Protein AF-A0A7C6VYU9-F1 (afdb_monomer)

pLDDT: mean 84.85, std 17.23, range [32.16, 98.56]

Secondary structure (DSSP, 8-state):
-----------------------------------TT--EEEEEEEEES-EEEEETTEEEE--TT-EEETT-EEEE-TT-EEEEEETTS-EEEE-TT-EEEEEE-PPP--S----SS---EEEEEEEEEEEEE--SS-EEEE-SS-EEEESS-EEEEEEETTTEEEEEEEESEEEEEETTEEEEEETT-EEEEETTS--EEE--S-TTGGGGGGS-------GGGS--S-SS------S-HHHHHHHHHHHHHHHHHHTT-HHHHHHHHHHHHHH-TT-HHHHHHHHHHHHHTT-HHHHHHHHHH-SSPPHHHHHHHHHHHHHTT-HHHHHHHHHHHHHHSTT-SHHHHHHHHHHHHTT-HHHHHHHHHHHHHH-TT-HHHHHHHHHHHHHTT-HHHHHHHHHHHHHH-TT-HHHHHHHHHHHHHTT-HHHHHHHHHHHHHH-TT-HHHHHHHHHHHHHTT-HHHHHHH-

Nearest PDB structures (foldseek):
  6eou-assembly1_A  TM=5.965E-01  e=8.419E-10  Homo sapiens
  6tlj-assembly1_P  TM=8.591E-01  e=5.993E-07  Homo sapiens
  5g04-assembly1_F  TM=7.715E-01  e=4.513E-07  Homo sapiens
  5g05-assembly1_C  TM=7.981E-01  e=1.542E-06  Homo sapiens
  5l9u-assembly1_P  TM=8.435E-01  e=3.609E-06  Homo sapiens

Mean predicted aligned error: 10.93 Å

Foldseek 3Di:
DDDDDDDDDDDDDDDDDDDPDDDPPDPPPPPPDDDPPFDWFWFWQDKFFWKWKQDPNDTDTDGGGDIDTAFMKMFAAALMKIWIQTQCRKIKIFAHGWIKHFNAHDHHDDPDDDDPDQREGEMETAFGKMWIAAPQGWYWYDYQAWIKIDGRWTWMWGQHPQRKIKIQTQAAWIWIFDPQGIDIAHHQWMWMTGHPGTIDTDHRPASCVRCLLVFDQPLDADCLLVQLADPDDDDPDPDDPLVVQLVVLLNQLSVCVNVVVLVSNLVSLVVSCVSPVQALSSLLSVLSSCVVVVNLVVSCVSLVSNVVHDLSSLLSNLSSCSSVSVNVVSVVSLVVSCVVPVLALSSLLSQLSSCVNSSVNVSSVVSLVSSCVSPVQSLSSLLSQLSSCVSSLVLVSSLVSLVSSCVSPVLGLSSLQSNLSSCVSVVVLVSSLVSLVSSCVSPVPRPSSLVSNLVSCVVVVVNVVSVVSD

Radius of gyration: 30.2 Å; Cα contacts (8 Å, |Δi|>4): 947; chains: 1; bounding box: 63×109×87 Å

Structure (mmCIF, N/CA/C/O backbone):
data_AF-A0A7C6VYU9-F1
#
_entry.id   AF-A0A7C6VYU9-F1
#
loop_
_atom_site.group_PDB
_atom_site.id
_atom_site.type_symbol
_atom_site.label_atom_id
_atom_site.label_alt_id
_atom_site.label_comp_id
_atom_site.label_asym_id
_atom_site.label_entity_id
_atom_site.label_seq_id
_atom_site.pdbx_PDB_ins_code
_atom_site.Cartn_x
_atom_site.Cartn_y
_atom_site.Cartn_z
_atom_site.occupancy
_atom_site.B_iso_or_equiv
_atom_site.auth_seq_id
_atom_site.auth_comp_id
_atom_site.auth_asym_id
_atom_site.auth_atom_id
_atom_site.pdbx_PDB_model_num
ATOM 1 N N . MET A 1 1 ? 19.609 90.123 -44.953 1.00 42.84 1 MET A N 1
ATOM 2 C CA . MET A 1 1 ? 18.521 90.276 -45.948 1.00 42.84 1 MET A CA 1
ATOM 3 C C . MET A 1 1 ? 18.122 88.889 -46.437 1.00 42.84 1 MET A C 1
ATOM 5 O O . MET A 1 1 ? 19.023 88.096 -46.651 1.00 42.84 1 MET A O 1
ATOM 9 N N . ALA A 1 2 ? 16.812 88.660 -46.611 1.00 39.88 2 ALA A N 1
ATOM 10 C CA . ALA A 1 2 ? 16.113 87.475 -47.152 1.00 39.88 2 ALA A CA 1
ATOM 11 C C . ALA A 1 2 ? 15.396 86.560 -46.125 1.00 39.88 2 ALA A C 1
ATOM 13 O O . ALA A 1 2 ? 16.005 85.946 -45.257 1.00 39.88 2 ALA A O 1
ATOM 14 N N . LYS A 1 3 ? 14.060 86.545 -46.271 1.00 40.03 3 LYS A N 1
ATOM 15 C CA . LYS A 1 3 ? 12.997 85.761 -45.602 1.00 40.03 3 LYS A CA 1
ATOM 16 C C . LYS A 1 3 ? 12.933 84.310 -46.120 1.00 40.03 3 LYS A C 1
ATOM 18 O O . LYS A 1 3 ? 13.401 84.056 -47.226 1.00 40.03 3 LYS A O 1
ATOM 23 N N . PRO A 1 4 ? 12.236 83.414 -45.391 1.00 51.41 4 PRO A N 1
ATOM 24 C CA . PRO A 1 4 ? 10.893 82.950 -45.824 1.00 51.41 4 PRO A CA 1
ATOM 25 C C . PRO A 1 4 ? 9.857 82.954 -44.660 1.00 51.41 4 PRO A C 1
ATOM 27 O O . PRO A 1 4 ? 10.209 82.676 -43.522 1.00 51.41 4 PRO A O 1
ATOM 30 N N . MET A 1 5 ? 8.656 83.556 -44.794 1.00 38.47 5 MET A N 1
ATOM 31 C CA . MET A 1 5 ? 7.317 82.938 -45.058 1.00 38.47 5 MET A CA 1
ATOM 32 C C . MET A 1 5 ? 7.054 81.642 -44.247 1.00 38.47 5 MET A C 1
ATOM 34 O O . MET A 1 5 ? 7.695 80.644 -44.531 1.00 38.47 5 MET A O 1
ATOM 38 N N . ALA A 1 6 ? 6.286 81.593 -43.137 1.00 40.19 6 ALA A N 1
ATOM 39 C CA . ALA A 1 6 ? 4.835 81.817 -42.882 1.00 40.19 6 ALA A CA 1
ATOM 40 C C . ALA A 1 6 ? 3.933 80.788 -43.624 1.00 40.19 6 ALA A C 1
ATOM 42 O O . ALA A 1 6 ? 4.054 80.694 -44.836 1.00 40.19 6 ALA A O 1
ATOM 43 N N . ARG A 1 7 ? 3.015 79.996 -43.023 1.00 38.44 7 ARG A N 1
ATOM 44 C CA . ARG A 1 7 ? 1.938 80.310 -42.050 1.00 38.44 7 ARG A CA 1
ATOM 45 C C . ARG A 1 7 ? 1.244 79.040 -41.486 1.00 38.44 7 ARG A C 1
ATOM 47 O O . ARG A 1 7 ? 1.125 78.056 -42.203 1.00 38.44 7 ARG A O 1
ATOM 54 N N . GLY A 1 8 ? 0.607 79.201 -40.314 1.00 32.16 8 GLY A N 1
ATOM 55 C CA . GLY A 1 8 ? -0.598 78.475 -39.846 1.00 32.16 8 GLY A CA 1
ATOM 56 C C . GLY A 1 8 ? -0.327 77.483 -38.707 1.00 32.16 8 GLY A C 1
ATOM 57 O O . GLY A 1 8 ? 0.566 76.667 -38.835 1.00 32.16 8 GLY A O 1
ATOM 58 N N . GLY A 1 9 ? -1.004 77.456 -37.559 1.00 32.19 9 GLY A N 1
ATOM 59 C CA . GLY A 1 9 ? -2.166 78.166 -37.027 1.00 32.19 9 GLY A CA 1
ATOM 60 C C . GLY A 1 9 ? -2.763 77.327 -35.875 1.00 32.19 9 GLY A C 1
ATOM 61 O O . GLY A 1 9 ? -2.651 76.107 -35.899 1.00 32.19 9 GLY A O 1
ATOM 62 N N . SER A 1 10 ? -3.440 77.988 -34.925 1.00 35.78 10 SER A N 1
ATOM 63 C CA . SER A 1 10 ? -4.335 77.419 -33.886 1.00 35.78 10 SER A CA 1
ATOM 64 C C . SER A 1 10 ? -3.641 76.733 -32.683 1.00 35.78 10 SER A C 1
ATOM 66 O O . SER A 1 10 ? -2.833 75.833 -32.846 1.00 35.78 10 SER A O 1
ATOM 68 N N . THR A 1 11 ? -3.673 77.290 -31.464 1.00 36.88 11 THR A N 1
ATOM 69 C CA . THR A 1 11 ? -4.748 77.444 -30.449 1.00 36.88 11 THR A CA 1
ATOM 70 C C . THR A 1 11 ? -4.628 76.406 -29.328 1.00 36.88 11 THR A C 1
ATOM 72 O O . THR A 1 11 ? -4.894 75.236 -29.546 1.00 36.88 11 THR A O 1
ATOM 75 N N . GLY A 1 12 ? -4.304 76.902 -28.127 1.00 33.84 12 GLY A N 1
ATOM 76 C CA . GLY A 1 12 ? -4.858 76.513 -26.823 1.00 33.84 12 GLY A CA 1
ATOM 77 C C . GLY A 1 12 ? -4.836 75.044 -26.384 1.00 33.84 12 GLY A C 1
ATOM 78 O O . GLY A 1 12 ? -5.562 74.223 -26.922 1.00 33.84 12 GLY A O 1
ATOM 79 N N . ARG A 1 13 ? -4.226 74.775 -25.226 1.00 38.62 13 ARG A N 1
ATOM 80 C CA . ARG A 1 13 ? -4.927 74.641 -23.927 1.00 38.62 13 ARG A CA 1
ATOM 81 C C . ARG A 1 13 ? -3.956 74.159 -22.844 1.00 38.62 13 ARG A C 1
ATOM 83 O O . ARG A 1 13 ? -3.057 73.368 -23.101 1.00 38.62 13 ARG A O 1
ATOM 90 N N . LEU A 1 14 ? -4.168 74.686 -21.637 1.00 39.69 14 LEU A N 1
ATOM 91 C CA . LEU A 1 14 ? -3.570 74.255 -20.376 1.00 39.69 14 LEU A CA 1
ATOM 92 C C . LEU A 1 14 ? -3.753 72.749 -20.163 1.00 39.69 14 LEU A C 1
ATOM 94 O O . LEU A 1 14 ? -4.863 72.282 -20.378 1.00 39.69 14 LEU A O 1
ATOM 98 N N . HIS A 1 15 ? -2.765 72.069 -19.574 1.00 37.75 15 HIS A N 1
ATOM 99 C CA . HIS A 1 15 ? -3.019 71.042 -18.557 1.00 37.75 15 HIS A CA 1
ATOM 100 C C . HIS A 1 15 ? -1.849 70.955 -17.558 1.00 37.75 15 HIS A C 1
ATOM 102 O O . HIS A 1 15 ? -0.732 70.574 -17.896 1.00 37.75 15 HIS A O 1
ATOM 108 N N . PHE A 1 16 ? -2.147 71.345 -16.316 1.00 37.22 16 PHE A N 1
ATOM 109 C CA . PHE A 1 16 ? -1.409 71.040 -15.086 1.00 37.22 16 PHE A CA 1
ATOM 110 C C . PHE A 1 16 ? -1.468 69.521 -14.822 1.00 37.22 16 PHE A C 1
ATOM 112 O O . PHE A 1 16 ? -2.577 68.983 -14.842 1.00 37.22 16 PHE A O 1
ATOM 119 N N . PRO A 1 17 ? -0.362 68.821 -14.508 1.00 43.59 17 PRO A N 1
ATOM 120 C CA . PRO A 1 17 ? -0.434 67.452 -14.023 1.00 43.59 17 PRO A CA 1
ATOM 121 C C . PRO A 1 17 ? -0.302 67.426 -12.494 1.00 43.59 17 PRO A C 1
ATOM 123 O O . PRO A 1 17 ? 0.786 67.564 -11.947 1.00 43.59 17 PRO A O 1
ATOM 126 N N . TRP A 1 18 ? -1.423 67.216 -11.808 1.00 36.81 18 TRP A N 1
ATOM 127 C CA . TRP A 1 18 ? -1.470 66.574 -10.493 1.00 36.81 18 TRP A CA 1
ATOM 128 C C . TRP A 1 18 ? -2.637 65.596 -10.524 1.00 36.81 18 TRP A C 1
ATOM 130 O O . TRP A 1 18 ? -3.780 66.030 -10.570 1.00 36.81 18 TRP A O 1
ATOM 140 N N . LEU A 1 19 ? -2.338 64.297 -10.540 1.00 34.38 19 LEU A N 1
ATOM 141 C CA . LEU A 1 19 ? -3.219 63.215 -10.088 1.00 34.38 19 LEU A CA 1
ATOM 142 C C . LEU A 1 19 ? -2.376 61.936 -10.001 1.00 34.38 19 LEU A C 1
ATOM 144 O O . LEU A 1 19 ? -2.342 61.096 -10.895 1.00 34.38 19 LEU A O 1
ATOM 148 N N . VAL A 1 20 ? -1.652 61.826 -8.887 1.00 42.66 20 VAL A N 1
ATOM 149 C CA . VAL A 1 20 ? -1.221 60.543 -8.333 1.00 42.66 20 VAL A CA 1
ATOM 150 C C . VAL A 1 20 ? -2.497 59.861 -7.840 1.00 42.66 20 VAL A C 1
ATOM 152 O O . VAL A 1 20 ? -3.019 60.216 -6.788 1.00 42.66 20 VAL A O 1
ATOM 155 N N . CYS A 1 21 ? -3.040 58.932 -8.627 1.00 34.88 21 CYS A N 1
ATOM 156 C CA . CYS A 1 21 ? -4.191 58.121 -8.239 1.00 34.88 21 CYS A CA 1
ATOM 157 C C . CYS A 1 21 ? -3.854 56.634 -8.380 1.00 34.88 21 CYS A C 1
ATOM 159 O O . CYS A 1 21 ? -3.723 56.110 -9.481 1.00 34.88 21 CYS A O 1
ATOM 161 N N . LEU A 1 22 ? -3.696 56.014 -7.208 1.00 41.03 22 LEU A N 1
ATOM 162 C CA . LEU A 1 22 ? -4.013 54.635 -6.839 1.00 41.03 22 LEU A CA 1
ATOM 163 C C . LEU A 1 22 ? -4.188 53.614 -7.978 1.00 41.03 22 LEU A C 1
ATOM 165 O O . LEU A 1 22 ? -5.256 53.517 -8.571 1.00 41.03 22 LEU A O 1
ATOM 169 N N . TYR A 1 23 ? -3.201 52.729 -8.118 1.00 35.03 23 TYR A N 1
ATOM 170 C CA . TYR A 1 23 ? -3.409 51.338 -8.535 1.00 35.03 23 TYR A CA 1
ATOM 171 C C . TYR A 1 23 ? -2.480 50.431 -7.710 1.00 35.03 23 TYR A C 1
ATOM 173 O O . TYR A 1 23 ? -1.522 49.850 -8.209 1.00 35.03 23 TYR A O 1
ATOM 181 N N . LEU A 1 24 ? -2.742 50.335 -6.402 1.00 36.34 24 LEU A N 1
ATOM 182 C CA . LEU A 1 24 ? -2.296 49.186 -5.611 1.00 36.34 24 LEU A CA 1
ATOM 183 C C . LEU A 1 24 ? -3.378 48.120 -5.756 1.00 36.34 24 LEU A C 1
ATOM 185 O O . LEU A 1 24 ? -4.409 48.157 -5.087 1.00 36.34 24 LEU A O 1
ATOM 189 N N . LEU A 1 25 ? -3.154 47.231 -6.721 1.00 37.78 25 LEU A N 1
ATOM 190 C CA . LEU A 1 25 ? -3.989 46.072 -6.977 1.00 37.78 25 LEU A CA 1
ATOM 191 C C . LEU A 1 25 ? -3.994 45.189 -5.722 1.00 37.78 25 LEU A C 1
ATOM 193 O O . LEU A 1 25 ? -2.951 44.754 -5.234 1.00 37.78 25 LEU A O 1
ATOM 197 N N . SER A 1 26 ? -5.191 44.959 -5.205 1.00 37.06 26 SER A N 1
ATOM 198 C CA . SER A 1 26 ? -5.510 44.105 -4.073 1.00 37.06 26 SER A CA 1
ATOM 199 C C . SER A 1 26 ? -5.052 42.662 -4.306 1.00 37.06 26 SER A C 1
ATOM 201 O O . SER A 1 26 ? -5.776 41.863 -4.898 1.00 37.06 26 SER A O 1
ATOM 203 N N . LEU A 1 27 ? -3.880 42.299 -3.787 1.00 38.72 27 LEU A N 1
ATOM 204 C CA . LEU A 1 27 ? -3.589 40.918 -3.412 1.00 38.72 27 LEU A CA 1
ATOM 205 C C . LEU A 1 27 ? -4.180 40.704 -2.014 1.00 38.72 27 LEU A C 1
ATOM 207 O O . LEU A 1 27 ? -3.491 40.777 -1.000 1.00 38.72 27 LEU A O 1
ATOM 211 N N . THR A 1 28 ? -5.494 40.492 -1.942 1.00 40.88 28 THR A N 1
ATOM 212 C CA . THR A 1 28 ? -6.092 39.898 -0.745 1.00 40.88 28 THR A CA 1
ATOM 213 C C . THR A 1 28 ? -5.637 38.449 -0.703 1.00 40.88 28 THR A C 1
ATOM 215 O O . THR A 1 28 ? -6.273 37.565 -1.276 1.00 40.88 28 THR A O 1
ATOM 218 N N . VAL A 1 29 ? -4.500 38.213 -0.052 1.00 38.59 29 VAL A N 1
ATOM 219 C CA . VAL A 1 29 ? -4.191 36.901 0.504 1.00 38.59 29 VAL A CA 1
ATOM 220 C C . VAL A 1 29 ? -5.358 36.592 1.438 1.00 38.59 29 VAL A C 1
ATOM 222 O O . VAL A 1 29 ? -5.522 37.249 2.466 1.00 38.59 29 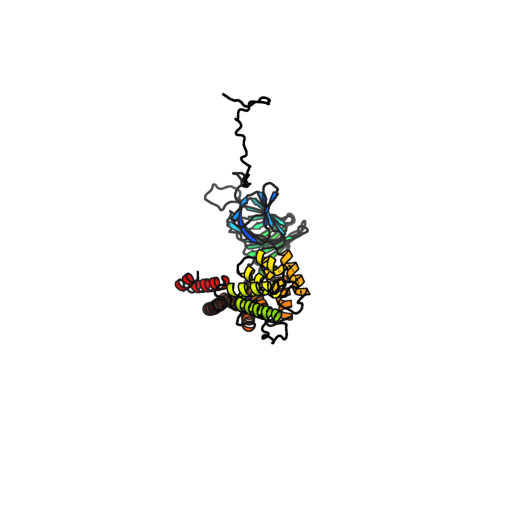VAL A O 1
ATOM 225 N N . PHE A 1 30 ? -6.224 35.661 1.038 1.00 39.25 30 PHE A N 1
ATOM 226 C CA . PHE A 1 30 ? -7.222 35.076 1.925 1.00 39.25 30 PHE A CA 1
ATOM 227 C C . PHE A 1 30 ? -6.455 34.266 2.970 1.00 39.25 30 PHE A C 1
ATOM 229 O O . PHE A 1 30 ? -6.286 33.058 2.847 1.00 39.25 30 PHE A O 1
ATOM 236 N N . ILE A 1 31 ? -5.924 34.952 3.978 1.00 45.56 31 ILE A N 1
ATOM 237 C CA . ILE A 1 31 ? -5.581 34.315 5.238 1.00 45.56 31 ILE A CA 1
ATOM 238 C C . ILE A 1 31 ? -6.942 34.022 5.868 1.00 45.56 31 ILE A C 1
ATOM 240 O O . ILE A 1 31 ? -7.672 34.979 6.139 1.00 45.56 31 ILE A O 1
ATOM 244 N N . PRO A 1 32 ? -7.356 32.755 6.037 1.00 46.78 32 PRO A N 1
ATOM 245 C CA . PRO A 1 32 ? -8.569 32.463 6.781 1.00 46.78 32 PRO A CA 1
ATOM 246 C C . PRO A 1 32 ? -8.392 33.038 8.190 1.00 46.78 32 PRO A C 1
ATOM 248 O O . PRO A 1 32 ? -7.583 32.550 8.980 1.00 46.78 32 PRO A O 1
ATOM 251 N N . ILE A 1 33 ? -9.094 34.135 8.478 1.00 49.66 33 ILE A N 1
ATOM 252 C CA . ILE A 1 33 ? -9.061 34.783 9.785 1.00 49.66 33 ILE A CA 1
ATOM 253 C C . ILE A 1 33 ? -9.825 33.860 10.721 1.00 49.66 33 ILE A C 1
ATOM 255 O O . ILE A 1 33 ? -11.052 33.837 10.718 1.00 49.66 33 ILE A O 1
ATOM 259 N N . ARG A 1 34 ? -9.106 33.073 11.519 1.00 54.09 34 ARG A N 1
ATOM 260 C CA . ARG A 1 34 ? -9.744 32.361 12.620 1.00 54.09 34 ARG A CA 1
ATOM 261 C C . ARG A 1 34 ? -10.242 33.376 13.642 1.00 54.09 34 ARG A C 1
ATOM 263 O O . ARG A 1 34 ? -9.479 34.276 14.006 1.00 54.09 34 ARG A O 1
ATOM 270 N N . PRO A 1 35 ? -11.476 33.246 14.153 1.00 56.31 35 PRO A N 1
ATOM 271 C CA . PRO A 1 35 ? -11.878 34.039 15.298 1.00 56.31 35 PRO A CA 1
ATOM 272 C C . PRO A 1 35 ? -10.929 33.711 16.456 1.00 56.31 35 PRO A C 1
ATOM 274 O O . PRO A 1 35 ? -10.766 32.548 16.816 1.00 56.31 35 PRO A O 1
ATOM 277 N N . ALA A 1 36 ? -10.318 34.735 17.054 1.00 48.66 36 ALA A N 1
ATOM 278 C CA . ALA A 1 36 ? -9.314 34.621 18.122 1.00 48.66 36 ALA A CA 1
ATOM 279 C C . ALA A 1 36 ? -9.811 33.928 19.417 1.00 48.66 36 ALA A C 1
ATOM 281 O O . ALA A 1 36 ? -9.065 33.815 20.384 1.00 48.66 36 ALA A O 1
ATOM 282 N N . LEU A 1 37 ? -11.072 33.482 19.441 1.00 52.75 37 LEU A N 1
ATOM 283 C CA . LEU A 1 37 ? -11.738 32.783 20.542 1.00 52.75 37 LEU A CA 1
ATOM 284 C C . LEU A 1 37 ? -12.009 31.296 20.247 1.00 52.75 37 LEU A C 1
ATOM 286 O O . LEU A 1 37 ? -12.531 30.596 21.112 1.00 52.75 37 LEU A O 1
ATOM 290 N N . ALA A 1 38 ? -11.712 30.807 19.039 1.00 61.91 38 ALA A N 1
ATOM 291 C CA . ALA A 1 38 ? -11.908 29.402 18.701 1.00 61.91 38 ALA A CA 1
ATOM 292 C C . ALA A 1 38 ? -10.874 28.536 19.432 1.00 61.91 38 ALA A C 1
ATOM 294 O O . ALA A 1 38 ? -9.679 28.633 19.175 1.00 61.91 38 ALA A O 1
ATOM 295 N N . GLN A 1 39 ? -11.346 27.696 20.354 1.00 78.50 39 GLN A N 1
ATOM 296 C CA . GLN A 1 39 ? -10.495 26.741 21.054 1.00 78.50 39 GLN A CA 1
ATOM 297 C C . GLN A 1 39 ? -10.010 25.662 20.078 1.00 78.50 39 GLN A C 1
ATOM 299 O O . GLN A 1 39 ? -10.826 25.030 19.395 1.00 78.50 39 GLN A O 1
ATOM 304 N N . ASP A 1 40 ? -8.698 25.430 20.049 1.00 84.69 40 ASP A N 1
ATOM 305 C CA . ASP A 1 40 ? -8.097 24.363 19.253 1.00 84.69 40 ASP A CA 1
ATOM 306 C C . ASP A 1 40 ? -8.597 22.993 19.732 1.00 84.69 40 ASP A C 1
ATOM 308 O O . ASP A 1 40 ? -8.524 22.638 20.911 1.00 84.69 40 ASP A O 1
ATOM 312 N N . ALA A 1 41 ? -9.131 22.220 18.793 1.00 88.62 41 ALA A N 1
ATOM 313 C CA . ALA A 1 41 ? -9.675 20.889 19.011 1.00 88.62 41 ALA A CA 1
ATOM 314 C C . ALA A 1 41 ? -8.682 19.785 18.620 1.00 88.62 41 ALA A C 1
ATOM 316 O O . ALA A 1 41 ? -8.717 18.697 19.199 1.00 88.62 41 ALA A O 1
ATOM 317 N N . GLY A 1 42 ? -7.787 20.046 17.667 1.00 92.31 42 GLY A N 1
ATOM 318 C CA . GLY A 1 42 ? -6.775 19.090 17.223 1.00 92.31 42 GLY A CA 1
ATOM 319 C C . GLY A 1 42 ? -6.040 19.527 15.962 1.00 92.31 42 GLY A C 1
ATOM 320 O O . GLY A 1 42 ? -6.181 20.660 15.515 1.00 92.31 42 GLY A O 1
ATOM 321 N N . GLU A 1 43 ? -5.280 18.609 15.378 1.00 95.06 43 GLU A N 1
ATOM 322 C CA . GLU A 1 43 ? -4.469 18.821 14.177 1.00 95.06 43 GLU A CA 1
ATOM 323 C C . GLU A 1 43 ? -4.568 17.621 13.231 1.00 95.06 43 GLU A C 1
ATOM 325 O O . GLU A 1 43 ? -4.625 16.470 13.672 1.00 95.06 43 GLU A O 1
ATOM 330 N N . ILE A 1 44 ? -4.584 17.882 11.924 1.00 95.06 44 ILE A N 1
ATOM 331 C CA . ILE A 1 44 ? -4.508 16.853 10.887 1.00 95.06 44 ILE A CA 1
ATOM 332 C C . ILE A 1 44 ? -3.057 16.399 10.741 1.00 95.06 44 ILE A C 1
ATOM 334 O O . ILE A 1 44 ? -2.209 17.132 10.245 1.00 95.06 44 ILE A O 1
ATOM 338 N N . VAL A 1 45 ? -2.781 15.152 11.110 1.00 93.75 45 VAL A N 1
ATOM 339 C CA . VAL A 1 45 ? -1.424 14.578 11.095 1.00 93.75 45 VAL A CA 1
ATOM 340 C C . VAL A 1 45 ? -1.172 13.656 9.901 1.00 93.75 45 VAL A C 1
ATOM 342 O O . VAL A 1 45 ? -0.037 13.269 9.640 1.00 93.75 45 VAL A O 1
ATOM 345 N N . SER A 1 46 ? -2.217 13.289 9.155 1.00 90.50 46 SER A N 1
ATOM 346 C CA . SER A 1 46 ? -2.092 12.506 7.922 1.00 90.50 46 SER A CA 1
ATOM 347 C C . SER A 1 46 ? -3.267 12.766 6.988 1.00 90.50 46 SER A C 1
ATOM 349 O O . SER A 1 46 ? -4.402 12.897 7.452 1.00 90.50 46 SER A O 1
ATOM 351 N N . VAL A 1 47 ? -2.994 12.803 5.682 1.00 88.31 47 VAL A N 1
ATOM 352 C CA . VAL A 1 47 ? -3.984 12.936 4.609 1.00 88.31 47 VAL A CA 1
ATOM 353 C C . VAL A 1 47 ? -3.638 11.969 3.480 1.00 88.31 47 VAL A C 1
ATOM 355 O O . VAL A 1 47 ? -2.509 11.942 2.997 1.00 88.31 47 VAL A O 1
ATOM 358 N N . LEU A 1 48 ? -4.638 11.210 3.043 1.00 83.06 48 LEU A N 1
ATOM 359 C CA . LEU A 1 48 ? -4.670 10.467 1.787 1.00 83.06 48 LEU A CA 1
ATOM 360 C C . LEU A 1 48 ? -5.974 10.849 1.080 1.00 83.06 48 LEU A C 1
ATOM 362 O O . LEU A 1 48 ? -7.015 10.920 1.728 1.00 83.06 48 LEU A O 1
ATOM 366 N N . GLY A 1 49 ? -5.985 11.077 -0.229 1.00 84.56 49 GLY A N 1
ATOM 367 C CA . GLY A 1 49 ? -7.218 11.512 -0.892 1.00 84.56 49 GLY A CA 1
ATOM 368 C C . GLY A 1 49 ? -7.554 12.984 -0.638 1.00 84.56 49 GLY A C 1
ATOM 369 O O . GLY A 1 49 ? -6.672 13.813 -0.413 1.00 84.56 49 GLY A O 1
ATOM 370 N N . THR A 1 50 ? -8.836 13.309 -0.728 1.00 90.00 50 THR A N 1
ATOM 371 C CA . THR A 1 50 ? -9.382 14.640 -0.474 1.00 90.00 50 THR A CA 1
ATOM 372 C C . THR A 1 50 ? -9.959 14.688 0.934 1.00 90.00 50 THR A C 1
ATOM 374 O O . THR A 1 50 ? -10.850 13.909 1.289 1.00 90.00 50 THR A O 1
ATOM 377 N N . VAL A 1 51 ? -9.460 15.633 1.727 1.00 94.62 51 VAL A N 1
ATOM 378 C CA . VAL A 1 51 ? -9.939 15.924 3.079 1.00 94.62 51 VAL A CA 1
ATOM 379 C C . VAL A 1 51 ? -10.359 17.382 3.110 1.00 94.62 51 VAL A C 1
ATOM 381 O O . VAL A 1 51 ? -9.623 18.256 2.655 1.00 94.62 51 VAL A O 1
ATOM 384 N N . GLU A 1 52 ? -11.555 17.641 3.623 1.00 96.75 52 GLU A N 1
ATOM 385 C CA . GLU A 1 52 ? -12.106 18.987 3.713 1.00 96.75 52 GLU A CA 1
ATOM 386 C C . GLU A 1 52 ? -12.599 19.274 5.123 1.00 96.75 52 GLU A C 1
ATOM 388 O O . GLU A 1 52 ? -13.103 18.392 5.820 1.00 96.75 52 GLU A O 1
ATOM 393 N N . VAL A 1 53 ? -12.510 20.537 5.523 1.00 96.62 53 VAL A N 1
ATOM 394 C CA . VAL A 1 53 ? -13.030 21.026 6.797 1.00 96.62 53 VAL A CA 1
ATOM 395 C C . VAL A 1 53 ? -14.075 22.095 6.528 1.00 96.62 53 VAL A C 1
ATOM 397 O O . VAL A 1 53 ? -13.884 22.988 5.703 1.00 96.62 53 VAL A O 1
ATOM 400 N N . ARG A 1 54 ? -15.212 21.997 7.215 1.00 95.75 54 ARG A N 1
ATOM 401 C CA . ARG A 1 54 ? -16.270 22.997 7.188 1.00 95.75 54 ARG A CA 1
ATOM 402 C C . ARG A 1 54 ? -15.934 24.104 8.175 1.00 95.75 54 ARG A C 1
ATOM 404 O O . ARG A 1 54 ? -16.171 23.951 9.373 1.00 95.75 54 ARG A O 1
ATOM 411 N N . ARG A 1 55 ? -15.446 25.222 7.643 1.00 90.50 55 ARG A N 1
ATOM 412 C CA . ARG A 1 55 ? -15.144 26.454 8.378 1.00 90.50 55 ARG A CA 1
ATOM 413 C C . ARG A 1 55 ? -16.148 27.524 7.960 1.00 90.50 55 ARG A C 1
ATOM 415 O O . ARG A 1 55 ? -16.391 27.704 6.768 1.00 90.50 55 ARG A O 1
ATOM 422 N N . GLU A 1 56 ? -16.803 28.166 8.928 1.00 86.38 56 GLU A N 1
ATOM 423 C CA . GLU A 1 56 ? -17.803 29.224 8.669 1.00 86.38 56 GLU A CA 1
ATOM 424 C C . GLU A 1 56 ? -18.909 28.801 7.674 1.00 86.38 56 GLU A C 1
ATOM 426 O O . GLU A 1 56 ? -19.364 29.561 6.822 1.00 86.38 56 GLU A O 1
ATOM 431 N N . GLY A 1 57 ? -19.322 27.532 7.747 1.00 88.38 57 GLY A N 1
ATOM 432 C CA . GLY A 1 57 ? -20.356 26.962 6.879 1.00 88.38 57 GLY A CA 1
ATOM 433 C C . GLY A 1 57 ? -19.890 26.539 5.481 1.00 88.38 57 GLY A C 1
ATOM 434 O O . GLY A 1 57 ? -20.696 25.977 4.740 1.00 88.38 57 GLY A O 1
ATOM 435 N N . ARG A 1 58 ? -18.615 26.728 5.115 1.00 93.69 58 ARG A N 1
ATOM 436 C CA . ARG A 1 58 ? -18.061 26.326 3.810 1.00 93.69 58 ARG A CA 1
ATOM 437 C C . ARG A 1 58 ? -17.045 25.201 3.953 1.00 93.69 58 ARG A C 1
ATOM 439 O O . ARG A 1 58 ? -16.194 25.256 4.832 1.00 93.69 58 ARG A O 1
ATOM 446 N N . TRP A 1 59 ? -17.123 24.205 3.074 1.00 95.50 59 TRP A N 1
ATOM 447 C CA . TRP A 1 59 ? -16.109 23.155 2.965 1.00 95.50 59 TRP A CA 1
ATOM 448 C C . TRP A 1 59 ? -14.874 23.690 2.245 1.00 95.50 59 TRP A C 1
ATOM 450 O O . TRP A 1 59 ? -14.998 24.337 1.206 1.00 95.50 59 TRP A O 1
ATOM 460 N N . GLN A 1 60 ? -13.703 23.451 2.825 1.00 95.31 60 GLN A N 1
ATOM 461 C CA . GLN A 1 60 ? -12.414 23.884 2.296 1.00 95.31 60 GLN A CA 1
ATOM 462 C C . GLN A 1 60 ? -11.434 22.708 2.350 1.00 95.31 60 GLN A C 1
ATOM 464 O O . GLN A 1 60 ? -11.398 22.033 3.382 1.00 95.31 60 GLN A O 1
ATOM 469 N N . PRO A 1 61 ? -10.651 22.445 1.290 1.00 94.75 61 PRO A N 1
ATOM 470 C CA . PRO A 1 61 ? -9.637 21.398 1.313 1.00 94.75 61 PRO A CA 1
ATOM 471 C C . PRO A 1 61 ? -8.534 21.741 2.316 1.00 94.75 61 PRO A C 1
ATOM 473 O O . PRO A 1 61 ? -8.158 22.903 2.465 1.00 94.75 61 PRO A O 1
ATOM 476 N N . VAL A 1 62 ? -8.014 20.721 2.991 1.00 94.44 62 VAL A N 1
ATOM 477 C CA . VAL A 1 62 ? -6.986 20.854 4.031 1.00 94.44 62 VAL A CA 1
ATOM 478 C C . VAL A 1 62 ? -5.874 19.824 3.840 1.00 94.44 62 VAL A C 1
ATOM 480 O O . VAL A 1 62 ? -6.091 18.756 3.267 1.00 94.44 62 VAL A O 1
ATOM 483 N N . GLY A 1 63 ? -4.676 20.159 4.321 1.00 91.56 63 GLY A N 1
ATOM 484 C CA . GLY A 1 63 ? -3.493 19.301 4.288 1.00 91.56 63 GLY A CA 1
ATOM 485 C C . GLY A 1 63 ? -3.024 18.876 5.680 1.00 91.56 63 GLY A C 1
ATOM 486 O O . GLY A 1 63 ? -3.650 19.181 6.693 1.00 91.56 63 GLY A O 1
ATOM 487 N N . VAL A 1 64 ? -1.896 18.168 5.720 1.00 91.94 64 VAL A N 1
ATOM 488 C CA . VAL A 1 64 ? -1.196 17.836 6.970 1.00 91.94 64 VAL A CA 1
ATOM 489 C C . VAL A 1 64 ? -0.697 19.120 7.643 1.00 91.94 64 VAL A C 1
ATOM 491 O O . VAL A 1 64 ? -0.235 20.031 6.959 1.00 91.94 64 VAL A O 1
ATOM 494 N N . GLY A 1 65 ? -0.792 19.191 8.970 1.00 92.19 65 GLY A N 1
ATOM 495 C CA . GLY A 1 65 ? -0.426 20.355 9.783 1.00 92.19 65 GLY A CA 1
ATOM 496 C C . GLY A 1 65 ? -1.573 21.341 10.023 1.00 92.19 65 GLY A C 1
ATOM 497 O O . GLY A 1 65 ? -1.458 22.249 10.845 1.00 92.19 65 GLY A O 1
ATOM 498 N N . GLU A 1 66 ? -2.704 21.181 9.331 1.00 93.75 66 GLU A N 1
ATOM 499 C CA . GLU A 1 66 ? -3.872 22.033 9.540 1.00 93.75 66 GLU A CA 1
ATOM 500 C C . GLU A 1 66 ? -4.522 21.743 10.894 1.00 93.75 66 GLU A C 1
ATOM 502 O O . GLU A 1 66 ? -4.945 20.623 11.191 1.00 93.75 66 GLU A O 1
ATOM 507 N N . THR A 1 67 ? -4.655 22.782 11.711 1.00 93.00 67 THR A N 1
ATOM 508 C CA . THR A 1 67 ? -5.365 22.708 12.989 1.00 93.00 67 THR A CA 1
ATOM 509 C C . THR A 1 67 ? -6.883 22.749 12.785 1.00 93.00 67 THR A C 1
ATOM 511 O O . THR A 1 67 ? -7.393 23.267 11.790 1.00 93.00 67 THR A O 1
ATOM 514 N N . LEU A 1 68 ? -7.620 22.183 13.728 1.00 92.81 68 LEU A N 1
ATOM 515 C CA . LEU A 1 68 ? -9.075 22.114 13.736 1.00 92.81 68 LEU A CA 1
ATOM 516 C C . LEU A 1 68 ? -9.590 22.799 14.992 1.00 92.81 68 LEU A C 1
ATOM 518 O O . LEU A 1 68 ? -9.031 22.602 16.070 1.00 92.81 68 LEU A O 1
ATOM 522 N N . ALA A 1 69 ? -10.670 23.559 14.863 1.00 92.06 69 ALA A N 1
ATOM 523 C CA . ALA A 1 69 ? -11.321 24.230 15.981 1.00 92.06 69 ALA A CA 1
ATOM 524 C C . ALA A 1 69 ? -12.588 23.500 16.445 1.00 92.06 69 ALA A C 1
ATOM 526 O O . ALA A 1 69 ? -13.244 22.774 15.691 1.00 92.06 69 ALA A O 1
ATOM 527 N N . VAL A 1 70 ? -12.974 23.737 17.700 1.00 90.00 70 VAL A N 1
ATOM 528 C CA . VAL A 1 70 ? -14.275 23.295 18.216 1.00 90.00 70 VAL A CA 1
ATOM 529 C C . VAL A 1 70 ? -15.405 23.912 17.378 1.00 90.00 70 VAL A C 1
ATOM 531 O O . VAL A 1 70 ? -15.420 25.109 17.103 1.00 90.00 70 VAL A O 1
ATOM 534 N N . GLY A 1 71 ? -16.368 23.084 16.977 1.00 89.31 71 GLY A N 1
ATOM 535 C CA . GLY A 1 71 ? -17.496 23.438 16.115 1.00 89.31 71 GLY A CA 1
ATOM 536 C C . GLY A 1 71 ? -17.264 23.160 14.627 1.00 89.31 71 GLY A C 1
ATOM 537 O O . GLY A 1 71 ? -18.238 23.065 13.876 1.00 89.31 71 GLY A O 1
ATOM 538 N N . GLU A 1 72 ? -16.014 22.971 14.197 1.00 94.19 72 GLU A N 1
ATOM 539 C CA . GLU A 1 72 ? -15.705 22.586 12.820 1.00 94.19 72 GLU A CA 1
ATOM 540 C C . GLU A 1 72 ? -16.085 21.122 12.550 1.00 94.19 72 GLU A C 1
ATOM 542 O O . GLU A 1 72 ? -16.188 20.282 13.453 1.00 94.19 72 GLU A O 1
ATOM 547 N N . ALA A 1 73 ? -16.311 20.817 11.272 1.00 94.50 73 ALA A N 1
ATOM 548 C CA . ALA A 1 73 ? -16.550 19.458 10.805 1.00 94.50 73 ALA A CA 1
ATOM 549 C C . ALA A 1 73 ? -15.477 19.060 9.799 1.00 94.50 73 ALA A C 1
ATOM 551 O O . ALA A 1 73 ? -15.197 19.833 8.895 1.00 94.50 73 ALA A O 1
ATOM 552 N N . ALA A 1 74 ? -14.915 17.865 9.921 1.00 96.19 74 ALA A N 1
ATOM 553 C CA . ALA A 1 74 ? -14.017 17.282 8.935 1.00 96.19 74 ALA A CA 1
ATOM 554 C C . ALA A 1 74 ? -14.770 16.237 8.106 1.00 96.19 74 ALA A C 1
ATOM 556 O O . ALA A 1 74 ? -15.631 15.521 8.631 1.00 96.19 74 ALA A O 1
ATOM 557 N N . ARG A 1 75 ? -14.437 16.130 6.819 1.00 96.62 75 ARG A N 1
ATOM 558 C CA . ARG A 1 75 ? -14.903 15.042 5.964 1.00 96.62 75 ARG A CA 1
ATOM 559 C C . ARG A 1 75 ? -13.803 14.482 5.077 1.00 96.62 75 ARG A C 1
ATOM 561 O O . ARG A 1 75 ? -12.914 15.212 4.642 1.00 96.62 75 ARG A O 1
ATOM 568 N N . THR A 1 76 ? -13.914 13.199 4.777 1.00 95.00 76 THR A N 1
ATOM 569 C CA . THR A 1 76 ? -13.099 12.491 3.788 1.00 95.00 76 THR A CA 1
ATOM 570 C C . THR A 1 76 ? -13.975 12.118 2.596 1.00 95.00 76 THR A C 1
ATOM 572 O O . THR A 1 76 ? -15.117 11.682 2.761 1.00 95.00 76 THR A O 1
ATOM 575 N N . ALA A 1 77 ? -13.456 12.291 1.383 1.00 91.56 77 ALA A N 1
ATOM 576 C CA . ALA A 1 77 ? -14.136 11.835 0.175 1.00 91.56 77 ALA A CA 1
ATOM 577 C C . ALA A 1 77 ? -14.014 10.308 -0.015 1.00 91.56 77 ALA A C 1
ATOM 579 O O . ALA A 1 77 ? -13.427 9.587 0.803 1.00 91.56 77 ALA A O 1
ATOM 580 N N . GLU A 1 78 ? -14.549 9.803 -1.125 1.00 85.44 78 GLU A N 1
ATOM 581 C CA . GLU A 1 78 ? -14.338 8.420 -1.544 1.00 85.44 78 GLU A CA 1
ATOM 582 C C . GLU A 1 78 ? -12.835 8.133 -1.715 1.00 85.44 78 GLU A C 1
ATOM 584 O O . GLU A 1 78 ? -12.066 8.991 -2.155 1.00 85.44 78 GLU A O 1
ATOM 589 N N . GLY A 1 79 ? -12.386 6.947 -1.291 1.00 77.56 79 GLY A N 1
ATOM 590 C CA . GLY A 1 79 ? -10.973 6.546 -1.344 1.00 77.56 79 GLY A CA 1
ATOM 591 C C . GLY A 1 79 ? -10.016 7.394 -0.493 1.00 77.56 79 GLY A C 1
ATOM 592 O O . GLY A 1 79 ? -8.809 7.184 -0.569 1.00 77.56 79 GLY A O 1
ATOM 593 N N . SER A 1 80 ? -10.535 8.330 0.306 1.00 87.06 80 SER A N 1
ATOM 594 C CA . SER A 1 80 ? -9.748 9.286 1.087 1.00 87.06 80 SER A CA 1
ATOM 595 C C . SER A 1 80 ? -9.688 8.895 2.559 1.00 87.06 80 SER A C 1
ATOM 597 O O . SER A 1 80 ? -10.593 8.247 3.078 1.00 87.06 80 SER A O 1
ATOM 599 N N . ARG A 1 81 ? -8.624 9.294 3.254 1.00 90.44 81 ARG A N 1
ATOM 600 C CA . ARG A 1 81 ? -8.410 9.050 4.681 1.00 90.44 81 ARG A CA 1
ATOM 601 C C . ARG A 1 81 ? -7.737 10.236 5.334 1.00 90.44 81 ARG A C 1
ATOM 603 O O . ARG A 1 81 ? -6.963 10.953 4.706 1.00 90.44 81 ARG A O 1
ATOM 610 N N . ALA A 1 82 ? -7.986 10.391 6.622 1.00 93.44 82 ALA A N 1
ATOM 611 C CA . ALA A 1 82 ? -7.287 11.370 7.435 1.00 93.44 82 ALA A CA 1
ATOM 612 C C . ALA A 1 82 ? -6.908 10.765 8.781 1.00 93.44 82 ALA A C 1
ATOM 614 O O . ALA A 1 82 ? -7.594 9.871 9.274 1.00 93.44 82 ALA A O 1
ATOM 615 N N . ALA A 1 83 ? -5.857 11.287 9.401 1.00 94.62 83 ALA A N 1
ATOM 616 C CA . ALA A 1 83 ? -5.618 11.095 10.823 1.00 94.62 83 ALA A CA 1
ATOM 617 C C . ALA A 1 83 ? -5.617 12.450 11.528 1.00 94.62 83 ALA A C 1
ATOM 619 O O . ALA A 1 83 ? -5.040 13.414 11.025 1.00 94.62 83 ALA A O 1
ATOM 620 N N . ILE A 1 84 ? -6.266 12.511 12.687 1.00 95.44 84 ILE A N 1
ATOM 621 C CA . ILE A 1 84 ? -6.392 13.701 13.521 1.00 95.44 84 ILE A CA 1
ATOM 622 C C . ILE A 1 84 ? -5.831 13.376 14.904 1.00 95.44 84 ILE A C 1
ATOM 624 O O . ILE A 1 84 ? -6.244 12.406 15.544 1.00 95.44 84 ILE A O 1
ATOM 628 N N . GLN A 1 85 ? -4.913 14.210 15.377 1.00 94.44 85 GLN A N 1
ATOM 629 C CA . GLN A 1 85 ? -4.461 14.222 16.761 1.00 94.44 85 GLN A CA 1
ATOM 630 C C . GLN A 1 85 ? -5.282 15.272 17.512 1.00 94.44 85 GLN A C 1
ATOM 632 O O . GLN A 1 85 ? -5.156 16.464 17.245 1.00 94.44 85 GLN A O 1
ATOM 637 N N . LEU A 1 86 ? -6.150 14.855 18.435 1.00 92.75 86 LEU A N 1
ATOM 638 C CA . LEU A 1 86 ? -6.929 15.805 19.234 1.00 92.75 86 LEU A CA 1
ATOM 639 C C . LEU A 1 86 ? -6.067 16.477 20.299 1.00 92.75 86 LEU A C 1
ATOM 641 O O . LEU A 1 86 ? -5.108 15.884 20.802 1.00 92.75 86 LEU A O 1
ATOM 645 N N . ALA A 1 87 ? -6.481 17.677 20.709 1.00 89.56 87 ALA A N 1
ATOM 646 C CA . ALA A 1 87 ? -5.842 18.463 21.765 1.00 89.56 87 ALA A CA 1
ATOM 647 C C . ALA A 1 87 ? -5.836 17.746 23.129 1.00 89.56 87 ALA A C 1
ATOM 649 O O . ALA A 1 87 ? -4.935 17.944 23.942 1.00 89.56 87 ALA A O 1
ATOM 650 N N . ASN A 1 88 ? -6.806 16.859 23.374 1.00 84.94 88 ASN A N 1
ATOM 651 C CA . ASN A 1 88 ? -6.832 16.019 24.572 1.00 84.94 88 ASN A CA 1
ATOM 652 C C . ASN A 1 88 ? -5.844 14.839 24.506 1.00 84.94 88 ASN A C 1
ATOM 654 O O . ASN A 1 88 ? -5.695 14.122 25.489 1.00 84.94 88 ASN A O 1
ATOM 658 N N . GLY A 1 89 ? -5.163 14.627 23.376 1.00 86.50 89 GLY A N 1
ATOM 659 C CA . GLY A 1 89 ? -4.205 13.546 23.159 1.00 86.50 89 GLY A CA 1
ATOM 660 C C . GLY A 1 89 ? -4.782 12.268 22.548 1.00 86.50 89 GLY A C 1
ATOM 661 O O . GLY A 1 89 ? -4.008 11.372 22.219 1.00 86.50 89 GLY A O 1
ATOM 662 N N . SER A 1 90 ? -6.100 12.173 22.359 1.00 90.50 90 SER A N 1
ATOM 663 C CA . SER A 1 90 ? -6.719 11.050 21.646 1.00 90.50 90 SER A CA 1
ATOM 664 C C . SER A 1 90 ? -6.389 11.097 20.149 1.00 90.50 90 SER A C 1
ATOM 666 O O . SER A 1 90 ? -6.302 12.173 19.555 1.00 90.50 90 SER A O 1
ATOM 668 N N . GLN A 1 91 ? -6.222 9.928 19.534 1.00 92.81 91 GLN A N 1
ATOM 669 C CA . GLN A 1 91 ? -5.949 9.788 18.103 1.00 92.81 91 GLN A CA 1
ATOM 670 C C . GLN A 1 91 ? -7.192 9.305 17.373 1.00 92.81 91 GLN A C 1
ATOM 672 O O . GLN A 1 91 ? -7.864 8.381 17.833 1.00 92.81 91 GLN A O 1
ATOM 677 N N . LEU A 1 92 ? -7.462 9.899 16.214 1.00 93.88 92 LEU A N 1
ATOM 678 C CA . LEU A 1 92 ? -8.528 9.477 15.321 1.00 93.88 92 LEU A CA 1
ATOM 679 C C . LEU A 1 92 ? -7.980 9.213 13.937 1.00 93.88 92 LEU A C 1
ATOM 681 O O . LEU A 1 92 ? -7.174 9.980 13.420 1.00 93.88 92 LEU A O 1
ATOM 685 N N . LYS A 1 93 ? -8.483 8.159 13.311 1.00 94.44 93 LYS A N 1
ATOM 686 C CA . LYS A 1 93 ? -8.363 7.939 11.875 1.00 94.44 93 LYS A CA 1
ATOM 687 C C . LYS A 1 93 ? -9.762 7.951 11.285 1.00 94.44 93 LYS A C 1
ATOM 689 O O . LYS A 1 93 ? -10.679 7.383 11.872 1.00 94.44 93 LYS A O 1
ATOM 694 N N . LEU A 1 94 ? -9.914 8.603 10.143 1.00 94.88 94 LEU A N 1
ATOM 695 C CA . LEU A 1 94 ? -11.148 8.682 9.374 1.00 94.88 94 LEU A CA 1
ATOM 696 C C . LEU A 1 94 ? -10.964 7.848 8.105 1.00 94.88 94 LEU A C 1
ATOM 698 O O . LEU A 1 94 ? -10.009 8.082 7.358 1.00 94.88 94 LEU A O 1
ATOM 702 N N . ASN A 1 95 ? -11.855 6.887 7.865 1.00 92.50 95 ASN A N 1
ATOM 703 C CA . ASN A 1 95 ? -11.889 6.121 6.620 1.00 92.50 95 ASN A CA 1
ATOM 704 C C . ASN A 1 95 ? -12.591 6.926 5.511 1.00 92.50 95 ASN A C 1
ATOM 706 O O . ASN A 1 95 ? -13.018 8.057 5.744 1.00 92.50 95 ASN A O 1
ATOM 710 N N . ALA A 1 96 ? -12.749 6.358 4.317 1.00 89.44 96 ALA A N 1
ATOM 711 C CA . ALA A 1 96 ? -13.469 6.991 3.212 1.00 89.44 96 ALA A CA 1
ATOM 712 C C . ALA A 1 96 ? -14.918 7.356 3.574 1.00 89.44 96 ALA A C 1
ATOM 714 O O . ALA A 1 96 ? -15.562 6.668 4.367 1.00 89.44 96 ALA A O 1
ATOM 715 N N . ASN A 1 97 ? -15.438 8.417 2.949 1.00 92.56 97 ASN A N 1
ATOM 716 C CA . ASN A 1 97 ? -16.824 8.882 3.108 1.00 92.56 97 ASN A CA 1
ATOM 717 C C . ASN A 1 97 ? -17.226 9.166 4.566 1.00 92.56 97 ASN A C 1
ATOM 719 O O . ASN A 1 97 ? -18.374 8.955 4.962 1.00 92.56 97 ASN A O 1
ATOM 723 N N . THR A 1 98 ? -16.276 9.631 5.373 1.00 95.69 98 THR A N 1
ATOM 724 C CA . THR A 1 98 ? -16.495 9.917 6.789 1.00 95.69 98 THR A CA 1
ATOM 725 C C . THR A 1 98 ? -16.813 11.381 6.990 1.00 95.69 98 THR A C 1
ATOM 727 O O . THR A 1 98 ? -16.170 12.239 6.394 1.00 95.69 98 THR A O 1
ATOM 730 N N . GLN A 1 99 ? -17.770 11.676 7.868 1.00 95.50 99 GLN A N 1
ATOM 731 C CA . GLN A 1 99 ? -18.047 13.032 8.325 1.00 95.50 99 GLN A CA 1
ATOM 732 C C . GLN A 1 99 ? -18.097 13.079 9.855 1.00 95.50 99 GLN A C 1
ATOM 734 O O . GLN A 1 99 ? -18.897 12.393 10.496 1.00 95.50 99 GLN A O 1
ATOM 739 N N . LEU A 1 100 ? -17.246 13.927 10.429 1.00 95.25 100 LEU A N 1
ATOM 740 C CA . LEU A 1 100 ? -17.030 14.081 11.865 1.00 95.25 100 LEU A CA 1
ATOM 741 C C . LEU A 1 100 ? -17.170 15.556 12.256 1.00 95.25 100 LEU A C 1
ATOM 743 O O . LEU A 1 100 ? -16.558 16.411 11.628 1.00 95.25 100 LEU A O 1
ATOM 747 N N . GLU A 1 101 ? -17.910 15.865 13.318 1.00 94.50 101 GLU A N 1
ATOM 748 C CA . GLU A 1 101 ? -17.941 17.195 13.938 1.00 94.50 101 GLU A CA 1
ATOM 749 C C . GLU A 1 101 ? -17.249 17.184 15.308 1.00 94.50 101 GLU A C 1
ATOM 751 O O . GLU A 1 101 ? -17.524 16.328 16.156 1.00 94.50 101 GLU A O 1
ATOM 756 N N . LEU A 1 102 ? -16.392 18.178 15.550 1.00 92.12 102 LEU A N 1
ATOM 757 C CA . LEU A 1 102 ? -15.675 18.363 16.812 1.00 92.12 102 LEU A CA 1
ATOM 758 C C . LEU A 1 102 ? -16.517 19.236 17.752 1.00 92.12 102 LEU A C 1
ATOM 760 O O . LEU A 1 102 ? -16.332 20.446 17.813 1.00 92.12 102 LEU A O 1
ATOM 764 N N . LYS A 1 103 ? -17.494 18.663 18.464 1.00 90.19 103 LYS A N 1
ATOM 765 C CA . LYS A 1 103 ? -18.453 19.457 19.262 1.00 90.19 103 LYS A CA 1
ATOM 766 C C . LYS A 1 103 ? -17.831 20.130 20.481 1.00 90.19 103 LYS A C 1
ATOM 768 O O . LYS A 1 103 ? -18.213 21.250 20.804 1.00 90.19 103 LYS A O 1
ATOM 773 N N . ARG A 1 104 ? -16.930 19.438 21.176 1.00 87.06 104 ARG A N 1
ATOM 774 C CA . ARG A 1 104 ? -16.212 19.951 22.350 1.00 87.06 104 ARG A CA 1
ATOM 775 C C . ARG A 1 104 ? -14.975 19.101 22.576 1.00 87.06 104 ARG A C 1
ATOM 777 O O . ARG A 1 104 ? -15.116 17.891 22.638 1.00 87.06 104 ARG A O 1
ATOM 784 N N . ILE A 1 105 ? -13.800 19.686 22.769 1.00 80.44 105 ILE A N 1
ATOM 785 C CA . ILE A 1 105 ? -12.607 18.933 23.176 1.00 80.44 105 ILE A CA 1
ATOM 786 C C . ILE A 1 105 ? -12.103 19.528 24.486 1.00 80.44 105 ILE A C 1
ATOM 788 O O . ILE A 1 105 ? -11.731 20.697 24.535 1.00 80.44 105 ILE A O 1
ATOM 792 N N . ALA A 1 106 ? -12.144 18.739 25.557 1.00 77.81 106 ALA A N 1
ATOM 793 C CA . ALA A 1 106 ? -11.556 19.132 26.828 1.00 77.81 106 ALA A CA 1
ATOM 794 C C . ALA A 1 106 ? -10.023 19.074 26.702 1.00 77.81 106 ALA A C 1
ATOM 796 O O . ALA A 1 106 ? -9.510 18.056 26.238 1.00 77.81 106 ALA A O 1
ATOM 797 N N . PRO A 1 107 ? -9.275 20.128 27.063 1.00 66.19 107 PRO A N 1
ATOM 798 C CA . PRO A 1 107 ? -7.817 20.062 27.070 1.00 66.19 107 PRO A CA 1
ATOM 799 C C . PRO A 1 107 ? -7.346 19.016 28.091 1.00 66.19 107 PRO A C 1
ATOM 801 O O . PRO A 1 107 ? -8.054 18.741 29.060 1.00 66.19 107 PRO A O 1
ATOM 804 N N . ARG A 1 108 ? -6.153 18.437 27.886 1.00 63.78 108 ARG A N 1
ATOM 805 C CA . ARG A 1 108 ? -5.526 17.568 28.899 1.00 63.78 108 ARG A CA 1
ATOM 806 C C . ARG A 1 108 ? -5.460 18.308 30.232 1.00 63.78 108 ARG A C 1
ATOM 808 O O . ARG A 1 108 ? -5.068 19.475 30.242 1.00 63.78 108 ARG A O 1
ATOM 815 N N . GLU A 1 109 ? -5.827 17.642 31.326 1.00 56.56 109 GLU A N 1
ATOM 816 C CA . GLU A 1 109 ? -5.760 18.238 32.660 1.00 56.56 109 GLU A CA 1
ATOM 817 C C . GLU A 1 109 ? -4.346 18.784 32.935 1.00 56.56 109 GLU A C 1
ATOM 819 O O . GLU A 1 109 ? -3.369 18.044 33.045 1.00 56.56 109 GLU A O 1
ATOM 824 N N . GLY A 1 110 ? -4.240 20.109 33.035 1.00 50.69 110 GLY A N 1
ATOM 825 C CA . GLY A 1 110 ? -3.252 20.779 33.873 1.00 50.69 110 GLY A CA 1
ATOM 826 C C . GLY A 1 110 ? -3.925 21.172 35.186 1.00 50.69 110 GLY A C 1
ATOM 827 O O . GLY A 1 110 ? -5.148 21.291 35.219 1.00 50.69 110 GLY A O 1
ATOM 828 N N . LEU A 1 111 ? -3.140 21.373 36.254 1.00 38.88 111 LEU A N 1
ATOM 829 C CA . LEU A 1 111 ? -3.597 21.830 37.578 1.00 38.88 111 LEU A CA 1
ATOM 830 C C . LEU A 1 111 ? -4.501 23.077 37.454 1.00 38.88 111 LEU A C 1
ATOM 832 O O . LEU A 1 111 ? -4.023 24.209 37.448 1.00 38.88 111 LEU A O 1
ATOM 836 N N . GLY A 1 112 ? -5.808 22.864 37.329 1.00 48.38 112 GLY A N 1
ATOM 837 C CA . GLY A 1 112 ? -6.840 23.880 37.156 1.00 48.38 112 GLY A CA 1
ATOM 838 C C . GLY A 1 112 ? -8.012 23.604 38.098 1.00 48.38 112 GLY A C 1
ATOM 839 O O . GLY A 1 112 ? -8.175 22.471 38.554 1.00 48.38 112 GLY A O 1
ATOM 840 N N . PRO A 1 113 ? -8.797 24.633 38.465 1.00 41.66 113 PRO A N 1
ATOM 841 C CA . PRO A 1 113 ? -9.768 24.534 39.547 1.00 41.66 113 PRO A CA 1
ATOM 842 C C . PRO A 1 113 ? -10.836 23.483 39.238 1.00 41.66 113 PRO A C 1
ATOM 844 O O . PRO A 1 113 ? -11.400 23.456 38.146 1.00 41.66 113 PRO A O 1
ATOM 847 N N . ALA A 1 114 ? -11.106 22.637 40.233 1.00 45.56 114 ALA A N 1
ATOM 848 C CA . ALA A 1 114 ? -12.037 21.521 40.161 1.00 45.56 114 ALA A CA 1
ATOM 849 C C . ALA A 1 114 ? -13.433 21.978 39.703 1.00 45.56 114 ALA A C 1
ATOM 851 O O . ALA A 1 114 ? -14.200 22.556 40.476 1.00 45.56 114 ALA A O 1
ATOM 852 N N . SER A 1 115 ? -13.779 21.703 38.444 1.00 47.47 115 SER A N 1
ATOM 853 C CA . SER A 1 115 ? -15.165 21.762 37.993 1.00 47.47 115 SER A CA 1
ATOM 854 C C . SER A 1 115 ? -15.917 20.544 38.529 1.00 47.47 115 SER A C 1
ATOM 856 O O . SER A 1 115 ? -15.442 19.415 38.458 1.00 47.47 115 SER A O 1
ATOM 858 N N . THR A 1 116 ? -17.126 20.755 39.047 1.00 44.72 116 THR A N 1
ATOM 859 C CA . THR A 1 116 ? -17.994 19.700 39.606 1.00 44.72 116 THR A CA 1
ATOM 860 C C . THR A 1 116 ? -18.609 18.773 38.553 1.00 44.72 116 THR A C 1
ATOM 862 O O . THR A 1 116 ? -19.236 17.777 38.905 1.00 44.72 116 THR A O 1
ATOM 865 N N . GLN A 1 117 ? -18.420 19.067 37.263 1.00 47.41 117 GLN A N 1
ATOM 866 C CA . GLN A 1 117 ? -18.691 18.140 36.168 1.00 47.41 117 GLN A CA 1
ATOM 867 C C . GLN A 1 117 ? -17.374 17.785 35.471 1.00 47.41 117 GLN A C 1
ATOM 869 O O . GLN A 1 117 ? -16.597 18.700 35.181 1.00 47.41 117 GLN A O 1
ATOM 874 N N . PRO A 1 118 ? -17.117 16.499 35.172 1.00 56.31 118 PRO A N 1
ATOM 875 C CA . PRO A 1 118 ? -15.963 16.123 34.370 1.00 56.31 118 PRO A CA 1
ATOM 876 C C . PRO A 1 118 ? -16.095 16.768 32.984 1.00 56.31 118 PRO A C 1
ATOM 878 O O . PRO A 1 118 ? -17.101 16.586 32.291 1.00 56.31 118 PRO A O 1
ATOM 881 N N . LEU A 1 119 ? -15.095 17.555 32.585 1.00 60.12 119 LEU A N 1
ATOM 882 C CA . LEU A 1 119 ? -15.007 18.099 31.233 1.00 60.12 119 LEU A CA 1
ATOM 883 C C . LEU A 1 119 ? -14.868 16.926 30.257 1.00 60.12 119 LEU A C 1
ATOM 885 O O . LEU A 1 119 ? -13.833 16.279 30.182 1.00 60.12 119 LEU A O 1
ATOM 889 N N . GLN A 1 120 ? -15.939 16.623 29.528 1.00 73.69 120 GLN A N 1
ATOM 890 C CA . GLN A 1 120 ? -15.978 15.489 28.606 1.00 73.69 120 GLN A CA 1
ATOM 891 C C . GLN A 1 120 ? -15.782 15.972 27.170 1.00 73.69 120 GLN A C 1
ATOM 893 O O . GLN A 1 120 ? -16.526 16.844 26.707 1.00 73.69 120 GLN A O 1
ATOM 898 N N . SER A 1 121 ? -14.820 15.407 26.448 1.00 81.50 121 SER A N 1
ATOM 899 C CA . SER A 1 121 ? -14.708 15.633 25.005 1.00 81.50 121 SER A CA 1
ATOM 900 C C . SER A 1 121 ? -15.894 14.979 24.291 1.00 81.50 121 SER A C 1
ATOM 902 O O . SER A 1 121 ? -16.261 13.856 24.619 1.00 81.50 121 SER A O 1
ATOM 904 N N . ILE A 1 122 ? -16.509 15.673 23.335 1.00 86.81 122 ILE A N 1
ATOM 905 C CA . ILE A 1 122 ? -17.675 15.233 22.569 1.00 86.81 122 ILE A CA 1
ATOM 906 C C . ILE A 1 122 ? -17.361 15.351 21.081 1.00 86.81 122 ILE A C 1
ATOM 908 O O . ILE A 1 122 ? -17.070 16.432 20.558 1.00 86.81 122 ILE A O 1
ATOM 912 N N . LEU A 1 123 ? -17.503 14.228 20.395 1.00 92.25 123 LEU A N 1
ATOM 913 C CA . LEU A 1 123 ? -17.419 14.101 18.951 1.00 92.25 123 LEU A CA 1
ATOM 914 C C . LEU A 1 123 ? -18.777 13.695 18.395 1.00 92.25 123 LEU A C 1
ATOM 916 O O . LEU A 1 123 ? -19.526 12.974 19.051 1.00 92.25 123 LEU A O 1
ATOM 920 N N . ARG A 1 124 ? -19.089 14.114 17.169 1.00 93.25 124 ARG A N 1
ATOM 921 C CA . ARG A 1 124 ? -20.277 13.638 16.457 1.00 93.25 124 ARG A CA 1
ATOM 922 C C . ARG A 1 124 ? -19.896 13.020 15.123 1.00 93.25 124 ARG A C 1
ATOM 924 O O . ARG A 1 124 ? -19.424 13.730 14.244 1.00 93.25 124 ARG A O 1
ATOM 931 N N . VAL A 1 125 ? -20.145 11.728 14.959 1.00 93.56 125 VAL A N 1
ATOM 932 C CA . VAL A 1 125 ? -19.949 11.015 13.692 1.00 93.56 125 VAL A CA 1
ATOM 933 C C . VAL A 1 125 ? -21.286 10.967 12.971 1.00 93.56 125 VAL A C 1
ATOM 935 O O . VAL A 1 125 ? -22.250 10.384 13.464 1.00 93.56 125 VAL A O 1
ATOM 938 N N . LEU A 1 126 ? -21.348 11.624 11.818 1.00 90.75 126 LEU A N 1
ATOM 939 C CA . LEU A 1 126 ? -22.562 11.720 11.007 1.00 90.75 126 LEU A CA 1
ATOM 940 C C . LEU A 1 126 ? -22.667 10.576 9.993 1.00 90.75 126 LEU A C 1
ATOM 942 O O . LEU A 1 126 ? -23.768 10.216 9.594 1.00 90.75 126 LEU A O 1
ATOM 946 N N . GLY A 1 127 ? -21.533 10.001 9.598 1.00 93.31 127 GLY A N 1
ATOM 947 C CA . GLY A 1 127 ? -21.454 8.901 8.645 1.00 93.31 127 GLY A CA 1
ATOM 948 C C . GLY A 1 127 ? -20.011 8.460 8.424 1.00 93.31 127 GLY A C 1
ATOM 949 O O . GLY A 1 127 ? -19.080 9.196 8.768 1.00 93.31 127 GLY A O 1
ATOM 950 N N . GLY A 1 128 ? -19.845 7.27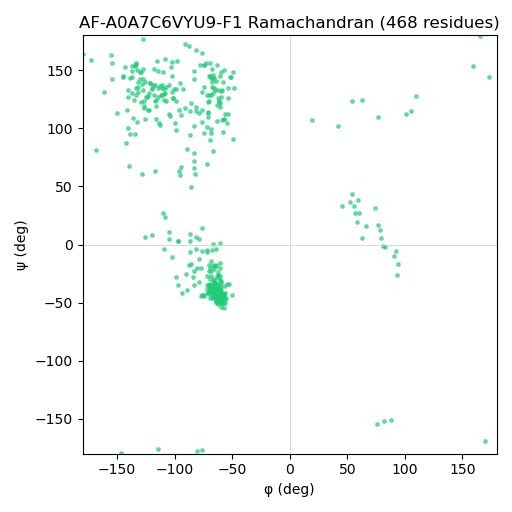0 7.850 1.00 92.94 128 GLY A N 1
ATOM 951 C CA . GLY A 1 128 ? -18.550 6.670 7.533 1.00 92.94 128 GLY A CA 1
ATOM 952 C C . GLY A 1 128 ? -17.978 5.862 8.689 1.00 92.94 128 GLY A C 1
ATOM 953 O O . GLY A 1 128 ? -18.723 5.286 9.477 1.00 92.94 128 GLY A O 1
ATOM 954 N N . GLU A 1 129 ? -16.658 5.773 8.778 1.00 93.44 129 GLU A N 1
ATOM 955 C CA . GLU A 1 129 ? -15.991 4.860 9.702 1.00 93.44 129 GLU A CA 1
ATOM 956 C C . GLU A 1 129 ? -14.766 5.514 10.331 1.00 93.44 129 GLU A C 1
ATOM 958 O O . GLU A 1 129 ? -13.949 6.138 9.650 1.00 93.44 129 GLU A O 1
ATOM 963 N N . ILE A 1 130 ? -14.656 5.382 11.652 1.00 94.25 130 ILE A N 1
ATOM 964 C CA . ILE A 1 130 ? -13.557 5.941 12.426 1.00 94.25 130 ILE A CA 1
ATOM 965 C C . ILE A 1 130 ? -12.905 4.887 13.302 1.00 94.25 130 ILE A C 1
ATOM 967 O O . ILE A 1 130 ? -13.572 4.058 13.917 1.00 94.25 130 ILE A O 1
ATOM 971 N N . TRP A 1 131 ? -11.589 4.988 13.412 1.00 93.62 131 TRP A N 1
ATOM 972 C CA . TRP A 1 131 ? -10.817 4.296 14.429 1.00 93.62 131 TRP A CA 1
ATOM 973 C C . TRP A 1 131 ? -10.360 5.329 15.445 1.00 93.62 131 TRP A C 1
ATOM 975 O O . TRP A 1 131 ? -9.921 6.422 15.071 1.00 93.62 131 TRP A O 1
ATOM 985 N N . VAL A 1 132 ? -10.485 4.995 16.723 1.00 92.00 132 VAL A N 1
ATOM 986 C CA . VAL A 1 132 ? -10.166 5.900 17.822 1.00 92.00 132 VAL A CA 1
ATOM 987 C C . VAL A 1 132 ? -9.297 5.176 18.832 1.00 92.00 132 VAL A C 1
ATOM 989 O O . VAL A 1 132 ? -9.640 4.088 19.293 1.00 92.00 132 VAL A O 1
ATOM 992 N N . ARG A 1 133 ? -8.208 5.834 19.227 1.00 90.69 133 ARG A N 1
ATOM 993 C CA . ARG A 1 133 ? -7.393 5.455 20.379 1.00 90.69 133 ARG A CA 1
ATOM 994 C C . ARG A 1 133 ? -7.464 6.563 21.418 1.00 90.69 133 ARG A C 1
ATOM 996 O O . ARG A 1 133 ? -6.912 7.651 21.228 1.00 90.69 133 ARG A O 1
ATOM 1003 N N . GLY A 1 134 ? -8.179 6.283 22.503 1.00 85.12 134 GLY A N 1
ATOM 1004 C CA . GLY A 1 134 ? -8.285 7.173 23.652 1.00 85.12 134 GLY A CA 1
ATOM 1005 C C . GLY A 1 134 ? -7.008 7.168 24.491 1.00 85.12 134 GLY A C 1
ATOM 1006 O O . GLY A 1 134 ? -6.268 6.190 24.519 1.00 85.12 134 GLY A O 1
ATOM 1007 N N . ASN A 1 135 ? -6.761 8.256 25.215 1.00 80.94 135 ASN A N 1
ATOM 1008 C CA . ASN A 1 135 ? -5.573 8.427 26.059 1.00 80.94 135 ASN A CA 1
ATOM 1009 C C . ASN A 1 135 ? -5.892 8.410 27.566 1.00 80.94 135 ASN A C 1
ATOM 1011 O O . ASN A 1 135 ? -5.196 9.054 28.345 1.00 80.94 135 ASN A O 1
ATOM 1015 N N . GLY A 1 136 ? -6.975 7.734 27.958 1.00 78.12 136 GLY A N 1
ATOM 1016 C CA . GLY A 1 136 ? -7.472 7.668 29.340 1.00 78.12 136 GLY A CA 1
ATOM 1017 C C . GLY A 1 136 ? -8.524 8.726 29.686 1.00 78.12 136 GLY A C 1
ATOM 1018 O O . GLY A 1 136 ? -9.402 8.456 30.503 1.00 78.12 136 GLY A O 1
ATOM 1019 N N . GLU A 1 137 ? -8.507 9.871 29.000 1.00 80.44 137 GLU A N 1
ATOM 1020 C CA . GLU A 1 137 ? -9.497 10.939 29.178 1.00 80.44 137 GLU A CA 1
ATOM 1021 C C . GLU A 1 137 ? -10.899 10.527 28.688 1.00 80.44 137 GLU A C 1
ATOM 1023 O O . GLU A 1 137 ? -11.009 9.841 27.662 1.00 80.44 137 GLU A O 1
ATOM 1028 N N . PRO A 1 138 ? -11.987 10.954 29.363 1.00 81.31 138 PRO A N 1
ATOM 1029 C CA . PRO A 1 138 ? -13.348 10.681 28.918 1.00 81.31 138 PRO A CA 1
ATOM 1030 C C . PRO A 1 138 ? -13.655 11.283 27.541 1.00 81.31 138 PRO A C 1
ATOM 1032 O O . PRO A 1 138 ? -13.605 12.501 27.338 1.00 81.31 138 PRO A O 1
ATOM 1035 N N . LEU A 1 139 ? -14.064 10.421 26.612 1.00 85.88 139 LEU A N 1
ATOM 1036 C CA . LEU A 1 139 ? -14.506 10.798 25.272 1.00 85.88 139 LEU A CA 1
ATOM 1037 C C . LEU A 1 139 ? -15.918 10.263 25.031 1.00 85.88 139 LEU A C 1
ATOM 1039 O O . LEU A 1 139 ? -16.192 9.078 25.215 1.00 85.88 139 LEU A O 1
ATOM 1043 N N . GLU A 1 140 ? -16.830 11.140 24.633 1.00 89.50 140 GLU A N 1
ATOM 1044 C CA . GLU A 1 140 ? -18.153 10.776 24.144 1.00 89.50 140 GLU A CA 1
ATOM 1045 C C . GLU A 1 140 ? -18.190 10.880 22.625 1.00 89.50 140 GLU A C 1
ATOM 1047 O O . GLU A 1 140 ? -17.806 11.901 22.049 1.00 89.50 140 GLU A O 1
ATOM 1052 N N . ILE A 1 141 ? -18.700 9.839 21.978 1.00 89.56 141 ILE A N 1
ATOM 1053 C CA . ILE A 1 141 ? -18.982 9.853 20.550 1.00 89.56 141 ILE A CA 1
ATOM 1054 C C . ILE A 1 141 ? -20.477 9.703 20.341 1.00 89.56 141 ILE A C 1
ATOM 1056 O O . ILE A 1 141 ? -21.090 8.709 20.724 1.00 89.56 141 ILE A O 1
ATOM 1060 N N . GLN A 1 142 ? -21.055 10.711 19.709 1.00 91.81 142 GLN A N 1
ATOM 1061 C CA . GLN A 1 142 ? -22.458 10.763 19.350 1.00 91.81 142 GLN A CA 1
ATOM 1062 C C . GLN A 1 142 ? -22.627 10.358 17.889 1.00 91.81 142 GLN A C 1
ATOM 1064 O O . GLN A 1 142 ? -21.932 10.853 17.002 1.00 91.81 142 GLN A O 1
ATOM 1069 N N . THR A 1 143 ? -23.600 9.502 17.637 1.00 87.94 143 THR A N 1
ATOM 1070 C CA . THR A 1 143 ? -24.108 9.173 16.302 1.00 87.94 143 THR A CA 1
ATOM 1071 C C . THR A 1 143 ? -25.626 9.352 16.320 1.00 87.94 143 THR A C 1
ATOM 1073 O O . THR A 1 143 ? -26.199 9.645 17.371 1.00 87.94 143 THR A O 1
ATOM 1076 N N . LEU A 1 144 ? -26.299 9.167 15.183 1.00 83.94 144 LEU A N 1
ATOM 1077 C CA . LEU A 1 144 ? -27.765 9.151 15.163 1.00 83.94 144 LEU A CA 1
ATOM 1078 C C . LEU A 1 144 ? -28.369 8.008 16.006 1.00 83.94 144 LEU A C 1
ATOM 1080 O O . LEU A 1 144 ? -29.218 8.300 16.848 1.00 83.94 144 LEU A O 1
ATOM 1084 N N . PRO A 1 145 ? -27.955 6.733 15.852 1.00 78.81 145 PRO A N 1
ATOM 1085 C CA . PRO A 1 145 ? -28.581 5.642 16.602 1.00 78.81 145 PRO A CA 1
ATOM 1086 C C . PRO A 1 145 ? -28.090 5.468 18.046 1.00 78.81 145 PRO A C 1
ATOM 1088 O O . PRO A 1 145 ? -28.779 4.808 18.824 1.00 78.81 145 PRO A O 1
ATOM 1091 N N . VAL A 1 146 ? -26.908 5.985 18.408 1.00 83.81 146 VAL A N 1
ATOM 1092 C CA . VAL A 1 146 ? -26.220 5.650 19.673 1.00 83.81 146 VAL A CA 1
ATOM 1093 C C . VAL A 1 146 ? -25.271 6.735 20.171 1.00 83.81 146 VAL A C 1
ATOM 1095 O O . VAL A 1 146 ? -24.696 7.505 19.396 1.00 83.81 146 VAL A O 1
ATOM 1098 N N . VAL A 1 147 ? -25.040 6.710 21.482 1.00 81.56 147 VAL A N 1
ATOM 1099 C CA . VAL A 1 147 ? -23.944 7.394 22.166 1.00 81.56 147 VAL A CA 1
ATOM 1100 C C . VAL A 1 147 ? -22.978 6.340 22.705 1.00 81.56 147 VAL A C 1
ATOM 1102 O O . VAL A 1 147 ? -23.391 5.400 23.386 1.00 81.56 147 VAL A O 1
ATOM 1105 N N . ALA A 1 148 ? -21.694 6.506 22.402 1.00 76.50 148 ALA A N 1
ATOM 1106 C CA . ALA A 1 148 ? -20.610 5.700 22.942 1.00 76.50 148 ALA A CA 1
ATOM 1107 C C . ALA A 1 148 ? -19.809 6.532 23.950 1.00 76.50 148 ALA A C 1
ATOM 1109 O O . ALA A 1 148 ? -19.319 7.610 23.611 1.00 76.50 148 ALA A O 1
ATOM 1110 N N . THR A 1 149 ? -19.670 6.053 25.187 1.00 80.25 149 THR A N 1
ATOM 1111 C CA . THR A 1 149 ? -18.804 6.684 26.198 1.00 80.25 149 THR A CA 1
ATOM 1112 C C . THR A 1 149 ? -17.572 5.822 26.437 1.00 80.25 149 THR A C 1
ATOM 1114 O O . THR A 1 149 ? -17.677 4.614 26.645 1.00 80.25 149 THR A O 1
ATOM 1117 N N . ILE A 1 150 ? -16.404 6.460 26.399 1.00 77.38 150 ILE A N 1
ATOM 1118 C CA . ILE A 1 150 ? -15.103 5.804 26.307 1.00 77.38 150 ILE A CA 1
ATOM 1119 C C . ILE A 1 150 ? -14.143 6.334 27.372 1.00 77.38 150 ILE A C 1
ATOM 1121 O O . ILE A 1 150 ? -14.101 7.541 27.628 1.00 77.38 150 ILE A O 1
ATOM 1125 N N . ARG A 1 151 ? -13.320 5.435 27.931 1.00 70.94 151 ARG A N 1
ATOM 1126 C CA . ARG A 1 151 ? -12.132 5.772 28.730 1.00 70.94 151 ARG A CA 1
ATOM 1127 C C . ARG A 1 151 ? -10.981 4.815 28.429 1.00 70.94 151 ARG A C 1
ATOM 1129 O O . ARG A 1 151 ? -11.088 3.632 28.725 1.00 70.94 151 ARG A O 1
ATOM 1136 N N . GLY A 1 152 ? -9.885 5.337 27.873 1.00 59.09 152 GLY A N 1
ATOM 1137 C CA . GLY A 1 152 ? -8.653 4.561 27.659 1.00 59.09 152 GLY A CA 1
ATOM 1138 C C . GLY A 1 152 ? -8.825 3.325 26.772 1.00 59.09 152 GLY A C 1
ATOM 1139 O O . GLY A 1 152 ? -8.251 2.290 27.074 1.00 59.09 152 GLY A O 1
ATOM 1140 N N . THR A 1 153 ? -9.639 3.419 25.718 1.00 77.31 153 THR A N 1
ATOM 1141 C CA . THR A 1 153 ? -9.951 2.285 24.837 1.00 77.31 153 THR A CA 1
ATOM 1142 C C . THR A 1 153 ? -9.444 2.502 23.418 1.00 77.31 153 THR A C 1
ATOM 1144 O O . THR A 1 153 ? -9.330 3.643 22.953 1.00 77.31 153 THR A O 1
ATOM 1147 N N . GLU A 1 154 ? -9.273 1.403 22.693 1.00 86.75 154 GLU A N 1
ATOM 1148 C CA . GLU A 1 154 ? -9.081 1.383 21.246 1.00 86.75 154 GLU A CA 1
ATOM 1149 C C . GLU A 1 154 ? -10.273 0.686 20.586 1.00 86.75 154 GLU A C 1
ATOM 1151 O O . GLU A 1 154 ? -10.643 -0.421 20.975 1.00 86.75 154 GLU A O 1
ATOM 1156 N N . PHE A 1 155 ? -10.911 1.334 19.613 1.00 87.94 155 PHE A N 1
ATOM 1157 C CA . PHE A 1 155 ? -12.100 0.785 18.961 1.00 87.94 155 PHE A CA 1
ATOM 1158 C C . PHE A 1 155 ? -12.303 1.340 17.548 1.00 87.94 155 PHE A C 1
ATOM 1160 O O . PHE A 1 155 ? -11.768 2.386 17.174 1.00 87.94 155 PHE A O 1
ATOM 1167 N N . ASN A 1 156 ? -13.137 0.638 16.787 1.00 91.12 156 ASN A N 1
ATOM 1168 C CA . ASN A 1 156 ? -13.665 1.051 15.496 1.00 91.12 156 ASN A CA 1
ATOM 1169 C C . ASN A 1 156 ? -15.162 1.341 15.608 1.00 91.12 156 ASN A C 1
ATOM 1171 O O . ASN A 1 156 ? -15.905 0.538 16.177 1.00 91.12 156 ASN A O 1
ATOM 1175 N N . LEU A 1 157 ? -15.615 2.451 15.034 1.00 91.56 157 LEU A N 1
ATOM 1176 C CA . LEU A 1 157 ? -17.023 2.816 14.946 1.00 91.56 157 LEU A CA 1
ATOM 1177 C C . LEU A 1 157 ? -17.383 3.119 13.492 1.00 91.56 157 LEU A C 1
ATOM 1179 O O . LEU A 1 157 ? -16.891 4.086 12.914 1.00 91.56 157 LEU A O 1
ATOM 1183 N N . ALA A 1 158 ? -18.291 2.324 12.934 1.00 92.00 158 ALA A N 1
ATOM 1184 C CA . ALA A 1 158 ? -18.853 2.526 11.607 1.00 92.00 158 ALA A CA 1
ATOM 1185 C C . ALA A 1 158 ? -20.313 2.979 11.713 1.00 92.00 158 ALA A C 1
ATOM 1187 O O . ALA A 1 158 ? -21.118 2.330 12.381 1.00 92.00 158 ALA A O 1
ATOM 1188 N N . VAL A 1 159 ? -20.656 4.064 11.024 1.00 91.88 159 VAL A N 1
ATOM 1189 C CA . VAL A 1 159 ? -22.011 4.601 10.872 1.00 91.88 159 VAL A CA 1
ATOM 1190 C C . VAL A 1 159 ? -22.411 4.452 9.407 1.00 91.88 159 VAL A C 1
ATOM 1192 O O . VAL A 1 159 ? -21.925 5.165 8.527 1.00 91.88 159 VAL A O 1
ATOM 1195 N N . GLY A 1 160 ? -23.264 3.466 9.150 1.00 84.50 160 GLY A N 1
ATOM 1196 C CA . GLY A 1 160 ? -23.749 3.131 7.820 1.00 84.50 160 GLY A CA 1
ATOM 1197 C C . GLY A 1 160 ? -24.991 3.930 7.413 1.00 84.50 160 GLY A C 1
ATOM 1198 O O . GLY A 1 160 ? -25.617 4.594 8.243 1.00 84.50 160 GLY A O 1
ATOM 1199 N N . PRO A 1 161 ? -25.397 3.829 6.136 1.00 73.19 161 PRO A N 1
ATOM 1200 C CA . PRO A 1 161 ? -26.674 4.363 5.678 1.00 73.19 161 PRO A CA 1
ATOM 1201 C C . PRO A 1 161 ? -27.845 3.707 6.432 1.00 73.19 161 PRO A C 1
ATOM 1203 O O . PRO A 1 161 ? -27.790 2.523 6.763 1.00 73.19 161 PRO A O 1
ATOM 1206 N N . SER A 1 162 ? -28.937 4.450 6.636 1.00 72.94 162 SER A N 1
ATOM 1207 C CA . SER A 1 162 ? -30.116 4.041 7.437 1.00 72.94 162 SER A CA 1
ATOM 1208 C C . SER A 1 162 ? -29.906 4.046 8.956 1.00 72.94 162 SER A C 1
ATOM 1210 O O . SER A 1 162 ? -30.502 3.228 9.660 1.00 72.94 162 SER A O 1
ATOM 1212 N N . ASP A 1 163 ? -29.056 4.946 9.455 1.00 81.38 163 ASP A N 1
ATOM 1213 C CA . ASP A 1 163 ? -28.845 5.173 10.889 1.00 81.38 163 ASP A CA 1
ATOM 1214 C C . ASP A 1 163 ? -28.478 3.887 11.643 1.00 81.38 163 ASP A C 1
ATOM 1216 O O . ASP A 1 163 ? -28.996 3.581 12.718 1.00 81.38 163 ASP A O 1
ATOM 1220 N N . PHE A 1 164 ? -27.591 3.101 11.034 1.00 91.38 164 PHE A N 1
ATOM 1221 C CA . PHE A 1 164 ? -27.010 1.903 11.621 1.00 91.38 164 PHE A CA 1
ATOM 1222 C C . PHE A 1 164 ? -25.613 2.221 12.151 1.00 91.38 164 PHE A C 1
ATOM 1224 O O . PHE A 1 164 ? -24.805 2.812 11.437 1.00 91.38 164 PHE A O 1
ATOM 1231 N N . ALA A 1 165 ? -25.304 1.785 13.368 1.00 92.44 165 ALA A N 1
ATOM 1232 C CA . ALA A 1 165 ? -23.972 1.883 13.948 1.00 92.44 165 ALA A CA 1
ATOM 1233 C C . ALA A 1 165 ? -23.434 0.504 14.332 1.00 92.44 165 ALA A C 1
ATOM 1235 O O . ALA A 1 165 ? -24.150 -0.320 14.906 1.00 92.44 165 ALA A O 1
ATOM 1236 N N . ARG A 1 166 ? -22.149 0.280 14.058 1.00 93.06 166 ARG A N 1
ATOM 1237 C CA . ARG A 1 166 ? -21.383 -0.896 14.476 1.00 93.06 166 ARG A CA 1
ATOM 1238 C C . ARG A 1 166 ? -20.143 -0.445 15.228 1.00 93.06 166 ARG A C 1
ATOM 1240 O O . ARG A 1 166 ? -19.363 0.340 14.701 1.00 93.06 166 ARG A O 1
ATOM 1247 N N . LEU A 1 167 ? -19.965 -0.974 16.429 1.00 92.38 167 LEU A N 1
ATOM 1248 C CA . LEU A 1 167 ? -18.824 -0.722 17.296 1.00 92.38 167 LEU A CA 1
ATOM 1249 C C . LEU A 1 167 ? -18.052 -2.027 17.487 1.00 92.38 167 LEU A C 1
ATOM 1251 O O . LEU A 1 167 ? -18.644 -2.991 17.961 1.00 92.38 167 LEU A O 1
ATOM 1255 N N . ALA A 1 168 ? -16.760 -2.049 17.173 1.00 91.44 168 ALA A N 1
ATOM 1256 C CA . ALA A 1 168 ? -15.854 -3.151 17.496 1.00 91.44 168 ALA A CA 1
ATOM 1257 C C . ALA A 1 168 ? -14.761 -2.642 18.439 1.00 91.44 168 ALA A C 1
ATOM 1259 O O . ALA A 1 168 ? -14.081 -1.670 18.110 1.00 91.44 168 ALA A O 1
ATOM 1260 N N . VAL A 1 169 ? -14.605 -3.263 19.608 1.00 88.94 169 VAL A N 1
ATOM 1261 C CA . VAL A 1 169 ? -13.643 -2.827 20.632 1.00 88.94 169 VAL A CA 1
ATOM 1262 C C . VAL A 1 169 ? -12.415 -3.726 20.585 1.00 88.94 169 VAL A C 1
ATOM 1264 O O . VAL A 1 169 ? -12.522 -4.948 20.657 1.00 88.94 169 VAL A O 1
ATOM 1267 N N . LEU A 1 170 ? -11.244 -3.113 20.447 1.00 85.81 170 LEU A N 1
ATOM 1268 C CA . LEU A 1 170 ? -9.958 -3.800 20.361 1.00 85.81 170 LEU A CA 1
ATOM 1269 C C . LEU A 1 170 ? -9.312 -3.899 21.733 1.00 85.81 170 LEU A C 1
ATOM 1271 O O . LEU A 1 170 ? -8.783 -4.944 22.092 1.00 85.81 170 LEU A O 1
ATOM 1275 N N . ASP A 1 171 ? -9.396 -2.817 22.500 1.00 86.00 171 ASP A N 1
ATOM 1276 C CA . ASP A 1 171 ? -8.888 -2.760 23.861 1.00 86.00 171 ASP A CA 1
ATOM 1277 C C . ASP A 1 171 ? -9.784 -1.887 24.740 1.00 86.00 171 ASP A C 1
ATOM 1279 O O . ASP A 1 171 ? -10.335 -0.880 24.287 1.00 86.00 171 ASP A O 1
ATOM 1283 N N . GLY A 1 172 ? -9.914 -2.273 26.007 1.00 88.00 172 GLY A N 1
ATOM 1284 C CA . GLY A 1 172 ? -10.735 -1.599 27.007 1.00 88.00 172 GLY A CA 1
ATOM 1285 C C . GLY A 1 172 ? -12.227 -1.959 26.971 1.00 88.00 172 GLY A C 1
ATOM 1286 O O . GLY A 1 172 ? -12.617 -3.079 26.638 1.00 88.00 172 GLY A O 1
ATOM 1287 N N . LEU A 1 173 ? -13.069 -1.017 27.408 1.00 88.81 173 LEU A N 1
ATOM 1288 C CA . LEU A 1 173 ? -14.508 -1.203 27.598 1.00 88.81 173 LEU A CA 1
ATOM 1289 C C . LEU A 1 173 ? -15.273 0.048 27.159 1.00 88.81 173 LEU A C 1
ATOM 1291 O O . LEU A 1 173 ? -14.997 1.149 27.638 1.00 88.81 173 LEU A O 1
ATOM 1295 N N . VAL A 1 174 ? -16.264 -0.128 26.290 1.00 89.81 174 VAL A N 1
ATOM 1296 C CA . VAL A 1 174 ? -17.106 0.963 25.791 1.00 89.81 174 VAL A CA 1
ATOM 1297 C C . VAL A 1 174 ? -18.553 0.725 26.198 1.00 89.81 174 VAL A C 1
ATOM 1299 O O . VAL A 1 174 ? -19.116 -0.339 25.939 1.00 89.81 174 VAL A O 1
ATOM 1302 N N . GLU A 1 175 ? -19.179 1.729 26.810 1.00 92.62 175 GLU A N 1
ATOM 1303 C CA . GLU A 1 175 ? -20.630 1.721 26.983 1.00 92.62 175 GLU A CA 1
ATOM 1304 C C . GLU A 1 175 ? -21.292 2.192 25.688 1.00 92.62 175 GLU A C 1
ATOM 1306 O O . GLU A 1 175 ? -21.085 3.328 25.255 1.00 92.62 175 GLU A O 1
ATOM 1311 N N . PHE A 1 176 ? -22.096 1.320 25.082 1.00 92.00 176 PHE A N 1
ATOM 1312 C CA . PHE A 1 176 ? -22.804 1.565 23.835 1.00 92.00 176 PHE A CA 1
ATOM 1313 C C . PHE A 1 176 ? -24.307 1.625 24.103 1.00 92.00 176 PHE A C 1
ATOM 1315 O O . PHE A 1 176 ? -24.950 0.594 24.326 1.00 92.00 176 PHE A O 1
ATOM 1322 N N . ARG A 1 177 ? -24.865 2.841 24.126 1.00 93.88 177 ARG A N 1
ATOM 1323 C CA . ARG A 1 177 ? -26.224 3.081 24.627 1.00 93.88 177 ARG A CA 1
ATOM 1324 C C . ARG A 1 177 ? -27.065 3.978 23.732 1.00 93.88 177 ARG A C 1
ATOM 1326 O O . ARG A 1 177 ? -26.559 4.847 23.025 1.00 93.88 177 ARG A O 1
ATOM 1333 N N . ASN A 1 178 ? -28.373 3.804 23.832 1.00 91.56 178 ASN A N 1
ATOM 1334 C CA . ASN A 1 178 ? -29.389 4.704 23.299 1.00 91.56 178 ASN A CA 1
ATOM 1335 C C . ASN A 1 178 ? -30.621 4.706 24.235 1.00 91.56 178 ASN A C 1
ATOM 1337 O O . ASN A 1 178 ? -30.599 4.028 25.265 1.00 91.56 178 ASN A O 1
ATOM 1341 N N . PRO A 1 179 ? -31.698 5.458 23.937 1.00 92.50 179 PRO A N 1
ATOM 1342 C CA . PRO A 1 179 ? -32.883 5.489 24.798 1.00 92.50 179 PRO A CA 1
ATOM 1343 C C . PRO A 1 179 ? -33.589 4.135 24.985 1.00 92.50 179 PRO A C 1
ATOM 1345 O O . PRO A 1 179 ? -34.350 3.982 25.936 1.00 92.50 179 PRO A O 1
ATOM 1348 N N . GLN A 1 180 ? -33.368 3.162 24.095 1.00 94.62 180 GLN A N 1
ATOM 1349 C CA . GLN A 1 180 ? -33.975 1.830 24.157 1.00 94.62 180 GLN A CA 1
ATOM 1350 C C . GLN A 1 180 ? -33.166 0.836 25.006 1.00 94.62 180 GLN A C 1
ATOM 1352 O O . GLN A 1 180 ? -33.707 -0.197 25.398 1.00 94.62 180 GLN A O 1
ATOM 1357 N N . GLY A 1 181 ? -31.891 1.113 25.294 1.00 93.25 181 GLY A N 1
ATOM 1358 C CA . GLY A 1 181 ? -31.057 0.253 26.132 1.00 93.25 181 GLY A CA 1
ATOM 1359 C C . GLY A 1 181 ? -29.560 0.557 26.056 1.00 93.25 181 GLY A C 1
ATOM 1360 O O . GLY A 1 181 ? -29.111 1.435 25.321 1.00 93.25 181 GLY A O 1
ATOM 1361 N N . SER A 1 182 ? -28.773 -0.202 26.818 1.00 94.62 182 SER A N 1
ATOM 1362 C CA . SER A 1 182 ? -27.311 -0.093 26.880 1.00 94.62 182 SER A CA 1
ATOM 1363 C C . SER A 1 182 ? -26.673 -1.480 26.871 1.00 94.62 182 SER A C 1
ATOM 1365 O O . SER A 1 182 ? -27.216 -2.421 27.454 1.00 94.62 182 SER A O 1
ATOM 1367 N N . VAL A 1 183 ? -25.516 -1.601 26.221 1.00 95.00 183 VAL A N 1
ATOM 1368 C CA . VAL A 1 183 ? -24.637 -2.772 26.304 1.00 95.00 183 VAL A CA 1
ATOM 1369 C C . VAL A 1 183 ? -23.201 -2.319 26.566 1.00 95.00 183 VAL A C 1
ATOM 1371 O O . VAL A 1 183 ? -22.730 -1.342 25.989 1.00 95.00 183 VAL A O 1
ATOM 1374 N N . LEU A 1 184 ? -22.486 -3.044 27.426 1.00 93.62 184 LEU A N 1
ATOM 1375 C CA . LEU A 1 184 ? -21.052 -2.846 27.649 1.00 93.62 184 LEU A CA 1
ATOM 1376 C C . LEU A 1 184 ? -20.263 -3.739 26.696 1.00 93.62 184 LEU A C 1
ATOM 1378 O O . LEU A 1 184 ? -20.392 -4.956 26.787 1.00 93.62 184 LEU A O 1
ATOM 1382 N N . VAL A 1 185 ? -19.465 -3.156 25.808 1.00 92.12 185 VAL A N 1
ATOM 1383 C CA . VAL A 1 185 ? -18.682 -3.867 24.787 1.00 92.12 185 VAL A CA 1
ATOM 1384 C C . VAL A 1 185 ? -17.219 -3.882 25.212 1.00 92.12 185 VAL A C 1
ATOM 1386 O O . VAL A 1 185 ? -16.594 -2.826 25.309 1.00 92.12 185 VAL A O 1
ATOM 1389 N N . ALA A 1 186 ? -16.698 -5.061 25.532 1.00 90.50 186 ALA A N 1
ATOM 1390 C CA . ALA A 1 186 ? -15.328 -5.273 25.986 1.00 90.50 186 ALA A CA 1
ATOM 1391 C C . ALA A 1 186 ? -14.374 -5.553 24.814 1.00 90.50 186 ALA A C 1
ATOM 1393 O O . ALA A 1 186 ? -14.807 -5.745 23.678 1.00 90.50 186 ALA A O 1
ATOM 1394 N N . ALA A 1 187 ? -13.073 -5.606 25.100 1.00 87.44 187 ALA A N 1
ATOM 1395 C CA . ALA A 1 187 ? -12.054 -6.024 24.144 1.00 87.44 187 ALA A CA 1
ATOM 1396 C C . ALA A 1 187 ? -12.434 -7.336 23.434 1.00 87.44 187 ALA A C 1
ATOM 1398 O O . ALA A 1 187 ? -12.854 -8.308 24.067 1.00 87.44 187 ALA A O 1
ATOM 1399 N N . ASN A 1 188 ? -12.253 -7.352 22.113 1.00 83.62 188 ASN A N 1
ATOM 1400 C CA . ASN A 1 188 ? -12.615 -8.438 21.201 1.00 83.62 188 ASN A CA 1
ATOM 1401 C C . ASN A 1 188 ? -14.126 -8.700 21.076 1.00 83.62 188 ASN A C 1
ATOM 1403 O O . ASN A 1 188 ? -14.531 -9.740 20.558 1.00 83.62 188 ASN A O 1
ATOM 1407 N N . GLU A 1 189 ? -14.976 -7.768 21.508 1.00 90.50 189 GLU A N 1
ATOM 1408 C CA . GLU A 1 189 ? -16.417 -7.820 21.275 1.00 90.50 189 GLU A CA 1
ATOM 1409 C C . GLU A 1 189 ? -16.866 -6.769 20.252 1.00 90.50 189 GLU A C 1
ATOM 1411 O O . GLU A 1 189 ? -16.214 -5.749 20.010 1.00 90.50 189 GLU A O 1
ATOM 1416 N N . GLN A 1 190 ? -18.040 -7.009 19.669 1.00 93.12 190 GLN A N 1
ATOM 1417 C CA . GLN A 1 190 ? -18.716 -6.066 18.789 1.00 93.12 190 GLN A CA 1
ATOM 1418 C C . GLN A 1 190 ? -20.154 -5.841 19.258 1.00 93.12 190 GLN A C 1
ATOM 1420 O O . GLN A 1 190 ? -20.795 -6.7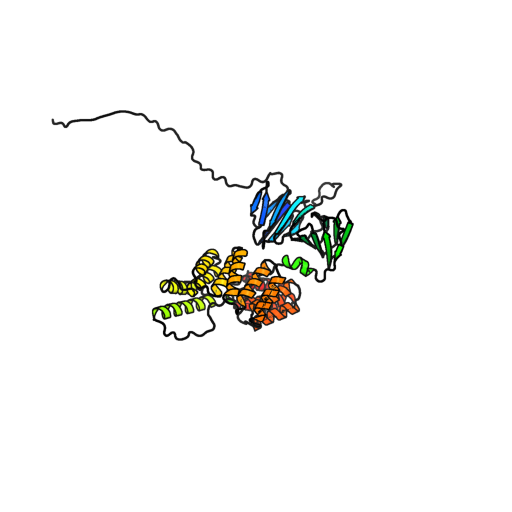38 19.808 1.00 93.12 190 GLN A O 1
ATOM 1425 N N . ALA A 1 191 ? -20.694 -4.659 18.987 1.00 93.81 191 ALA A N 1
ATOM 1426 C CA . ALA A 1 191 ? -22.117 -4.387 19.089 1.00 93.81 191 ALA A CA 1
ATOM 1427 C C . ALA A 1 191 ? -22.643 -3.633 17.871 1.00 93.81 191 ALA A C 1
ATOM 1429 O O . ALA A 1 191 ? -21.915 -2.929 17.169 1.00 93.81 191 ALA A O 1
ATOM 1430 N N . THR A 1 192 ? -23.941 -3.773 17.643 1.00 94.12 192 THR A N 1
ATOM 1431 C CA . THR A 1 192 ? -24.674 -3.085 16.585 1.00 94.12 192 THR A CA 1
ATOM 1432 C C . THR A 1 192 ? -25.922 -2.429 17.143 1.00 94.12 192 THR A C 1
ATOM 1434 O O . THR A 1 192 ? -26.541 -2.960 18.066 1.00 94.12 192 THR A O 1
ATOM 1437 N N . ALA A 1 193 ? -26.323 -1.313 16.550 1.00 94.12 193 ALA A N 1
ATOM 1438 C CA . ALA A 1 193 ? -27.576 -0.644 16.854 1.00 94.12 193 ALA A CA 1
ATOM 1439 C C . ALA A 1 193 ? -28.158 -0.020 15.587 1.00 94.12 193 ALA A C 1
ATOM 1441 O O . ALA A 1 193 ? -27.426 0.485 14.736 1.00 94.12 193 ALA A O 1
ATOM 1442 N N . LYS A 1 194 ? -29.483 -0.039 15.487 1.00 93.25 194 LYS A N 1
ATOM 1443 C CA . LYS A 1 194 ? -30.244 0.657 14.452 1.00 93.25 194 LYS A CA 1
ATOM 1444 C C . LYS A 1 194 ? -31.134 1.691 15.129 1.00 93.25 194 LYS A C 1
ATOM 1446 O O . LYS A 1 194 ? -31.521 1.500 16.283 1.00 93.25 194 LYS A O 1
ATOM 1451 N N . LEU A 1 195 ? -31.448 2.783 14.439 1.00 89.25 195 LEU A N 1
ATOM 1452 C CA . LEU A 1 195 ? -32.309 3.822 14.997 1.00 89.25 195 LEU A CA 1
ATOM 1453 C C . LEU A 1 195 ? -33.640 3.241 15.499 1.00 89.25 195 LEU A C 1
ATOM 1455 O O . LEU A 1 195 ? -34.354 2.567 14.760 1.00 89.25 195 LEU A O 1
ATOM 1459 N N . GLY A 1 196 ? -33.963 3.523 16.763 1.00 89.50 196 GLY A N 1
ATOM 1460 C CA . GLY A 1 196 ? -35.188 3.060 17.419 1.00 89.50 196 GLY A CA 1
ATOM 1461 C C . GLY A 1 196 ? -35.136 1.633 17.977 1.00 89.50 196 GLY A C 1
ATOM 1462 O O . GLY A 1 196 ? -36.100 1.216 18.615 1.00 89.50 196 GLY A O 1
ATOM 1463 N N . GLU A 1 197 ? -34.037 0.896 17.799 1.00 93.44 197 GLU A N 1
ATOM 1464 C CA . GLU A 1 197 ? -33.845 -0.453 18.345 1.00 93.44 197 GLU A CA 1
ATOM 1465 C C . GLU A 1 197 ? -32.783 -0.461 19.462 1.00 93.44 197 GLU A C 1
ATOM 1467 O O . GLU A 1 197 ? -31.829 0.319 19.404 1.00 93.44 197 GLU A O 1
ATOM 1472 N N . PRO A 1 198 ? -32.894 -1.338 20.481 1.00 94.81 198 PRO A N 1
ATOM 1473 C CA . PRO A 1 198 ? -31.871 -1.441 21.518 1.00 94.81 198 PRO A CA 1
ATOM 1474 C C . PRO A 1 198 ? -30.550 -1.984 20.941 1.00 94.81 198 PRO A C 1
ATOM 1476 O O . PRO A 1 198 ? -30.582 -2.861 20.068 1.00 94.81 198 PRO A O 1
ATOM 1479 N N . PRO A 1 199 ? -29.387 -1.534 21.445 1.00 96.00 199 PRO A N 1
ATOM 1480 C CA . PRO A 1 199 ? -28.096 -2.076 21.047 1.00 96.00 199 PRO A CA 1
ATOM 1481 C C . PRO A 1 199 ? -27.986 -3.571 21.363 1.00 96.00 199 PRO A C 1
ATOM 1483 O O . PRO A 1 199 ? -28.490 -4.048 22.381 1.00 96.00 199 PRO A O 1
ATOM 1486 N N . ARG A 1 200 ? -27.298 -4.324 20.500 1.00 95.25 200 ARG A N 1
ATOM 1487 C CA . ARG A 1 200 ? -27.099 -5.773 20.654 1.00 95.25 200 ARG A CA 1
ATOM 1488 C C . ARG A 1 200 ? -25.639 -6.136 20.446 1.00 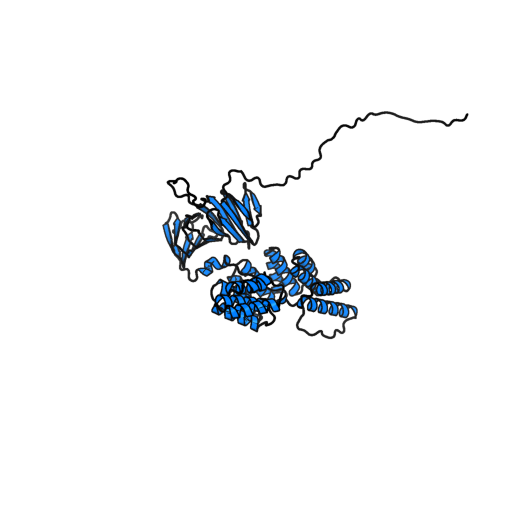95.25 200 ARG A C 1
ATOM 1490 O O . ARG A 1 200 ? -25.028 -5.676 19.484 1.00 95.25 200 ARG A O 1
ATOM 1497 N N . LYS A 1 201 ? -25.100 -6.994 21.315 1.00 92.88 201 LYS A N 1
ATOM 1498 C CA . LYS A 1 201 ? -23.789 -7.612 21.092 1.00 92.88 201 LYS A CA 1
ATOM 1499 C C . LYS A 1 201 ? -23.850 -8.597 19.928 1.00 92.88 201 LYS A C 1
ATOM 1501 O O . LYS A 1 201 ? -24.835 -9.310 19.752 1.00 92.88 201 LYS A O 1
ATOM 1506 N N . THR A 1 202 ? -22.763 -8.657 19.180 1.00 84.06 202 THR A N 1
ATOM 1507 C CA . THR A 1 202 ? -22.526 -9.602 18.088 1.00 84.06 202 THR A CA 1
ATOM 1508 C C . THR A 1 202 ? -21.138 -10.206 18.253 1.00 84.06 202 THR A C 1
ATOM 1510 O O . THR A 1 202 ? -20.237 -9.542 18.761 1.00 84.06 202 THR A O 1
ATOM 1513 N N . VAL A 1 203 ? -20.951 -11.445 17.805 1.00 75.50 203 VAL A N 1
ATOM 1514 C CA . VAL A 1 203 ? -19.644 -12.109 17.871 1.00 75.50 203 VAL A CA 1
ATOM 1515 C C . VAL A 1 203 ? -18.683 -11.456 16.876 1.00 75.50 203 VAL A C 1
ATOM 1517 O O . VAL A 1 203 ? -19.012 -11.317 15.698 1.00 75.50 203 VAL A O 1
ATOM 1520 N N . LEU A 1 204 ? -17.499 -11.078 17.356 1.00 74.81 204 LEU A N 1
ATOM 1521 C CA . LEU A 1 204 ? -16.370 -10.634 16.546 1.00 74.81 204 LEU A CA 1
ATOM 1522 C C . LEU A 1 204 ? -15.363 -11.785 16.488 1.00 74.81 204 LEU A C 1
ATOM 1524 O O . LEU A 1 204 ? -14.801 -12.158 17.512 1.00 74.81 204 LEU A O 1
ATOM 1528 N N . LEU A 1 205 ? -15.199 -12.402 15.315 1.00 68.38 205 LEU A N 1
ATOM 1529 C CA . LEU A 1 205 ? -14.333 -13.580 15.165 1.00 68.38 205 LEU A CA 1
ATOM 1530 C C . LEU A 1 205 ? -12.846 -13.202 15.132 1.00 68.38 205 LEU A C 1
ATOM 1532 O O . LEU A 1 205 ? -12.043 -13.850 15.795 1.00 68.38 205 LEU A O 1
ATOM 1536 N N . ASP A 1 206 ? -12.499 -12.154 14.384 1.00 74.19 206 ASP A N 1
ATOM 1537 C CA . ASP A 1 206 ? -11.146 -11.598 14.299 1.00 74.19 206 ASP A CA 1
ATOM 1538 C C . ASP A 1 206 ? -11.242 -10.065 14.451 1.00 74.19 206 ASP A C 1
ATOM 1540 O O . ASP A 1 206 ? -11.722 -9.376 13.548 1.00 74.19 206 ASP A O 1
ATOM 1544 N N . PRO A 1 207 ? -10.866 -9.502 15.610 1.00 72.56 207 PRO A N 1
ATOM 1545 C CA . PRO A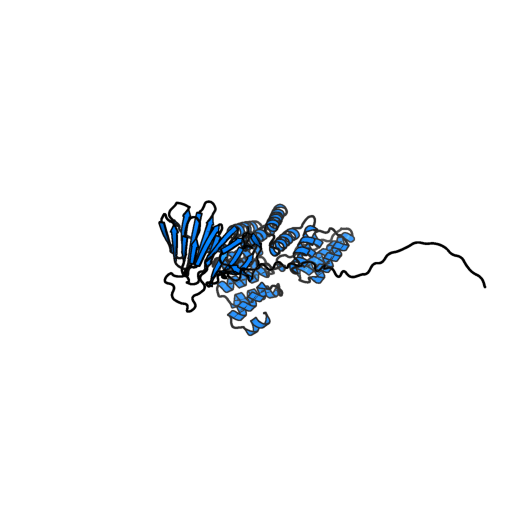 1 207 ? -10.969 -8.068 15.868 1.00 72.56 207 PRO A CA 1
ATOM 1546 C C . PRO A 1 207 ? -10.126 -7.199 14.937 1.00 72.56 207 PRO A C 1
ATOM 1548 O O . PRO A 1 207 ? -10.489 -6.047 14.690 1.00 72.56 207 PRO A O 1
ATOM 1551 N N . LEU A 1 208 ? -9.034 -7.741 14.384 1.00 72.44 208 LEU A N 1
ATOM 1552 C CA . LEU A 1 208 ? -8.206 -7.007 13.433 1.00 72.44 208 LEU A CA 1
ATOM 1553 C C . LEU A 1 208 ? -8.961 -6.741 12.134 1.00 72.44 208 LEU A C 1
ATOM 1555 O O . LEU A 1 208 ? -8.780 -5.668 11.563 1.00 72.44 208 LEU A O 1
ATOM 1559 N N . ASP A 1 209 ? -9.853 -7.643 11.710 1.00 75.38 209 ASP A N 1
ATOM 1560 C CA . ASP A 1 209 ? -10.674 -7.481 10.502 1.00 75.38 209 ASP A CA 1
ATOM 1561 C C . ASP A 1 209 ? -11.489 -6.181 10.533 1.00 75.38 209 ASP A C 1
ATOM 1563 O O . ASP A 1 209 ? -11.613 -5.502 9.513 1.00 75.38 209 ASP A O 1
ATOM 1567 N N . ALA A 1 210 ? -11.960 -5.772 11.715 1.00 78.19 210 ALA A N 1
ATOM 1568 C CA . ALA A 1 210 ? -12.733 -4.544 11.891 1.00 78.19 210 ALA A CA 1
ATOM 1569 C C . ALA A 1 210 ? -11.907 -3.257 11.721 1.00 78.19 210 ALA A C 1
ATOM 1571 O O . ALA A 1 210 ? -12.481 -2.185 11.540 1.00 78.19 210 ALA A O 1
ATOM 1572 N N . VAL A 1 211 ? -10.576 -3.338 11.791 1.00 79.94 211 VAL A N 1
ATOM 1573 C CA . VAL A 1 211 ? -9.674 -2.176 11.731 1.00 79.94 211 VAL A CA 1
ATOM 1574 C C . VAL A 1 211 ? -8.607 -2.291 10.662 1.00 79.94 211 VAL A C 1
ATOM 1576 O O . VAL A 1 211 ? -7.733 -1.426 10.610 1.00 79.94 211 VAL A O 1
ATOM 1579 N N . GLN A 1 212 ? -8.636 -3.315 9.806 1.00 78.88 212 GLN A N 1
ATOM 1580 C CA . GLN A 1 212 ? -7.588 -3.506 8.798 1.00 78.88 212 GLN A CA 1
ATOM 1581 C C . GLN A 1 212 ? -7.388 -2.269 7.933 1.00 78.88 212 GLN A C 1
ATOM 1583 O O . GLN A 1 212 ? -6.267 -1.945 7.560 1.00 78.88 212 GLN A O 1
ATOM 1588 N N . TRP A 1 213 ? -8.469 -1.545 7.664 1.00 79.25 213 TRP A N 1
ATOM 1589 C CA . TRP A 1 213 ? -8.452 -0.293 6.928 1.00 79.25 213 TRP A CA 1
ATOM 1590 C C . TRP A 1 213 ? -7.584 0.782 7.615 1.00 79.25 213 TRP A C 1
ATOM 1592 O O . TRP A 1 213 ? -6.977 1.606 6.943 1.00 79.25 213 TRP A O 1
ATOM 1602 N N . SER A 1 214 ? -7.482 0.772 8.944 1.00 75.50 214 SER A N 1
ATOM 1603 C CA . SER A 1 214 ? -6.701 1.733 9.734 1.00 75.50 214 SER A CA 1
ATOM 1604 C C . SER A 1 214 ? -5.199 1.422 9.739 1.00 75.50 214 SER A C 1
ATOM 1606 O O . SER A 1 214 ? -4.388 2.250 10.182 1.00 75.50 214 SER A O 1
ATOM 1608 N N . LEU A 1 215 ? -4.830 0.229 9.268 1.00 73.19 215 LEU A N 1
ATOM 1609 C CA . LEU A 1 215 ? -3.461 -0.246 9.204 1.00 73.19 215 LEU A CA 1
ATOM 1610 C C . LEU A 1 215 ? -2.784 0.284 7.940 1.00 73.19 215 LEU A C 1
ATOM 1612 O O . LEU A 1 215 ? -3.387 0.421 6.876 1.00 73.19 215 LEU A O 1
ATOM 1616 N N . TYR A 1 216 ? -1.509 0.622 8.085 1.00 69.19 216 TYR A N 1
ATOM 1617 C CA . TYR A 1 216 ? -0.702 1.123 6.987 1.00 69.19 216 TYR A CA 1
ATOM 1618 C C . TYR A 1 216 ? -0.087 -0.055 6.230 1.00 69.19 216 TYR A C 1
ATOM 1620 O O . TYR A 1 216 ? 0.738 -0.780 6.785 1.00 69.19 216 TYR A O 1
ATOM 1628 N N . TYR A 1 217 ? -0.480 -0.224 4.968 1.00 71.12 217 TYR A N 1
ATOM 1629 C CA . TYR A 1 217 ? 0.155 -1.147 4.033 1.00 71.12 217 TYR A CA 1
ATOM 1630 C C . TYR A 1 217 ? 1.103 -0.328 3.161 1.00 71.12 217 TYR A C 1
ATOM 1632 O O . TYR A 1 217 ? 0.638 0.338 2.230 1.00 71.12 217 TYR A O 1
ATOM 1640 N N . PRO A 1 218 ? 2.410 -0.300 3.465 1.00 52.59 218 PRO A N 1
ATOM 1641 C CA . PRO A 1 218 ? 3.354 0.344 2.574 1.00 52.59 218 PRO A CA 1
ATOM 1642 C C . PRO A 1 218 ? 3.270 -0.391 1.235 1.00 52.59 218 PRO A C 1
ATOM 1644 O O . PRO A 1 218 ? 3.486 -1.597 1.156 1.00 52.59 218 PRO A O 1
ATOM 1647 N N . GLY A 1 219 ? 2.877 0.318 0.184 1.00 58.34 219 GLY A N 1
ATOM 1648 C CA . GLY A 1 219 ? 2.862 -0.204 -1.174 1.00 58.34 219 GLY A CA 1
ATOM 1649 C C . GLY A 1 219 ? 4.283 -0.358 -1.708 1.00 58.34 219 GLY A C 1
ATOM 1650 O O . GLY A 1 219 ? 4.711 0.444 -2.535 1.00 58.34 219 GLY A O 1
ATOM 1651 N N . ILE A 1 220 ? 5.041 -1.312 -1.162 1.00 66.00 220 ILE A N 1
ATOM 1652 C CA . ILE A 1 220 ? 6.480 -1.464 -1.392 1.00 66.00 220 ILE A CA 1
ATOM 1653 C C . ILE A 1 220 ? 6.707 -2.031 -2.790 1.00 66.00 220 ILE A C 1
ATOM 1655 O O . ILE A 1 220 ? 6.669 -3.240 -3.010 1.00 66.00 220 ILE A O 1
ATOM 1659 N N . VAL A 1 221 ? 6.966 -1.150 -3.752 1.00 74.88 221 VAL A N 1
ATOM 1660 C CA . VAL A 1 221 ? 7.351 -1.558 -5.103 1.00 74.88 221 VAL A CA 1
ATOM 1661 C C . VAL A 1 221 ? 8.528 -0.719 -5.580 1.00 74.88 221 VAL A C 1
ATOM 1663 O O . VAL A 1 221 ? 8.453 0.513 -5.565 1.00 74.88 221 VAL A O 1
ATOM 1666 N N . SER A 1 222 ? 9.616 -1.379 -5.984 1.00 85.62 222 SER A N 1
ATOM 1667 C CA . SER A 1 222 ? 10.721 -0.726 -6.685 1.00 85.62 222 SER A CA 1
ATOM 1668 C C . SER A 1 222 ? 10.394 -0.614 -8.174 1.00 85.62 222 SER A C 1
ATOM 1670 O O . SER A 1 222 ? 9.734 -1.472 -8.757 1.00 85.62 222 SER A O 1
ATOM 1672 N N . TYR A 1 223 ? 10.899 0.429 -8.830 1.00 82.38 223 TYR A N 1
ATOM 1673 C CA . TYR A 1 223 ? 10.860 0.517 -10.291 1.00 82.38 223 TYR A CA 1
ATOM 1674 C C . TYR A 1 223 ? 11.655 -0.629 -10.950 1.00 82.38 223 TYR A C 1
ATOM 1676 O O . TYR A 1 223 ? 11.322 -1.032 -12.059 1.00 82.38 223 TYR A O 1
ATOM 1684 N N . ARG A 1 224 ? 12.630 -1.229 -10.246 1.00 87.94 224 ARG A N 1
ATOM 1685 C CA . ARG A 1 224 ? 13.358 -2.433 -10.691 1.00 87.94 224 ARG A CA 1
ATOM 1686 C C . ARG A 1 224 ? 12.484 -3.683 -10.770 1.00 87.94 224 ARG A C 1
ATOM 1688 O O . ARG A 1 224 ? 12.861 -4.640 -11.437 1.00 87.94 224 ARG A O 1
ATOM 1695 N N . ASP A 1 225 ? 11.317 -3.681 -10.127 1.00 88.56 225 ASP A N 1
ATOM 1696 C CA . ASP A 1 225 ? 10.332 -4.758 -10.267 1.00 88.56 225 ASP A CA 1
ATOM 1697 C C . ASP A 1 225 ? 9.470 -4.616 -11.535 1.00 88.56 225 ASP A C 1
ATOM 1699 O O . ASP A 1 225 ? 8.666 -5.499 -11.844 1.00 88.56 225 ASP A O 1
ATOM 1703 N N . TYR A 1 226 ? 9.652 -3.522 -12.282 1.00 88.19 226 TYR A N 1
ATOM 1704 C CA . TYR A 1 226 ? 8.993 -3.214 -13.549 1.00 88.19 226 TYR A CA 1
ATOM 1705 C C . TYR A 1 226 ? 10.010 -3.129 -14.696 1.00 88.19 226 TYR A C 1
ATOM 1707 O O . TYR A 1 226 ? 10.167 -2.054 -15.282 1.00 88.19 226 TYR A O 1
ATOM 1715 N N . PRO A 1 227 ? 10.710 -4.230 -15.027 1.00 88.81 227 PRO A N 1
ATOM 1716 C CA . PRO A 1 227 ? 11.674 -4.206 -16.116 1.00 88.81 227 PRO A CA 1
ATOM 1717 C C . PRO A 1 227 ? 10.978 -3.817 -17.423 1.00 88.81 227 PRO A C 1
ATOM 1719 O O . PRO A 1 227 ? 9.909 -4.346 -17.752 1.00 88.81 227 PRO A O 1
ATOM 1722 N N . LEU A 1 228 ? 11.575 -2.880 -18.155 1.00 89.12 228 LEU A N 1
ATOM 1723 C CA . LEU A 1 228 ? 11.088 -2.491 -19.474 1.00 89.12 228 LEU A CA 1
ATOM 1724 C C . LEU A 1 228 ? 11.598 -3.440 -20.552 1.00 89.12 228 LEU A C 1
ATOM 1726 O O . LEU A 1 228 ? 10.866 -3.720 -21.503 1.00 89.12 228 LEU A O 1
ATOM 1730 N N . ALA A 1 229 ? 12.819 -3.958 -20.403 1.00 81.88 229 ALA A N 1
ATOM 1731 C CA . ALA A 1 229 ? 13.371 -4.891 -21.363 1.00 81.88 229 ALA A CA 1
ATOM 1732 C C . ALA A 1 229 ? 12.638 -6.233 -21.255 1.00 81.88 229 ALA A C 1
ATOM 1734 O O . ALA A 1 229 ? 12.612 -6.894 -20.213 1.00 81.88 229 ALA A O 1
ATOM 1735 N N . SER A 1 230 ? 12.050 -6.677 -22.365 1.00 65.06 230 SER A N 1
ATOM 1736 C CA . SER A 1 230 ? 11.547 -8.047 -22.449 1.00 65.06 230 SER A CA 1
ATOM 1737 C C . SER A 1 230 ? 12.718 -9.037 -22.399 1.00 65.06 230 SER A C 1
ATOM 1739 O O . SER A 1 230 ? 13.760 -8.799 -23.005 1.00 65.06 230 SER A O 1
ATOM 1741 N N . SER A 1 231 ? 12.546 -10.192 -21.749 1.00 48.62 231 SER A N 1
ATOM 1742 C CA . SER A 1 231 ? 13.544 -11.280 -21.739 1.00 48.62 231 SER A CA 1
ATOM 1743 C C . SER A 1 231 ? 13.762 -11.943 -23.111 1.00 48.62 231 SER A C 1
ATOM 1745 O O . SER A 1 231 ? 14.561 -12.871 -23.246 1.00 48.62 231 SER A O 1
ATOM 1747 N N . THR A 1 232 ? 13.063 -11.481 -24.147 1.00 38.56 232 THR A N 1
ATOM 1748 C CA . THR A 1 232 ? 13.225 -11.926 -25.527 1.00 38.56 232 THR A CA 1
ATOM 1749 C C . THR A 1 232 ? 14.488 -11.322 -26.132 1.00 38.56 232 THR A C 1
ATOM 1751 O O . THR A 1 232 ? 14.598 -10.111 -26.296 1.00 38.56 232 THR A O 1
ATOM 1754 N N . SER A 1 233 ? 15.449 -12.185 -26.475 1.00 35.72 233 SER A N 1
ATOM 1755 C CA . SER A 1 233 ? 16.674 -11.802 -27.183 1.00 35.72 233 SER A CA 1
ATOM 1756 C C . SER A 1 233 ? 16.351 -10.983 -28.439 1.00 35.72 233 SER A C 1
ATOM 1758 O O . SER A 1 233 ? 15.360 -11.300 -29.106 1.00 35.72 233 SER A O 1
ATOM 1760 N N . PRO A 1 234 ? 17.178 -9.985 -28.805 1.00 44.44 234 PRO A N 1
ATOM 1761 C CA . PRO A 1 234 ? 16.947 -9.182 -29.999 1.00 44.44 234 PRO A CA 1
ATOM 1762 C C . PRO A 1 234 ? 16.879 -10.101 -31.221 1.00 44.44 234 PRO A C 1
ATOM 1764 O O . PRO A 1 234 ? 17.878 -10.692 -31.639 1.00 44.44 234 PRO A O 1
ATOM 1767 N N . GLN A 1 235 ? 15.678 -10.268 -31.776 1.00 44.16 235 GLN A N 1
ATOM 1768 C CA . GLN A 1 235 ? 15.514 -10.941 -33.055 1.00 44.16 235 GLN A CA 1
ATOM 1769 C C . GLN A 1 235 ? 16.163 -10.055 -34.115 1.00 44.16 235 GLN A C 1
ATOM 1771 O O . GLN A 1 235 ? 15.914 -8.849 -34.162 1.00 44.16 235 GLN A O 1
ATOM 1776 N N . ARG A 1 236 ? 17.019 -10.645 -34.961 1.00 45.25 236 ARG A N 1
ATOM 1777 C CA . ARG A 1 236 ? 17.528 -9.948 -36.146 1.00 45.25 236 ARG A CA 1
ATOM 1778 C C . ARG A 1 236 ? 16.326 -9.494 -36.962 1.00 45.25 236 ARG A C 1
ATOM 1780 O O . ARG A 1 236 ? 15.567 -10.314 -37.465 1.00 45.25 236 ARG A O 1
ATOM 1787 N N . SER A 1 237 ? 16.156 -8.185 -37.017 1.00 51.50 237 SER A N 1
ATOM 1788 C CA . SER A 1 237 ? 15.072 -7.540 -37.726 1.00 51.50 237 SER A CA 1
ATOM 1789 C C . SER A 1 237 ? 15.481 -7.353 -39.184 1.00 51.50 237 SER A C 1
ATOM 1791 O O . SER A 1 237 ? 16.472 -6.679 -39.455 1.00 51.50 237 SER A O 1
ATOM 1793 N N . ASP A 1 238 ? 14.701 -7.910 -40.111 1.00 57.84 238 ASP A N 1
ATOM 1794 C CA . ASP A 1 238 ? 14.776 -7.598 -41.548 1.00 57.84 238 ASP A CA 1
ATOM 1795 C C . ASP A 1 238 ? 14.123 -6.230 -41.870 1.00 57.84 238 ASP A C 1
ATOM 1797 O O . ASP A 1 238 ? 13.817 -5.921 -43.023 1.00 57.84 238 ASP A O 1
ATOM 1801 N N . ALA A 1 239 ? 13.854 -5.404 -40.849 1.00 62.72 239 ALA A N 1
ATOM 1802 C CA . ALA A 1 239 ? 13.205 -4.114 -41.013 1.00 62.72 239 ALA A CA 1
ATOM 1803 C C . ALA A 1 239 ? 14.104 -3.096 -41.740 1.00 62.72 239 ALA A C 1
ATOM 1805 O O . ALA A 1 239 ? 15.335 -3.177 -41.686 1.00 62.72 239 ALA A O 1
ATOM 1806 N N . PRO A 1 240 ? 13.497 -2.079 -42.381 1.00 72.56 240 PRO A N 1
ATOM 1807 C CA . PRO A 1 240 ? 14.220 -0.961 -42.965 1.00 72.56 240 PRO A CA 1
ATOM 1808 C C . PRO A 1 240 ? 15.236 -0.348 -41.983 1.00 72.56 240 PRO A C 1
ATOM 1810 O O . PRO A 1 240 ? 14.959 -0.287 -40.781 1.00 72.56 240 PRO A O 1
ATOM 1813 N N . PRO A 1 241 ? 16.369 0.197 -42.465 1.00 73.19 241 PRO A N 1
ATOM 1814 C CA . PRO A 1 241 ? 17.438 0.721 -41.608 1.00 73.19 241 PRO A CA 1
ATOM 1815 C C . PRO A 1 241 ? 16.977 1.744 -40.558 1.00 73.19 241 PRO A C 1
ATOM 1817 O O . PRO A 1 241 ? 17.510 1.771 -39.453 1.00 73.19 241 PRO A O 1
ATOM 1820 N N . SER A 1 242 ? 15.967 2.563 -40.873 1.00 77.88 242 SER A N 1
ATOM 1821 C CA . SER A 1 242 ? 15.376 3.524 -39.932 1.00 77.88 242 SER A CA 1
ATOM 1822 C C . SER A 1 242 ? 14.618 2.847 -38.786 1.00 77.88 242 SER A C 1
ATOM 1824 O O . SER A 1 242 ? 14.755 3.264 -37.641 1.00 77.88 242 SER A O 1
ATOM 1826 N N . GLN A 1 243 ? 13.877 1.774 -39.064 1.00 82.62 243 GLN A N 1
ATOM 1827 C CA . GLN A 1 243 ? 13.175 0.991 -38.043 1.00 82.62 243 GLN A CA 1
ATOM 1828 C C . GLN A 1 243 ? 14.151 0.166 -37.199 1.00 82.62 243 GLN A C 1
ATOM 1830 O O . GLN A 1 243 ? 13.993 0.088 -35.984 1.00 82.62 243 GLN A O 1
ATOM 1835 N N . ALA A 1 244 ? 15.201 -0.388 -37.812 1.00 86.75 244 ALA A N 1
ATOM 1836 C CA . ALA A 1 244 ? 16.268 -1.066 -37.080 1.00 86.75 244 ALA A CA 1
ATOM 1837 C C . ALA A 1 244 ? 17.012 -0.108 -36.128 1.00 86.75 244 ALA A C 1
ATOM 1839 O O . ALA A 1 244 ? 17.333 -0.485 -35.002 1.00 86.75 244 ALA A O 1
ATOM 1840 N N . ALA A 1 245 ? 17.240 1.144 -36.546 1.00 91.00 245 ALA A N 1
ATOM 1841 C CA . ALA A 1 245 ? 17.842 2.172 -35.698 1.00 91.00 245 ALA A CA 1
ATOM 1842 C C . ALA A 1 245 ? 16.938 2.571 -34.518 1.00 91.00 245 ALA A C 1
ATOM 1844 O O . ALA A 1 245 ? 17.429 2.675 -33.395 1.00 91.00 245 ALA A O 1
ATOM 1845 N N . VAL A 1 246 ? 15.629 2.749 -34.747 1.00 92.56 246 VAL A N 1
ATOM 1846 C CA . VAL A 1 246 ? 14.652 2.989 -33.667 1.00 92.56 246 VAL A CA 1
ATOM 1847 C C . VAL A 1 246 ? 14.660 1.824 -32.681 1.00 92.56 246 VAL A C 1
ATOM 1849 O O . VAL A 1 246 ? 14.837 2.049 -31.490 1.00 92.56 246 VAL A O 1
ATOM 1852 N N . GLN A 1 247 ? 14.565 0.583 -33.166 1.00 91.50 247 GLN A N 1
ATOM 1853 C CA . GLN A 1 247 ? 14.583 -0.610 -32.318 1.00 91.50 247 GLN A CA 1
ATOM 1854 C C . GLN A 1 247 ? 15.848 -0.687 -31.453 1.00 91.50 247 GLN A C 1
ATOM 1856 O O . GLN A 1 247 ? 15.751 -0.916 -30.252 1.00 91.50 247 GLN A O 1
ATOM 1861 N N . ALA A 1 248 ? 17.025 -0.436 -32.032 1.00 92.31 248 ALA A N 1
ATOM 1862 C CA . ALA A 1 248 ? 18.279 -0.443 -31.284 1.00 92.31 248 ALA A CA 1
ATOM 1863 C C . ALA A 1 248 ? 18.311 0.630 -30.179 1.00 92.31 248 ALA A C 1
ATOM 1865 O O . ALA A 1 248 ? 18.812 0.373 -29.086 1.00 92.31 248 ALA A O 1
ATOM 1866 N N . LEU A 1 249 ? 17.760 1.820 -30.445 1.00 96.19 249 LEU A N 1
ATOM 1867 C CA . LEU A 1 249 ? 17.642 2.888 -29.449 1.00 96.19 249 LEU A CA 1
ATOM 1868 C C . LEU A 1 249 ? 16.629 2.545 -28.351 1.00 96.19 249 LEU A C 1
ATOM 1870 O O . LEU A 1 249 ? 16.874 2.865 -27.191 1.00 96.19 249 LEU A O 1
ATOM 1874 N N . LEU A 1 250 ? 15.520 1.887 -28.693 1.00 95.62 250 LEU A N 1
ATOM 1875 C CA . LEU A 1 250 ? 14.546 1.400 -27.714 1.00 95.62 250 LEU A CA 1
ATOM 1876 C C . LEU A 1 250 ? 15.177 0.362 -26.789 1.00 95.62 250 LEU A C 1
ATOM 1878 O O . LEU A 1 250 ? 15.128 0.530 -25.576 1.00 95.62 250 LEU A O 1
ATOM 1882 N N . ASP A 1 251 ? 15.836 -0.651 -27.352 1.00 93.75 251 ASP A N 1
ATOM 1883 C CA . ASP A 1 251 ? 16.459 -1.727 -26.578 1.00 93.75 251 ASP A CA 1
ATOM 1884 C C . ASP A 1 251 ? 17.600 -1.190 -25.697 1.00 93.75 251 ASP A C 1
ATOM 1886 O O . ASP A 1 251 ? 17.744 -1.588 -24.540 1.00 93.75 251 ASP A O 1
ATOM 1890 N N . GLN A 1 252 ? 18.377 -0.224 -26.205 1.00 94.88 252 GLN A N 1
ATOM 1891 C CA . GLN A 1 252 ? 19.354 0.507 -25.399 1.00 94.88 252 GLN A CA 1
ATOM 1892 C C . GLN A 1 252 ? 18.675 1.274 -24.258 1.00 94.88 252 GLN A C 1
ATOM 1894 O O . GLN A 1 252 ? 19.151 1.223 -23.126 1.00 94.88 252 GLN A O 1
ATOM 1899 N N . GLY A 1 253 ? 17.592 1.999 -24.545 1.00 96.25 253 GLY A N 1
ATOM 1900 C CA . GLY A 1 253 ? 16.871 2.790 -23.553 1.00 96.25 253 GLY A CA 1
ATOM 1901 C C . GLY A 1 253 ? 16.290 1.936 -22.431 1.00 96.25 253 GLY A C 1
ATOM 1902 O O . GLY A 1 253 ? 16.472 2.264 -21.261 1.00 96.25 253 GLY A O 1
ATOM 1903 N N . GLU A 1 254 ? 15.656 0.818 -22.784 1.00 95.25 254 GLU A N 1
ATOM 1904 C CA . GLU A 1 254 ? 15.078 -0.148 -21.848 1.00 95.25 254 GLU A CA 1
ATOM 1905 C C . GLU A 1 254 ? 16.166 -0.795 -20.984 1.00 95.25 254 GLU A C 1
ATOM 1907 O O . GLU A 1 254 ? 16.072 -0.766 -19.759 1.00 95.25 254 GLU A O 1
ATOM 1912 N N . ALA A 1 255 ? 17.262 -1.269 -21.589 1.00 93.75 255 ALA A N 1
ATOM 1913 C CA . ALA A 1 255 ? 18.383 -1.834 -20.840 1.00 93.75 255 ALA A CA 1
ATOM 1914 C C . ALA A 1 255 ? 19.053 -0.801 -19.915 1.00 93.75 255 ALA A C 1
ATOM 1916 O O . ALA A 1 255 ? 19.381 -1.105 -18.768 1.00 93.75 255 ALA A O 1
ATOM 1917 N N . SER A 1 256 ? 19.254 0.434 -20.383 1.00 94.12 256 SER A N 1
ATOM 1918 C CA . SER A 1 256 ? 19.796 1.511 -19.551 1.00 94.12 256 SER A CA 1
ATOM 1919 C C . SER A 1 256 ? 18.855 1.856 -18.394 1.00 94.12 256 SER A C 1
ATOM 1921 O O . SER A 1 256 ? 19.344 2.094 -17.289 1.00 94.12 256 SER A O 1
ATOM 1923 N N . PHE A 1 257 ? 17.535 1.852 -18.609 1.00 93.94 257 PHE A N 1
ATOM 1924 C CA . PHE A 1 257 ? 16.547 2.077 -17.551 1.00 93.94 257 PHE A CA 1
ATOM 1925 C C . PHE A 1 257 ? 16.597 0.960 -16.505 1.00 93.94 257 PHE A C 1
ATOM 1927 O O . PHE A 1 257 ? 16.757 1.241 -15.319 1.00 93.94 257 PHE A O 1
ATOM 1934 N N . ASP A 1 258 ? 16.590 -0.298 -16.944 1.00 90.19 258 ASP A N 1
ATOM 1935 C CA . ASP A 1 258 ? 16.628 -1.470 -16.064 1.00 90.19 258 ASP A CA 1
ATOM 1936 C C . ASP A 1 258 ? 17.942 -1.585 -15.281 1.00 90.19 258 ASP A C 1
ATOM 1938 O O . ASP A 1 258 ? 17.976 -2.218 -14.228 1.00 90.19 258 ASP A O 1
ATOM 1942 N N . LEU A 1 259 ? 19.020 -0.946 -15.758 1.00 88.81 259 LEU A N 1
ATOM 1943 C CA . LEU A 1 259 ? 20.296 -0.777 -15.052 1.00 88.81 259 LEU A CA 1
ATOM 1944 C C . LEU A 1 259 ? 20.336 0.465 -14.136 1.00 88.81 259 LEU A C 1
ATOM 1946 O O . LEU A 1 259 ? 21.277 0.607 -13.354 1.00 88.81 259 LEU A O 1
ATOM 1950 N N . GLY A 1 260 ? 19.313 1.323 -14.154 1.00 88.56 260 GLY A N 1
ATOM 1951 C CA . GLY A 1 260 ? 19.221 2.571 -13.379 1.00 88.56 260 GLY A CA 1
ATOM 1952 C C . GLY A 1 260 ? 20.017 3.728 -13.963 1.00 88.56 260 GLY A C 1
ATOM 1953 O O . GLY A 1 260 ? 20.228 4.751 -13.315 1.00 88.56 260 GLY A O 1
ATOM 1954 N N . LYS A 1 261 ? 20.481 3.596 -15.204 1.00 92.06 261 LYS A N 1
ATOM 1955 C CA . LYS A 1 261 ? 21.215 4.634 -15.926 1.00 92.06 261 LYS A CA 1
ATOM 1956 C C . LYS A 1 261 ? 20.224 5.616 -16.550 1.00 92.06 261 LYS A C 1
ATOM 1958 O O . LYS A 1 261 ? 20.119 5.729 -17.772 1.00 92.06 261 LYS A O 1
ATOM 1963 N N . ARG A 1 262 ? 19.496 6.343 -15.696 1.00 90.88 262 ARG A N 1
ATOM 1964 C CA . ARG A 1 262 ? 18.362 7.217 -16.065 1.00 90.88 262 ARG A CA 1
ATOM 1965 C C . ARG A 1 262 ? 18.677 8.180 -17.208 1.00 90.88 262 ARG A C 1
ATOM 1967 O O . ARG A 1 262 ? 17.876 8.345 -18.123 1.00 90.88 262 ARG A O 1
ATOM 1974 N N . GLN A 1 263 ? 19.854 8.807 -17.176 1.00 95.62 263 GLN A N 1
ATOM 1975 C CA . GLN A 1 263 ? 20.252 9.777 -18.201 1.00 95.62 263 GLN A CA 1
ATOM 1976 C C . GLN A 1 263 ? 20.515 9.117 -19.558 1.00 95.62 263 GLN A C 1
ATOM 1978 O O . GLN A 1 263 ? 20.099 9.650 -20.584 1.00 95.62 263 GLN A O 1
ATOM 1983 N N . GLU A 1 264 ? 21.157 7.947 -19.571 1.00 96.75 264 GLU A N 1
ATOM 1984 C CA . GLU A 1 264 ? 21.379 7.181 -20.803 1.00 96.75 264 GLU A CA 1
ATOM 1985 C C . GLU A 1 264 ? 20.045 6.696 -21.385 1.00 96.75 264 GLU A C 1
ATOM 1987 O O . GLU A 1 264 ? 19.801 6.870 -22.579 1.00 96.75 264 GLU A O 1
ATOM 1992 N N . ALA A 1 265 ? 19.149 6.184 -20.533 1.00 97.00 265 ALA A N 1
ATOM 1993 C CA . ALA A 1 265 ? 17.808 5.757 -20.930 1.00 97.00 265 ALA A CA 1
ATOM 1994 C C . ALA A 1 265 ? 17.016 6.905 -21.571 1.00 97.00 265 ALA A C 1
ATOM 1996 O O . ALA A 1 265 ? 16.519 6.787 -22.692 1.00 97.00 265 ALA A O 1
ATOM 1997 N N . ARG A 1 266 ? 16.978 8.064 -20.899 1.00 98.00 266 ARG A N 1
ATOM 1998 C CA . ARG A 1 266 ? 16.324 9.277 -21.404 1.00 98.00 266 ARG A CA 1
ATOM 1999 C C . ARG A 1 266 ? 16.855 9.682 -22.775 1.00 98.00 266 ARG A C 1
ATOM 2001 O O . ARG A 1 266 ? 16.069 10.000 -23.667 1.00 98.00 266 ARG A O 1
ATOM 2008 N N . GLN A 1 267 ? 18.177 9.685 -22.950 1.00 98.31 267 GLN A N 1
ATOM 2009 C CA . GLN A 1 267 ? 18.809 10.053 -24.218 1.00 98.31 267 GLN A CA 1
ATOM 2010 C C . GLN A 1 267 ? 18.440 9.078 -25.339 1.00 98.31 267 GLN A C 1
ATOM 2012 O O . GLN A 1 267 ? 18.123 9.523 -26.442 1.00 98.31 267 GLN A O 1
ATOM 2017 N N . ALA A 1 268 ? 18.454 7.773 -25.062 1.00 97.81 268 ALA A N 1
ATOM 2018 C CA . ALA A 1 268 ? 18.118 6.746 -26.039 1.00 97.81 268 ALA A CA 1
ATOM 2019 C C . ALA A 1 268 ? 16.652 6.854 -26.493 1.00 97.81 268 ALA A C 1
ATOM 2021 O O . ALA A 1 268 ? 16.401 6.972 -27.693 1.00 97.81 268 ALA A O 1
ATOM 2022 N N . PHE A 1 269 ? 15.696 6.954 -25.561 1.00 98.25 269 PHE A N 1
ATOM 2023 C CA . PHE A 1 269 ? 14.280 7.137 -25.906 1.00 98.25 269 PHE A CA 1
ATOM 2024 C C . PHE A 1 269 ? 14.007 8.463 -26.627 1.00 98.25 269 PHE A C 1
ATOM 2026 O O . PHE A 1 269 ? 13.248 8.499 -27.591 1.00 98.25 269 PHE A O 1
ATOM 2033 N N . THR A 1 270 ? 14.673 9.553 -26.229 1.00 98.31 270 THR A N 1
ATOM 2034 C CA . THR A 1 270 ? 14.543 10.848 -26.922 1.00 98.31 270 THR A CA 1
ATOM 2035 C C . THR A 1 270 ? 15.036 10.752 -28.367 1.00 98.31 270 THR A C 1
ATOM 2037 O O . THR A 1 270 ? 14.394 11.272 -29.276 1.00 98.31 270 THR A O 1
ATOM 2040 N N . ARG A 1 271 ? 16.162 10.067 -28.608 1.00 97.94 271 ARG A N 1
ATOM 2041 C CA . ARG A 1 271 ? 16.667 9.821 -29.967 1.00 97.94 271 ARG A CA 1
ATOM 2042 C C . ARG A 1 271 ? 15.740 8.904 -30.761 1.00 97.94 271 ARG A C 1
ATOM 2044 O O . ARG A 1 271 ? 15.548 9.150 -31.946 1.00 97.94 271 ARG A O 1
ATOM 2051 N N . ALA A 1 272 ? 15.137 7.898 -30.125 1.00 96.94 272 ALA A N 1
ATOM 2052 C CA . ALA A 1 272 ? 14.127 7.063 -30.770 1.00 96.94 272 ALA A CA 1
ATOM 2053 C C . ALA A 1 272 ? 12.945 7.922 -31.254 1.00 96.94 272 ALA A C 1
ATOM 2055 O O . ALA A 1 272 ? 12.577 7.829 -32.421 1.00 96.94 272 ALA A O 1
ATOM 2056 N N . LEU A 1 273 ? 12.453 8.853 -30.426 1.00 96.88 273 LEU A N 1
ATOM 2057 C CA . LEU A 1 273 ? 11.382 9.788 -30.803 1.00 96.88 273 LEU A CA 1
ATOM 2058 C C . LEU A 1 273 ? 11.785 10.829 -31.858 1.00 96.88 273 LEU A C 1
ATOM 2060 O O . LEU A 1 273 ? 10.925 11.360 -32.554 1.00 96.88 273 LEU A O 1
ATOM 2064 N N . GLN A 1 274 ? 13.074 11.139 -32.015 1.00 96.94 274 GLN A N 1
ATOM 2065 C CA . GLN A 1 274 ? 13.535 11.978 -33.130 1.00 96.94 274 GLN A CA 1
ATOM 2066 C C . GLN A 1 274 ? 13.411 11.257 -34.479 1.00 96.94 274 GLN A C 1
ATOM 2068 O O . GLN A 1 274 ? 13.227 11.914 -35.503 1.00 96.94 274 GLN A O 1
ATOM 2073 N N . LEU A 1 275 ? 13.525 9.926 -34.482 1.00 95.31 275 LEU A N 1
ATOM 2074 C CA . LEU A 1 275 ? 13.405 9.093 -35.678 1.00 95.31 275 LEU A CA 1
ATOM 2075 C C . LEU A 1 275 ? 11.956 8.653 -35.931 1.00 95.31 275 LEU A C 1
ATOM 2077 O O . LEU A 1 275 ? 11.516 8.652 -37.080 1.00 95.31 275 LEU A O 1
ATOM 2081 N N . ASP A 1 276 ? 11.218 8.322 -34.872 1.00 94.81 276 ASP A N 1
ATOM 2082 C CA . ASP A 1 276 ? 9.783 8.038 -34.901 1.00 94.81 276 ASP A CA 1
ATOM 2083 C C . ASP A 1 276 ? 9.058 8.766 -33.752 1.00 94.81 276 ASP A C 1
ATOM 2085 O O . ASP A 1 276 ? 8.956 8.239 -32.641 1.00 94.81 276 ASP A O 1
ATOM 2089 N N . PRO A 1 277 ? 8.502 9.965 -34.008 1.00 95.94 277 PRO A N 1
ATOM 2090 C CA . PRO A 1 277 ? 7.835 10.777 -32.989 1.00 95.94 277 PRO A CA 1
ATOM 2091 C C . PRO A 1 277 ? 6.567 10.179 -32.378 1.00 95.94 277 PRO A C 1
ATOM 2093 O O . PRO A 1 277 ? 5.954 10.833 -31.538 1.00 95.94 277 PRO A O 1
ATOM 2096 N N . ARG A 1 278 ? 6.096 9.017 -32.848 1.00 94.62 278 ARG A N 1
ATOM 2097 C CA . ARG A 1 278 ? 4.876 8.369 -32.348 1.00 94.62 278 ARG A CA 1
ATOM 2098 C C . ARG A 1 278 ? 5.141 6.988 -31.760 1.00 94.62 278 ARG A C 1
ATOM 2100 O O . ARG A 1 278 ? 4.176 6.289 -31.449 1.00 94.62 278 ARG A O 1
ATOM 2107 N N . ASP A 1 279 ? 6.406 6.598 -31.600 1.00 95.00 279 ASP A N 1
ATOM 2108 C CA . ASP A 1 279 ? 6.735 5.276 -31.085 1.00 95.00 279 ASP A CA 1
ATOM 2109 C C . ASP A 1 279 ? 6.215 5.099 -29.639 1.00 95.00 279 ASP A C 1
ATOM 2111 O O . ASP A 1 279 ? 6.601 5.840 -28.723 1.00 95.00 279 ASP A O 1
ATOM 2115 N N . PRO A 1 280 ? 5.328 4.117 -29.392 1.00 94.88 280 PRO A N 1
ATOM 2116 C CA . PRO A 1 280 ? 4.708 3.955 -28.087 1.00 94.88 280 PRO A CA 1
ATOM 2117 C C . PRO A 1 280 ? 5.668 3.419 -27.020 1.00 94.88 280 PRO A C 1
ATOM 2119 O O . PRO A 1 280 ? 5.458 3.698 -25.836 1.00 94.88 280 PRO A O 1
ATOM 2122 N N . ARG A 1 281 ? 6.712 2.667 -27.392 1.00 95.62 281 ARG A N 1
ATOM 2123 C CA . ARG A 1 281 ? 7.710 2.161 -26.437 1.00 95.62 281 ARG A CA 1
ATOM 2124 C C . ARG A 1 281 ? 8.601 3.294 -25.950 1.00 95.62 281 ARG A C 1
ATOM 2126 O O . ARG A 1 281 ? 8.815 3.393 -24.747 1.00 95.62 281 ARG A O 1
ATOM 2133 N N . ALA A 1 282 ? 9.027 4.196 -26.832 1.00 96.81 282 ALA A N 1
ATOM 2134 C CA . ALA A 1 282 ? 9.843 5.345 -26.451 1.00 96.81 282 ALA A CA 1
ATOM 2135 C C . ALA A 1 282 ? 9.093 6.295 -25.505 1.00 96.81 282 ALA A C 1
ATOM 2137 O O . ALA A 1 282 ? 9.625 6.665 -24.458 1.00 96.81 282 ALA A O 1
ATOM 2138 N N . HIS A 1 283 ? 7.832 6.620 -25.817 1.00 98.38 283 HIS A N 1
ATOM 2139 C CA . HIS A 1 283 ? 6.971 7.388 -24.910 1.00 98.38 283 HIS A CA 1
ATOM 2140 C C . HIS A 1 283 ? 6.743 6.667 -23.575 1.00 98.38 283 HIS A C 1
ATOM 2142 O O . HIS A 1 283 ? 6.765 7.287 -22.514 1.00 98.38 283 HIS A O 1
ATOM 2148 N N . THR A 1 284 ? 6.575 5.341 -23.593 1.00 98.06 284 THR A N 1
ATOM 2149 C CA . THR A 1 284 ? 6.476 4.553 -22.355 1.00 98.06 284 THR A CA 1
ATOM 2150 C C . THR A 1 284 ? 7.753 4.658 -21.528 1.00 98.06 284 THR A C 1
ATOM 2152 O O . THR A 1 284 ? 7.679 4.949 -20.337 1.00 98.06 284 THR A O 1
ATOM 2155 N N . GLY A 1 285 ? 8.916 4.475 -22.151 1.00 97.12 285 GLY A N 1
ATOM 2156 C CA . GLY A 1 285 ? 10.216 4.569 -21.499 1.00 97.12 285 GLY A CA 1
ATOM 2157 C C . GLY A 1 285 ? 10.475 5.942 -20.881 1.00 97.12 285 GLY A C 1
ATOM 2158 O O . GLY A 1 285 ? 10.846 6.023 -19.711 1.00 97.12 285 GLY A O 1
ATOM 2159 N N . LEU A 1 286 ? 10.199 7.031 -21.610 1.00 98.19 286 LEU A N 1
ATOM 2160 C CA . LEU A 1 286 ? 10.286 8.387 -21.053 1.00 98.19 286 LEU A CA 1
ATOM 2161 C C . LEU A 1 286 ? 9.302 8.608 -19.903 1.00 98.19 286 LEU A C 1
ATOM 2163 O O . LEU A 1 286 ? 9.674 9.215 -18.900 1.00 98.19 286 LEU A O 1
ATOM 2167 N N . GLY A 1 287 ? 8.080 8.083 -20.007 1.00 97.69 287 GLY A N 1
ATOM 2168 C CA . GLY A 1 287 ? 7.108 8.141 -18.919 1.00 97.69 287 GLY A CA 1
ATOM 2169 C C . GLY A 1 287 ? 7.625 7.488 -17.634 1.00 97.69 287 GLY A C 1
ATOM 2170 O O . GLY A 1 287 ? 7.495 8.067 -16.556 1.00 97.69 287 GLY A O 1
ATOM 2171 N N . TRP A 1 288 ? 8.280 6.328 -17.732 1.00 96.88 288 TRP A N 1
ATOM 2172 C CA . TRP A 1 288 ? 8.902 5.664 -16.580 1.00 96.88 288 TRP A CA 1
ATOM 2173 C C . TRP A 1 288 ? 10.109 6.425 -16.026 1.00 96.88 288 TRP A C 1
ATOM 2175 O O . TRP A 1 288 ? 10.220 6.556 -14.809 1.00 96.88 288 TRP A O 1
ATOM 2185 N N . VAL A 1 289 ? 10.946 7.010 -16.890 1.00 96.44 289 VAL A N 1
ATOM 2186 C CA . VAL A 1 289 ? 12.051 7.893 -16.470 1.00 96.44 289 VAL A CA 1
ATOM 2187 C C . VAL A 1 289 ? 11.529 9.097 -15.674 1.00 96.44 289 VAL A C 1
ATOM 2189 O O . VAL A 1 289 ? 12.066 9.411 -14.613 1.00 96.44 289 VAL A O 1
ATOM 2192 N N . HIS A 1 290 ? 10.469 9.759 -16.147 1.00 96.50 290 HIS A N 1
ATOM 2193 C CA . HIS A 1 290 ? 9.841 10.876 -15.432 1.00 96.50 290 HIS A CA 1
ATOM 2194 C C . HIS A 1 290 ? 9.216 10.432 -14.104 1.00 96.50 290 HIS A C 1
ATOM 2196 O O . HIS A 1 290 ? 9.359 11.112 -13.088 1.00 96.50 290 HIS A O 1
ATOM 2202 N N . LEU A 1 291 ? 8.547 9.277 -14.085 1.00 93.06 291 LEU A N 1
ATOM 2203 C CA . LEU A 1 291 ? 7.912 8.751 -12.879 1.00 93.06 291 LEU A CA 1
ATOM 2204 C C . LEU A 1 291 ? 8.940 8.443 -11.781 1.00 93.06 291 LEU A C 1
ATOM 2206 O O . LEU A 1 291 ? 8.703 8.747 -10.612 1.00 93.06 291 LEU A O 1
ATOM 2210 N N . GLU A 1 292 ? 10.081 7.870 -12.159 1.00 90.31 292 GLU A N 1
ATOM 2211 C CA . GLU A 1 292 ? 11.196 7.586 -11.256 1.00 90.31 292 GLU A CA 1
ATOM 2212 C C . GLU A 1 292 ? 11.835 8.873 -10.709 1.00 90.31 292 GLU A C 1
ATOM 2214 O O . GLU A 1 292 ? 12.180 8.939 -9.531 1.00 90.31 292 GLU A O 1
ATOM 2219 N N . ALA A 1 293 ? 11.899 9.928 -11.528 1.00 91.38 293 ALA A N 1
ATOM 2220 C CA . ALA A 1 293 ? 12.340 11.261 -11.116 1.00 91.38 293 ALA A CA 1
ATOM 2221 C C . 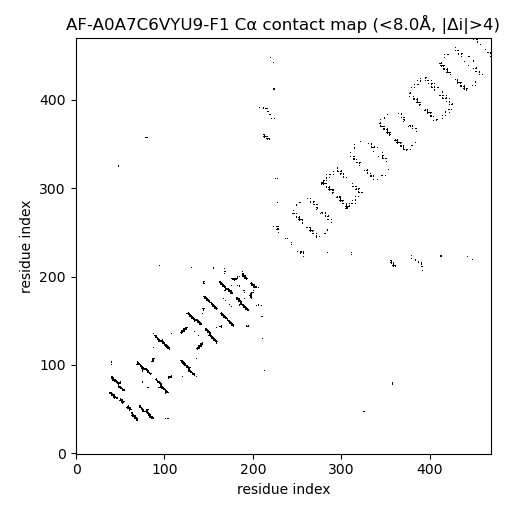ALA A 1 293 ? 11.327 12.010 -10.220 1.00 91.38 293 ALA A C 1
ATOM 2223 O O . ALA A 1 293 ? 11.624 13.103 -9.744 1.00 91.38 293 ALA A O 1
ATOM 2224 N N . GLY A 1 294 ? 10.135 11.446 -9.978 1.00 90.62 294 GLY A N 1
ATOM 2225 C CA . GLY A 1 294 ? 9.070 12.101 -9.211 1.00 90.62 294 GLY A CA 1
ATOM 2226 C C . GLY A 1 294 ? 8.310 13.177 -9.995 1.00 90.62 294 GLY A C 1
ATOM 2227 O O . GLY A 1 294 ? 7.612 13.996 -9.405 1.00 90.62 294 GLY A O 1
ATOM 2228 N N . GLU A 1 295 ? 8.417 13.180 -11.322 1.00 95.31 295 GLU A N 1
ATOM 2229 C CA . GLU A 1 295 ? 7.777 14.142 -12.221 1.00 95.31 295 GLU A CA 1
ATOM 2230 C C . GLU A 1 295 ? 6.457 13.554 -12.762 1.00 95.31 295 GLU A C 1
ATOM 2232 O O . GLU A 1 295 ? 6.307 13.280 -13.956 1.00 95.31 295 GLU A O 1
ATOM 2237 N N . MET A 1 296 ? 5.493 13.301 -11.868 1.00 94.56 296 MET A N 1
ATOM 2238 C CA . MET A 1 296 ? 4.278 12.527 -12.173 1.00 94.56 296 MET A CA 1
ATOM 2239 C C . MET A 1 296 ? 3.448 13.080 -13.349 1.00 94.56 296 MET A C 1
ATOM 2241 O O . MET A 1 296 ? 2.950 12.313 -14.174 1.00 94.56 296 MET A O 1
ATOM 2245 N N . GLU A 1 297 ? 3.280 14.397 -13.453 1.00 96.75 297 GLU A N 1
ATOM 2246 C CA . GLU A 1 297 ? 2.520 15.048 -14.524 1.00 96.75 297 GLU A CA 1
ATOM 2247 C C . GLU A 1 297 ? 3.205 14.900 -15.881 1.00 96.75 297 GLU A C 1
ATOM 2249 O O . GLU A 1 297 ? 2.529 14.639 -16.880 1.00 96.75 297 GLU A O 1
ATOM 2254 N N . ALA A 1 298 ? 4.535 15.035 -15.915 1.00 97.75 298 ALA A N 1
ATOM 2255 C CA . ALA A 1 298 ? 5.327 14.820 -17.121 1.00 97.75 298 ALA A CA 1
ATOM 2256 C C . ALA A 1 298 ? 5.239 13.352 -17.559 1.00 97.75 298 ALA A C 1
ATOM 2258 O O . ALA A 1 298 ? 4.966 13.077 -18.728 1.00 97.75 298 ALA A O 1
ATOM 2259 N N . ALA A 1 299 ? 5.334 12.419 -16.605 1.00 98.00 299 ALA A N 1
ATOM 2260 C CA . ALA A 1 299 ? 5.146 10.994 -16.857 1.00 98.00 299 ALA A CA 1
ATOM 2261 C C . ALA A 1 299 ? 3.778 10.697 -17.491 1.00 98.00 299 ALA A C 1
ATOM 2263 O O . ALA A 1 299 ? 3.695 10.011 -18.509 1.00 98.00 299 ALA A O 1
ATOM 2264 N N . LEU A 1 300 ? 2.692 11.260 -16.942 1.00 98.00 300 LEU A N 1
ATOM 2265 C CA . LEU A 1 300 ? 1.353 11.124 -17.526 1.00 98.00 300 LEU A CA 1
ATOM 2266 C C . LEU A 1 300 ? 1.233 11.753 -18.912 1.00 98.00 300 LEU A C 1
ATOM 2268 O O . LEU A 1 300 ? 0.469 11.248 -19.737 1.00 98.00 300 LEU A O 1
ATOM 2272 N N . GLY A 1 301 ? 1.943 12.853 -19.161 1.00 97.94 301 GLY A N 1
ATOM 2273 C CA . GLY A 1 301 ? 2.056 13.458 -20.483 1.00 97.94 301 GLY A CA 1
ATOM 2274 C C . GLY A 1 301 ? 2.604 12.462 -21.501 1.00 97.94 301 GLY A C 1
ATOM 2275 O O . GLY A 1 301 ? 1.931 12.181 -22.490 1.00 97.94 301 GLY A O 1
ATOM 2276 N N . GLU A 1 302 ? 3.761 11.869 -21.209 1.00 98.38 302 GLU A N 1
ATOM 2277 C CA . GLU A 1 302 ? 4.416 10.885 -22.077 1.00 98.38 302 GLU A CA 1
ATOM 2278 C C . GLU A 1 302 ? 3.572 9.620 -22.267 1.00 98.38 302 GLU A C 1
ATOM 2280 O O . GLU A 1 302 ? 3.307 9.206 -23.397 1.00 98.38 302 GLU A O 1
ATOM 2285 N N . PHE A 1 303 ? 3.033 9.043 -21.190 1.00 98.38 303 PHE A N 1
ATOM 2286 C CA . PHE A 1 303 ? 2.209 7.840 -21.308 1.00 98.38 303 PHE A CA 1
ATOM 2287 C C . PHE A 1 303 ? 0.963 8.036 -22.189 1.00 98.38 303 PHE A C 1
ATOM 2289 O O . PHE A 1 303 ? 0.555 7.113 -22.891 1.00 98.38 303 PHE A O 1
ATOM 2296 N N . ARG A 1 304 ? 0.363 9.235 -22.210 1.00 97.69 304 ARG A N 1
ATOM 2297 C CA . ARG A 1 304 ? -0.799 9.544 -23.071 1.00 97.69 304 ARG A CA 1
ATOM 2298 C C . ARG A 1 304 ? -0.459 9.598 -24.564 1.00 97.69 304 ARG A C 1
ATOM 2300 O O . ARG A 1 304 ? -1.377 9.480 -25.390 1.00 97.69 304 ARG A O 1
ATOM 2307 N N . GLN A 1 305 ? 0.816 9.789 -24.903 1.00 97.88 305 GLN A N 1
ATOM 2308 C CA . GLN A 1 305 ? 1.304 9.781 -26.282 1.00 97.88 305 GLN A CA 1
ATOM 2309 C C . GLN A 1 305 ? 1.573 8.365 -26.800 1.00 97.88 305 GLN A C 1
ATOM 2311 O O . GLN A 1 305 ? 1.490 8.140 -28.006 1.00 97.88 305 GLN A O 1
ATOM 2316 N N . ALA A 1 306 ? 1.804 7.389 -25.917 1.00 96.81 306 ALA A N 1
ATOM 2317 C CA . ALA A 1 306 ? 2.020 6.000 -26.308 1.00 96.81 306 ALA A CA 1
ATOM 2318 C C . ALA A 1 306 ? 0.735 5.363 -26.873 1.00 96.81 306 ALA A C 1
ATOM 2320 O O . ALA A 1 306 ? -0.132 4.889 -26.134 1.00 96.81 306 ALA A O 1
ATOM 2321 N N . ARG A 1 307 ? 0.592 5.365 -28.207 1.00 95.12 307 ARG A N 1
ATOM 2322 C CA . ARG A 1 307 ? -0.583 4.837 -28.919 1.00 95.12 307 ARG A CA 1
ATOM 2323 C C . ARG A 1 307 ? -0.178 3.818 -29.998 1.00 95.12 307 ARG A C 1
ATOM 2325 O O . ARG A 1 307 ? 0.478 4.206 -30.957 1.00 95.12 307 ARG A O 1
ATOM 2332 N N . PRO A 1 308 ? -0.634 2.552 -29.910 1.00 93.69 308 PRO A N 1
ATOM 2333 C CA . PRO A 1 308 ? -1.431 1.984 -28.820 1.00 93.69 308 PRO A CA 1
ATOM 2334 C C . PRO A 1 308 ? -0.638 1.891 -27.502 1.00 93.69 308 PRO A C 1
ATOM 2336 O O . PRO A 1 308 ? 0.577 1.706 -27.549 1.00 93.69 308 PRO A O 1
ATOM 2339 N N . PRO A 1 309 ? -1.305 1.970 -26.335 1.00 94.88 309 PRO A N 1
ATOM 2340 C CA . PRO A 1 309 ? -0.618 1.837 -25.059 1.00 94.88 309 PRO A CA 1
ATOM 2341 C C . PRO A 1 309 ? -0.086 0.412 -24.889 1.00 94.88 309 PRO A C 1
ATOM 2343 O O . PRO A 1 309 ? -0.764 -0.570 -25.220 1.00 94.88 309 PRO A O 1
ATOM 2346 N N . THR A 1 310 ? 1.123 0.309 -24.346 1.00 94.94 310 THR A N 1
ATOM 2347 C CA . THR A 1 310 ? 1.711 -0.954 -23.894 1.00 94.94 310 THR A CA 1
ATOM 2348 C C . THR A 1 310 ? 1.174 -1.311 -22.502 1.00 94.94 310 THR A C 1
ATOM 2350 O O . THR A 1 310 ? 0.573 -0.474 -21.820 1.00 94.94 310 THR A O 1
ATOM 2353 N N . LEU A 1 311 ? 1.401 -2.546 -22.040 1.00 94.94 311 LEU A N 1
ATOM 2354 C CA . LEU A 1 311 ? 1.071 -2.929 -20.661 1.00 94.94 311 LEU A CA 1
ATOM 2355 C C . LEU A 1 311 ? 1.785 -2.009 -19.659 1.00 94.94 311 LEU A C 1
ATOM 2357 O O . LEU A 1 311 ? 1.158 -1.491 -18.735 1.00 94.94 311 LEU A O 1
ATOM 2361 N N . MET A 1 312 ? 3.071 -1.746 -19.905 1.00 94.94 312 MET A N 1
ATOM 2362 C CA . MET A 1 312 ? 3.893 -0.870 -19.075 1.00 94.94 312 MET A CA 1
ATOM 2363 C C . MET A 1 312 ? 3.438 0.589 -19.116 1.00 94.94 312 MET A C 1
ATOM 2365 O O . MET A 1 312 ? 3.564 1.279 -18.108 1.00 94.94 312 MET A O 1
ATOM 2369 N N . THR A 1 313 ? 2.845 1.053 -20.221 1.00 96.69 313 THR A N 1
ATOM 2370 C CA . THR A 1 313 ? 2.205 2.376 -20.287 1.00 96.69 313 THR A CA 1
ATOM 2371 C C . THR A 1 313 ? 1.080 2.476 -19.262 1.00 96.69 313 THR A C 1
ATOM 2373 O O . THR A 1 313 ? 1.067 3.389 -18.444 1.00 96.69 313 THR A O 1
ATOM 2376 N N . LEU A 1 314 ? 0.138 1.526 -19.275 1.00 97.38 314 LEU A N 1
ATOM 2377 C CA . LEU A 1 314 ? -1.047 1.591 -18.415 1.00 97.38 314 LEU A CA 1
ATOM 2378 C C . LEU A 1 314 ? -0.686 1.393 -16.938 1.00 97.38 314 LEU A C 1
ATOM 2380 O O . LEU A 1 314 ? -1.217 2.078 -16.067 1.00 97.38 314 LEU A O 1
ATOM 2384 N N . VAL A 1 315 ? 0.263 0.503 -16.648 1.00 94.69 315 VAL A N 1
ATOM 2385 C CA . VAL A 1 315 ? 0.787 0.296 -15.289 1.00 94.69 315 VAL A CA 1
ATOM 2386 C C . VAL A 1 315 ? 1.491 1.555 -14.775 1.00 94.69 315 VAL A C 1
ATOM 2388 O O . VAL A 1 315 ? 1.231 1.982 -13.648 1.00 94.69 315 VAL A O 1
ATOM 2391 N N . GLY A 1 316 ? 2.318 2.192 -15.608 1.00 94.69 316 GLY A N 1
ATOM 2392 C CA . GLY A 1 316 ? 2.980 3.457 -15.286 1.00 94.69 316 GLY A CA 1
ATOM 2393 C C . GLY A 1 316 ? 1.988 4.599 -15.055 1.00 94.69 316 GLY A C 1
ATOM 2394 O O . GLY A 1 316 ? 2.102 5.325 -14.067 1.00 94.69 316 GLY A O 1
ATOM 2395 N N . MET A 1 317 ? 0.953 4.712 -15.896 1.00 96.62 317 MET A N 1
ATOM 2396 C CA . MET A 1 317 ? -0.134 5.682 -15.717 1.00 96.62 317 MET A CA 1
ATOM 2397 C C . MET A 1 317 ? -0.866 5.489 -14.391 1.00 96.62 317 MET A C 1
ATOM 2399 O O . MET A 1 317 ? -1.099 6.468 -13.686 1.00 96.62 317 MET A O 1
ATOM 2403 N N . ALA A 1 318 ? -1.207 4.248 -14.030 1.00 93.88 318 ALA A N 1
ATOM 2404 C CA . ALA A 1 318 ? -1.867 3.954 -12.762 1.00 93.88 318 ALA A CA 1
ATOM 2405 C C . ALA A 1 318 ? -0.999 4.372 -11.561 1.00 93.88 318 ALA A C 1
ATOM 2407 O O . ALA A 1 318 ? -1.501 5.021 -10.644 1.00 93.88 318 ALA A O 1
ATOM 2408 N N . ASN A 1 319 ? 0.309 4.090 -11.599 1.00 90.69 319 ASN A N 1
ATOM 2409 C CA . ASN A 1 319 ? 1.256 4.513 -10.561 1.00 90.69 319 ASN A CA 1
ATOM 2410 C C . ASN A 1 319 ? 1.381 6.043 -10.461 1.00 90.69 319 ASN A C 1
ATOM 2412 O O . ASN A 1 319 ? 1.399 6.593 -9.358 1.00 90.69 319 ASN A O 1
ATOM 2416 N N . ALA A 1 320 ? 1.451 6.744 -11.595 1.00 92.88 320 ALA A N 1
ATOM 2417 C CA . ALA A 1 320 ? 1.527 8.203 -11.619 1.00 92.88 320 ALA A CA 1
ATOM 2418 C C . ALA A 1 320 ? 0.235 8.846 -11.085 1.00 92.88 320 ALA A C 1
ATOM 2420 O O . ALA A 1 320 ? 0.292 9.728 -10.231 1.00 92.88 320 ALA A O 1
ATOM 2421 N N . LEU A 1 321 ? -0.935 8.362 -11.518 1.00 92.06 321 LEU A N 1
ATOM 2422 C CA . LEU A 1 321 ? -2.240 8.821 -11.025 1.00 92.06 321 LEU A CA 1
ATOM 2423 C C . LEU A 1 321 ? -2.407 8.555 -9.531 1.00 92.06 321 LEU A C 1
ATOM 2425 O O . LEU A 1 321 ? -2.932 9.408 -8.821 1.00 92.06 321 LEU A O 1
ATOM 2429 N N . TYR A 1 322 ? -1.918 7.416 -9.045 1.00 84.94 322 TYR A N 1
ATOM 2430 C CA . TYR A 1 322 ? -1.875 7.116 -7.620 1.00 84.94 322 TYR A CA 1
ATOM 2431 C C . TYR A 1 322 ? -1.042 8.146 -6.840 1.00 84.94 322 TYR A C 1
ATOM 2433 O O . TYR A 1 322 ? -1.537 8.718 -5.872 1.00 84.94 322 TYR A O 1
ATOM 2441 N N . ARG A 1 323 ? 0.192 8.437 -7.278 1.00 84.25 323 ARG A N 1
ATOM 2442 C CA . ARG A 1 323 ? 1.066 9.433 -6.623 1.00 84.25 323 ARG A CA 1
ATOM 2443 C C . ARG A 1 323 ? 0.491 10.851 -6.666 1.00 84.25 323 ARG A C 1
ATOM 2445 O O . ARG A 1 323 ? 0.766 11.644 -5.775 1.00 84.25 323 ARG A O 1
ATOM 2452 N N . LEU A 1 324 ? -0.335 11.142 -7.669 1.00 86.19 324 LEU A N 1
ATOM 2453 C CA . LEU A 1 324 ? -1.118 12.375 -7.779 1.00 86.19 324 LEU A CA 1
ATOM 2454 C C . LEU A 1 324 ? -2.461 12.324 -7.066 1.00 86.19 324 LEU A C 1
ATOM 2456 O O . LEU A 1 324 ? -3.233 13.277 -7.158 1.00 86.19 324 LEU A O 1
ATOM 2460 N N . ASN A 1 325 ? -2.756 11.223 -6.375 1.00 78.88 325 ASN A N 1
ATOM 2461 C CA . ASN A 1 325 ? -3.979 11.043 -5.612 1.00 78.88 325 ASN A CA 1
ATOM 2462 C C . ASN A 1 325 ? -5.259 11.128 -6.479 1.00 78.88 325 ASN A C 1
ATOM 2464 O O . ASN A 1 325 ? -6.347 11.453 -6.009 1.00 78.88 325 ASN A O 1
ATOM 2468 N N . ARG A 1 326 ? -5.138 10.799 -7.770 1.00 86.62 326 ARG A N 1
ATOM 2469 C CA . ARG A 1 326 ? -6.211 10.755 -8.780 1.00 86.62 326 ARG A CA 1
ATOM 2470 C C . ARG A 1 326 ? -6.749 9.330 -8.911 1.00 86.62 326 ARG A C 1
ATOM 2472 O O . ARG A 1 326 ? -6.679 8.700 -9.965 1.00 86.62 326 ARG A O 1
ATOM 2479 N N . LEU A 1 327 ? -7.262 8.805 -7.800 1.00 81.69 327 LEU A N 1
ATOM 2480 C CA . LEU A 1 327 ? -7.532 7.374 -7.611 1.00 81.69 327 LEU A CA 1
ATOM 2481 C C . LEU A 1 327 ? -8.615 6.826 -8.558 1.00 81.69 327 LEU A C 1
ATOM 2483 O O . LEU A 1 327 ? -8.463 5.724 -9.078 1.00 81.69 327 LEU A O 1
ATOM 2487 N N . ALA A 1 328 ? -9.659 7.610 -8.847 1.00 84.31 328 ALA A N 1
ATOM 2488 C CA . ALA A 1 328 ? -10.721 7.209 -9.775 1.00 84.31 328 ALA A CA 1
ATOM 2489 C C . ALA A 1 328 ? -10.209 7.037 -11.217 1.00 84.31 328 ALA A C 1
ATOM 2491 O O . ALA A 1 328 ? -10.596 6.104 -11.918 1.00 84.31 328 ALA A O 1
ATOM 2492 N N . GLU A 1 329 ? -9.300 7.908 -11.660 1.00 92.31 329 GLU A N 1
ATOM 2493 C CA . GLU A 1 329 ? -8.658 7.766 -12.969 1.00 92.31 329 GLU A CA 1
ATOM 2494 C C . GLU A 1 329 ? -7.712 6.559 -12.990 1.00 92.31 329 GLU A C 1
ATOM 2496 O O . GLU A 1 329 ? -7.652 5.845 -13.990 1.00 92.31 329 GLU A O 1
ATOM 2501 N N . ALA A 1 330 ? -7.003 6.292 -11.885 1.00 92.06 330 ALA A N 1
ATOM 2502 C CA . ALA A 1 330 ? -6.153 5.108 -11.772 1.00 92.06 330 ALA A CA 1
ATOM 2503 C C . ALA A 1 330 ? -6.970 3.813 -11.938 1.00 92.06 330 ALA A C 1
ATOM 2505 O O . ALA A 1 330 ? -6.546 2.911 -12.660 1.00 92.06 330 ALA A O 1
ATOM 2506 N N . ASP A 1 331 ? -8.171 3.743 -11.353 1.00 90.69 331 ASP A N 1
ATOM 2507 C CA . ASP A 1 331 ? -9.071 2.592 -11.505 1.00 90.69 331 ASP A CA 1
ATOM 2508 C C . ASP A 1 331 ? -9.538 2.403 -12.956 1.00 90.69 331 ASP A C 1
ATOM 2510 O O . ASP A 1 331 ? -9.584 1.273 -13.450 1.00 90.69 331 ASP A O 1
ATOM 2514 N N . GLN A 1 332 ? -9.823 3.495 -13.674 1.00 95.56 332 GLN A N 1
ATOM 2515 C CA . GLN A 1 332 ? -10.177 3.439 -15.098 1.00 95.56 332 GLN A CA 1
ATOM 2516 C C . GLN A 1 332 ? -9.027 2.878 -15.946 1.00 95.56 332 GLN A C 1
ATOM 2518 O O . GLN A 1 332 ? -9.245 2.002 -16.787 1.00 95.56 332 GLN A O 1
ATOM 2523 N N . VAL A 1 333 ? -7.798 3.335 -15.691 1.00 97.50 333 VAL A N 1
ATOM 2524 C CA . VAL A 1 333 ? -6.592 2.854 -16.381 1.00 97.50 333 VAL A CA 1
ATOM 2525 C C . VAL A 1 333 ? -6.326 1.376 -16.075 1.00 97.50 333 VAL A C 1
ATOM 2527 O O . VAL A 1 333 ? -6.024 0.601 -16.983 1.00 97.50 333 VAL A O 1
ATOM 2530 N N . ILE A 1 334 ? -6.487 0.947 -14.821 1.00 97.19 334 ILE A N 1
ATOM 2531 C CA . ILE A 1 334 ? -6.338 -0.463 -14.428 1.00 97.19 334 ILE A CA 1
ATOM 2532 C C . ILE A 1 334 ? -7.409 -1.336 -15.099 1.00 97.19 334 ILE A C 1
ATOM 2534 O O . ILE A 1 334 ? -7.100 -2.428 -15.582 1.00 97.19 334 ILE A O 1
ATOM 2538 N N . ALA A 1 335 ? -8.659 -0.870 -15.173 1.00 97.44 335 ALA A N 1
ATOM 2539 C CA . ALA A 1 335 ? -9.732 -1.581 -15.869 1.00 97.44 335 ALA A CA 1
ATOM 2540 C C . ALA A 1 335 ? -9.441 -1.726 -17.373 1.00 97.44 335 ALA A C 1
ATOM 2542 O O . ALA A 1 335 ? -9.669 -2.791 -17.955 1.00 97.44 335 ALA A O 1
ATOM 2543 N N . GLU A 1 336 ? -8.884 -0.688 -18.004 1.00 97.50 336 GLU A N 1
ATOM 2544 C CA . GLU A 1 336 ? -8.390 -0.777 -19.378 1.00 97.50 336 GLU A CA 1
ATOM 2545 C C . GLU A 1 336 ? -7.253 -1.797 -19.512 1.00 97.50 336 GLU A C 1
ATOM 2547 O O . GLU A 1 336 ? -7.296 -2.630 -20.421 1.00 97.50 336 GLU A O 1
ATOM 2552 N N . ALA A 1 337 ? -6.280 -1.789 -18.596 1.00 97.69 337 ALA A N 1
ATOM 2553 C CA . ALA A 1 337 ? -5.160 -2.725 -18.612 1.00 97.69 337 ALA A CA 1
ATOM 2554 C C . ALA A 1 337 ? -5.627 -4.182 -18.505 1.00 97.69 337 ALA A C 1
ATOM 2556 O O . ALA A 1 337 ? -5.181 -5.020 -19.287 1.00 97.69 337 ALA A O 1
ATOM 2557 N N . LYS A 1 338 ? -6.590 -4.474 -17.620 1.00 97.81 338 LYS A N 1
ATOM 2558 C CA . LYS A 1 338 ? -7.212 -5.806 -17.498 1.00 97.81 338 LYS A CA 1
ATOM 2559 C C . LYS A 1 338 ? -7.911 -6.240 -18.788 1.00 97.81 338 LYS A C 1
ATOM 2561 O O . LYS A 1 338 ? -7.798 -7.393 -19.185 1.00 97.81 338 LYS A O 1
ATOM 2566 N N . ARG A 1 339 ? -8.613 -5.326 -19.466 1.00 97.81 339 ARG A N 1
ATOM 2567 C CA . ARG A 1 339 ? -9.309 -5.628 -20.729 1.00 97.81 339 ARG A CA 1
ATOM 2568 C C . ARG A 1 339 ? -8.337 -5.860 -21.888 1.00 97.81 339 ARG A C 1
ATOM 2570 O O . ARG A 1 339 ? -8.588 -6.721 -22.724 1.00 97.81 339 ARG A O 1
ATOM 2577 N N . ARG A 1 340 ? -7.262 -5.070 -21.972 1.00 96.88 340 ARG A N 1
ATOM 2578 C CA . ARG A 1 340 ? -6.305 -5.101 -23.091 1.00 96.88 340 ARG A CA 1
ATOM 2579 C C . ARG A 1 340 ? -5.239 -6.188 -22.933 1.00 96.88 340 ARG A C 1
ATOM 2581 O O . ARG A 1 340 ? -4.758 -6.706 -23.935 1.00 96.88 340 ARG A O 1
ATOM 2588 N N . PHE A 1 341 ? -4.917 -6.554 -21.693 1.00 96.69 341 PHE A N 1
ATOM 2589 C CA . PHE A 1 341 ? -3.918 -7.564 -21.340 1.00 96.69 341 PHE A CA 1
ATOM 2590 C C . PHE A 1 341 ? -4.503 -8.607 -20.362 1.00 96.69 341 PHE A C 1
ATOM 2592 O O . PHE A 1 341 ? -3.994 -8.756 -19.250 1.00 96.69 341 PHE A O 1
ATOM 2599 N N . PRO A 1 342 ? -5.561 -9.350 -20.751 1.00 96.94 342 PRO A N 1
ATOM 2600 C CA . PRO A 1 342 ? -6.327 -10.211 -19.837 1.00 96.94 342 PRO A CA 1
ATOM 2601 C C . PRO A 1 342 ? -5.540 -11.400 -19.272 1.00 96.94 342 PRO A C 1
ATOM 2603 O O . PRO A 1 342 ? -5.936 -11.971 -18.261 1.00 96.94 342 PRO A O 1
ATOM 2606 N N . HIS A 1 343 ? -4.428 -11.770 -19.908 1.00 96.19 343 HIS A N 1
ATOM 2607 C CA . HIS A 1 343 ? -3.563 -12.872 -19.481 1.00 96.19 343 HIS A CA 1
ATOM 2608 C C . HIS A 1 343 ? -2.360 -12.417 -18.646 1.00 96.19 343 HIS A C 1
ATOM 2610 O O . HIS A 1 343 ? -1.517 -13.237 -18.300 1.00 96.19 343 HIS A O 1
ATOM 2616 N N . SER A 1 344 ? -2.248 -11.121 -18.341 1.00 95.75 344 SER A N 1
ATOM 2617 C CA . SER A 1 344 ? -1.171 -10.607 -17.497 1.00 95.75 344 SER A CA 1
ATOM 2618 C C . SER A 1 344 ? -1.607 -10.556 -16.028 1.00 95.75 344 SER A C 1
ATOM 2620 O O . SER A 1 344 ? -2.683 -10.024 -15.740 1.00 95.75 344 SER A O 1
ATOM 2622 N N . PRO A 1 345 ? -0.781 -11.029 -15.075 1.00 96.62 345 PRO A N 1
ATOM 2623 C CA . PRO A 1 345 ? -1.047 -10.861 -13.645 1.00 96.62 345 PRO A CA 1
ATOM 2624 C C . PRO A 1 345 ? -0.883 -9.400 -13.188 1.00 96.62 345 PRO A C 1
ATOM 2626 O O . PRO A 1 345 ? -1.483 -8.978 -12.199 1.00 96.62 345 PRO A O 1
ATOM 2629 N N . MET A 1 346 ? -0.112 -8.596 -13.928 1.00 94.62 346 MET A N 1
ATOM 2630 C CA . MET A 1 346 ? 0.325 -7.264 -13.505 1.00 94.62 346 MET A CA 1
ATOM 2631 C C . MET A 1 346 ? -0.833 -6.273 -13.265 1.00 94.62 346 MET A C 1
ATOM 2633 O O . MET A 1 346 ? -0.843 -5.641 -12.208 1.00 94.62 346 MET A O 1
ATOM 2637 N N . PRO A 1 347 ? -1.862 -6.149 -14.134 1.00 96.00 347 PRO A N 1
ATOM 2638 C CA . PRO A 1 347 ? -3.011 -5.280 -13.855 1.00 96.00 347 PRO A CA 1
ATOM 2639 C C . PRO A 1 347 ? -3.794 -5.671 -12.595 1.00 96.00 347 PRO A C 1
ATOM 2641 O O . PRO A 1 347 ? -4.386 -4.815 -11.938 1.00 96.00 347 PRO A O 1
ATOM 2644 N N . TRP A 1 348 ? -3.819 -6.960 -12.245 1.00 97.62 348 TRP A N 1
ATOM 2645 C CA . TRP A 1 348 ? -4.471 -7.447 -11.031 1.00 97.62 348 TRP A CA 1
ATOM 2646 C C . TRP A 1 348 ? -3.656 -7.120 -9.783 1.00 97.62 348 TRP A C 1
ATOM 2648 O O . TRP A 1 348 ? -4.210 -6.596 -8.821 1.00 97.62 348 TRP A O 1
ATOM 2658 N N . THR A 1 349 ? -2.340 -7.322 -9.818 1.00 95.19 349 THR A N 1
ATOM 2659 C CA . THR A 1 349 ? -1.453 -6.916 -8.719 1.00 95.19 349 THR A CA 1
ATOM 2660 C C . THR A 1 349 ? -1.472 -5.402 -8.496 1.00 95.19 349 THR A C 1
ATOM 2662 O O . THR A 1 349 ? -1.507 -4.959 -7.352 1.00 95.19 349 THR A O 1
ATOM 2665 N N . GLN A 1 350 ? -1.567 -4.606 -9.565 1.00 92.81 350 GLN A N 1
ATOM 2666 C CA . GLN A 1 350 ? -1.724 -3.152 -9.454 1.00 92.81 350 GLN A CA 1
ATOM 2667 C C . GLN A 1 350 ? -3.070 -2.727 -8.869 1.00 92.81 350 GLN A C 1
ATOM 2669 O O . GLN A 1 350 ? -3.124 -1.774 -8.092 1.00 92.81 350 GLN A O 1
ATOM 2674 N N . ALA A 1 351 ? -4.150 -3.449 -9.180 1.00 94.31 351 ALA A N 1
ATOM 2675 C CA . ALA A 1 351 ? -5.426 -3.249 -8.497 1.00 94.31 351 ALA A CA 1
ATOM 2676 C C . ALA A 1 351 ? -5.289 -3.524 -6.993 1.00 94.31 351 ALA A C 1
ATOM 2678 O O . ALA A 1 351 ? -5.675 -2.682 -6.186 1.00 94.31 351 ALA A O 1
ATOM 2679 N N . ALA A 1 352 ? -4.655 -4.644 -6.627 1.00 94.19 352 ALA A N 1
ATOM 2680 C CA . ALA A 1 352 ? -4.451 -5.013 -5.232 1.00 94.19 352 ALA A CA 1
ATOM 2681 C C . ALA A 1 352 ? -3.647 -3.966 -4.456 1.00 94.19 352 ALA A C 1
ATOM 2683 O O . ALA A 1 352 ? -4.039 -3.581 -3.359 1.00 94.19 352 ALA A O 1
ATOM 2684 N N . LEU A 1 353 ? -2.556 -3.464 -5.037 1.00 89.19 353 LEU A N 1
ATOM 2685 C CA . LEU A 1 353 ? -1.761 -2.386 -4.456 1.00 89.19 353 LEU A CA 1
ATOM 2686 C C . LEU A 1 353 ? -2.621 -1.143 -4.171 1.00 89.19 353 LEU A C 1
ATOM 2688 O O . LEU A 1 353 ? -2.618 -0.623 -3.054 1.00 89.19 353 LEU A O 1
ATOM 2692 N N . ASN A 1 354 ? -3.394 -0.695 -5.164 1.00 85.88 354 ASN A N 1
ATOM 2693 C CA . ASN A 1 354 ? -4.268 0.471 -5.030 1.00 85.88 354 ASN A CA 1
ATOM 2694 C C . ASN A 1 354 ? -5.385 0.242 -3.992 1.00 85.88 354 ASN A C 1
ATOM 2696 O O . ASN A 1 354 ? -5.803 1.165 -3.289 1.00 85.88 354 ASN A O 1
ATOM 2700 N N . ASP A 1 355 ? -5.877 -0.989 -3.875 1.00 88.50 355 ASP A N 1
ATOM 2701 C CA . ASP A 1 355 ? -6.874 -1.373 -2.881 1.00 88.50 355 ASP A CA 1
ATOM 2702 C C . ASP A 1 355 ? -6.299 -1.399 -1.462 1.00 88.50 355 ASP A C 1
ATOM 2704 O O . ASP A 1 355 ? -6.922 -0.840 -0.560 1.00 88.50 355 ASP A O 1
ATOM 2708 N N . LEU A 1 356 ? -5.085 -1.919 -1.256 1.00 86.00 356 LEU A N 1
ATOM 2709 C CA . LEU A 1 356 ? -4.416 -1.917 0.052 1.00 86.00 356 LEU A CA 1
ATOM 2710 C C . LEU A 1 356 ? -4.141 -0.514 0.581 1.00 86.00 356 LEU A C 1
ATOM 2712 O O . LEU A 1 356 ? -4.340 -0.251 1.766 1.00 86.00 356 LEU A O 1
ATOM 2716 N N . ILE A 1 357 ? -3.732 0.409 -0.285 1.00 78.25 357 ILE A N 1
ATOM 2717 C CA . ILE A 1 357 ? -3.462 1.791 0.126 1.00 78.25 357 ILE A CA 1
ATOM 2718 C C . ILE A 1 357 ? -4.761 2.495 0.544 1.00 78.25 357 ILE A C 1
ATOM 2720 O O . ILE A 1 357 ? -4.802 3.237 1.528 1.00 78.25 357 ILE A O 1
ATOM 2724 N N . ARG A 1 358 ? -5.861 2.171 -0.141 1.00 78.00 358 ARG A N 1
ATOM 2725 C CA . ARG A 1 358 ? -7.226 2.567 0.229 1.00 78.00 358 ARG A CA 1
ATOM 2726 C C . ARG A 1 358 ? -7.827 1.661 1.319 1.00 78.00 358 ARG A C 1
ATOM 2728 O O . ARG A 1 358 ? -9.007 1.799 1.627 1.00 78.00 358 ARG A O 1
ATOM 2735 N N . GLY A 1 359 ? -7.023 0.749 1.884 1.00 77.88 359 GLY A N 1
ATOM 2736 C CA . GLY A 1 359 ? -7.319 -0.291 2.880 1.00 77.88 359 GLY A CA 1
ATOM 2737 C C . GLY A 1 359 ? -8.578 -1.113 2.629 1.00 77.88 359 GLY A C 1
ATOM 2738 O O . GLY A 1 359 ? -9.221 -1.545 3.583 1.00 77.88 359 GLY A O 1
ATOM 2739 N N . ARG A 1 360 ? -8.898 -1.335 1.356 1.00 84.62 360 ARG A N 1
ATOM 2740 C CA . ARG A 1 360 ? -9.851 -2.328 0.857 1.00 84.62 360 ARG A CA 1
ATOM 2741 C C . ARG A 1 360 ? -9.152 -3.682 0.745 1.00 84.62 360 ARG A C 1
ATOM 2743 O O . ARG A 1 360 ? -8.761 -4.134 -0.327 1.00 84.62 360 ARG A O 1
ATOM 2750 N N . VAL A 1 361 ? -8.880 -4.286 1.899 1.00 86.69 361 VAL A N 1
ATOM 2751 C CA . VAL A 1 361 ? -8.024 -5.480 1.980 1.00 86.69 361 VAL A CA 1
ATOM 2752 C C . VAL A 1 361 ? -8.684 -6.708 1.353 1.00 86.69 361 VAL A C 1
ATOM 2754 O O . VAL A 1 361 ? -7.991 -7.516 0.741 1.00 86.69 361 VAL A O 1
ATOM 2757 N N . ALA A 1 362 ? -10.009 -6.842 1.451 1.00 88.06 362 ALA A N 1
ATOM 2758 C CA . ALA A 1 362 ? -10.732 -7.963 0.852 1.00 88.06 362 ALA A CA 1
ATOM 2759 C C . ALA A 1 362 ? -10.645 -7.933 -0.683 1.00 88.06 362 ALA A C 1
ATOM 2761 O O . ALA A 1 362 ? -10.326 -8.940 -1.314 1.00 88.06 362 ALA A O 1
ATOM 2762 N N . GLU A 1 363 ? -10.855 -6.763 -1.280 1.00 92.75 363 GLU A N 1
ATOM 2763 C CA . GLU A 1 363 ? -10.718 -6.523 -2.715 1.00 92.75 363 GLU A CA 1
ATOM 2764 C C . GLU A 1 363 ? -9.273 -6.744 -3.169 1.00 92.75 363 GLU A C 1
ATOM 2766 O O . GLU A 1 363 ? -9.033 -7.405 -4.182 1.00 92.75 363 GLU A O 1
ATOM 2771 N N . ALA A 1 364 ? -8.301 -6.295 -2.367 1.00 93.88 364 ALA A N 1
ATOM 2772 C CA . ALA A 1 364 ? -6.897 -6.566 -2.632 1.00 93.88 364 ALA A CA 1
ATOM 2773 C C . ALA A 1 364 ? -6.581 -8.067 -2.635 1.00 93.88 364 ALA A C 1
ATOM 2775 O O . ALA A 1 364 ? -5.918 -8.543 -3.552 1.00 93.88 364 ALA A O 1
ATOM 2776 N N . GLN A 1 365 ? -7.073 -8.830 -1.654 1.00 95.19 365 GLN A N 1
ATOM 2777 C CA . GLN A 1 365 ? -6.896 -10.285 -1.615 1.00 95.19 365 GLN A CA 1
ATOM 2778 C C . GLN A 1 365 ? -7.495 -10.955 -2.855 1.00 95.19 365 GLN A C 1
ATOM 2780 O O . GLN A 1 365 ? -6.806 -11.736 -3.505 1.00 95.19 365 GLN A O 1
ATOM 2785 N N . GLN A 1 366 ? -8.717 -10.584 -3.247 1.00 97.31 366 GLN A N 1
ATOM 2786 C CA . GLN A 1 366 ? -9.348 -11.105 -4.463 1.00 97.31 366 GLN A CA 1
ATOM 2787 C C . GLN A 1 366 ? -8.525 -10.789 -5.718 1.00 97.31 366 GLN A C 1
ATOM 2789 O O . GLN A 1 366 ? -8.346 -11.648 -6.579 1.00 97.31 366 GLN A O 1
ATOM 2794 N N . ALA A 1 367 ? -7.994 -9.572 -5.831 1.00 97.62 367 ALA A N 1
ATOM 2795 C CA . ALA A 1 367 ? -7.148 -9.193 -6.954 1.00 97.62 367 ALA A CA 1
ATOM 2796 C C . ALA A 1 367 ? -5.815 -9.968 -6.966 1.00 97.62 367 ALA A C 1
ATOM 2798 O O . ALA A 1 367 ? -5.365 -10.386 -8.032 1.00 97.62 367 ALA A O 1
ATOM 2799 N N . LEU A 1 368 ? -5.210 -10.233 -5.803 1.00 98.06 368 LEU A N 1
ATOM 2800 C CA . LEU A 1 368 ? -4.019 -11.086 -5.695 1.00 98.06 368 LEU A CA 1
ATOM 2801 C C . LEU A 1 368 ? -4.321 -12.542 -6.063 1.00 98.06 368 LEU A C 1
ATOM 2803 O O . LEU A 1 368 ? -3.499 -13.175 -6.722 1.00 98.06 368 LEU A O 1
ATOM 2807 N N . ASP A 1 369 ? -5.499 -13.056 -5.702 1.00 98.44 369 ASP A N 1
ATOM 2808 C CA . ASP A 1 369 ? -5.949 -14.392 -6.102 1.00 98.44 369 ASP A CA 1
ATOM 2809 C C . ASP A 1 369 ? -6.071 -14.497 -7.627 1.00 98.44 369 ASP A C 1
ATOM 2811 O O . ASP A 1 369 ? -5.595 -15.466 -8.215 1.00 98.44 369 ASP A O 1
ATOM 2815 N N . GLN A 1 370 ? -6.634 -13.476 -8.285 1.00 98.44 370 GLN A N 1
ATOM 2816 C CA . GLN A 1 370 ? -6.696 -13.414 -9.751 1.00 98.44 370 GLN A CA 1
ATOM 2817 C C . GLN A 1 370 ? -5.301 -13.331 -10.386 1.00 98.44 370 GLN A C 1
ATOM 2819 O O . GLN A 1 370 ? -5.024 -14.042 -11.350 1.00 98.44 370 GLN A O 1
ATOM 2824 N N . ALA A 1 371 ? -4.400 -12.507 -9.838 1.00 98.12 371 ALA A N 1
ATOM 2825 C CA . ALA A 1 371 ? -3.026 -12.407 -10.331 1.00 98.12 371 ALA A CA 1
ATOM 2826 C C . ALA A 1 371 ? -2.297 -13.758 -10.251 1.00 98.12 371 ALA A C 1
ATOM 2828 O O . ALA A 1 371 ? -1.682 -14.190 -11.222 1.00 98.12 371 ALA A O 1
ATOM 2829 N N . LEU A 1 372 ? -2.414 -14.456 -9.120 1.00 98.00 372 LEU A N 1
ATOM 2830 C CA . LEU A 1 372 ? -1.745 -15.738 -8.891 1.00 98.00 372 LEU A CA 1
ATOM 2831 C C . LEU A 1 372 ? -2.420 -16.916 -9.602 1.00 98.00 372 LEU A C 1
ATOM 2833 O O . LEU A 1 372 ? -1.774 -17.937 -9.825 1.00 98.00 372 LEU A O 1
ATOM 2837 N N . ALA A 1 373 ? -3.691 -16.788 -9.988 1.00 98.31 373 ALA A N 1
ATOM 2838 C CA . ALA A 1 373 ? -4.335 -17.735 -10.892 1.00 98.31 373 ALA A CA 1
ATOM 2839 C C . ALA A 1 373 ? -3.777 -17.629 -12.323 1.00 98.31 373 ALA A C 1
ATOM 2841 O O . ALA A 1 373 ? -3.672 -18.644 -13.010 1.00 98.31 373 ALA A O 1
ATOM 2842 N N . LEU A 1 374 ? -3.410 -16.419 -12.765 1.00 97.94 374 LEU A N 1
ATOM 2843 C CA . LEU A 1 374 ? -2.778 -16.183 -14.068 1.00 97.94 374 LEU A CA 1
ATOM 2844 C C . LEU A 1 374 ? -1.297 -16.582 -14.072 1.00 97.94 374 LEU A C 1
ATOM 2846 O O . LEU A 1 374 ? -0.837 -17.213 -15.019 1.00 97.94 374 LEU A O 1
ATOM 2850 N N . ASP A 1 375 ? -0.565 -16.234 -13.013 1.00 97.56 375 ASP A N 1
ATOM 2851 C CA . ASP A 1 375 ? 0.829 -16.629 -12.813 1.00 97.56 375 ASP A CA 1
ATOM 2852 C C . ASP A 1 375 ? 1.092 -16.979 -11.334 1.00 97.56 375 ASP A C 1
ATOM 2854 O O . ASP A 1 375 ? 1.321 -16.089 -10.506 1.00 97.56 375 ASP A O 1
ATOM 2858 N N . PRO A 1 376 ? 1.126 -18.280 -10.984 1.00 97.88 376 PRO A N 1
ATOM 2859 C CA . PRO A 1 376 ? 1.401 -18.737 -9.620 1.00 97.88 376 PRO A CA 1
ATOM 2860 C C . PRO A 1 376 ? 2.776 -18.329 -9.076 1.00 97.88 376 PRO A C 1
ATOM 2862 O O . PRO A 1 376 ? 3.012 -18.416 -7.867 1.00 97.88 376 PRO A O 1
ATOM 2865 N N . ARG A 1 377 ? 3.698 -17.912 -9.950 1.00 96.25 377 ARG A N 1
ATOM 2866 C CA . ARG A 1 377 ? 5.053 -17.471 -9.612 1.00 96.25 377 ARG A CA 1
ATOM 2867 C C . ARG A 1 377 ? 5.219 -15.960 -9.779 1.00 96.25 377 ARG A C 1
ATOM 2869 O O . ARG A 1 377 ? 6.345 -15.494 -9.909 1.00 96.25 377 ARG A O 1
ATOM 2876 N N . TYR A 1 378 ? 4.142 -15.178 -9.717 1.00 95.94 378 TYR A N 1
ATOM 2877 C CA . TYR A 1 378 ? 4.262 -13.726 -9.791 1.00 95.94 378 TYR A CA 1
ATOM 2878 C C . TYR A 1 378 ? 4.772 -13.129 -8.469 1.00 95.94 378 TYR A C 1
ATOM 2880 O O . TYR A 1 378 ? 4.043 -13.042 -7.477 1.00 95.94 378 TYR A O 1
ATOM 2888 N N . ALA A 1 379 ? 6.043 -12.713 -8.452 1.00 95.31 379 ALA A N 1
ATOM 2889 C CA . ALA A 1 379 ? 6.752 -12.289 -7.240 1.00 95.31 379 ALA A CA 1
ATOM 2890 C C . ALA A 1 379 ? 6.056 -11.144 -6.488 1.00 95.31 379 ALA A C 1
ATOM 2892 O O . ALA A 1 379 ? 5.845 -11.244 -5.280 1.00 95.31 379 ALA A O 1
ATOM 2893 N N . LEU A 1 380 ? 5.635 -10.092 -7.202 1.00 93.94 380 LEU A N 1
ATOM 2894 C CA . LEU A 1 380 ? 4.978 -8.929 -6.595 1.00 93.94 380 LEU A CA 1
ATOM 2895 C C . LEU A 1 380 ? 3.659 -9.292 -5.900 1.00 93.94 380 LEU A C 1
ATOM 2897 O O . LEU A 1 380 ? 3.346 -8.737 -4.849 1.00 93.94 380 LEU A O 1
ATOM 2901 N N . ALA A 1 381 ? 2.894 -10.250 -6.434 1.00 96.00 381 ALA A N 1
ATOM 2902 C CA . ALA A 1 381 ? 1.655 -10.679 -5.788 1.00 96.00 381 ALA A CA 1
ATOM 2903 C C . ALA A 1 381 ? 1.916 -11.420 -4.466 1.00 96.00 381 ALA A C 1
ATOM 2905 O O . ALA A 1 381 ? 1.213 -11.192 -3.479 1.00 96.00 381 ALA A O 1
ATOM 2906 N N . HIS A 1 382 ? 2.947 -12.268 -4.419 1.00 97.56 382 HIS A N 1
ATOM 2907 C CA . HIS A 1 382 ? 3.377 -12.921 -3.178 1.00 97.56 382 HIS A CA 1
ATOM 2908 C C . HIS A 1 382 ? 3.918 -11.916 -2.155 1.00 97.56 382 HIS A C 1
ATOM 2910 O O . HIS A 1 382 ? 3.585 -12.014 -0.974 1.00 97.56 382 HIS A O 1
ATOM 2916 N N . GLY A 1 383 ? 4.669 -10.909 -2.606 1.00 95.31 383 GLY A N 1
ATOM 2917 C CA . GLY A 1 383 ? 5.150 -9.815 -1.759 1.00 95.31 383 GLY A CA 1
ATOM 2918 C C . GLY A 1 383 ? 4.012 -9.021 -1.109 1.00 95.31 383 GLY A C 1
ATOM 2919 O O . GLY A 1 383 ? 3.950 -8.875 0.114 1.00 95.31 383 GLY A O 1
ATOM 2920 N N . LEU A 1 384 ? 3.006 -8.613 -1.890 1.00 94.94 384 LEU A N 1
ATOM 2921 C CA . LEU A 1 384 ? 1.817 -7.942 -1.347 1.00 94.94 384 LEU A CA 1
ATOM 2922 C C . LEU A 1 384 ? 1.011 -8.842 -0.397 1.00 94.94 384 LEU A C 1
ATOM 2924 O O . LEU A 1 384 ? 0.549 -8.368 0.641 1.00 94.94 384 LEU A O 1
ATOM 2928 N N . ARG A 1 385 ? 0.887 -10.148 -0.680 1.00 95.81 385 ARG A N 1
ATOM 2929 C CA . ARG A 1 385 ? 0.282 -11.106 0.266 1.00 95.81 385 ARG A CA 1
ATOM 2930 C C . ARG A 1 385 ? 1.059 -11.189 1.581 1.00 95.81 385 ARG A C 1
ATOM 2932 O O . ARG A 1 385 ? 0.433 -11.227 2.639 1.00 95.81 385 ARG A O 1
ATOM 2939 N N . SER A 1 386 ? 2.393 -11.187 1.528 1.00 95.25 386 SER A N 1
ATOM 2940 C CA . SER A 1 386 ? 3.238 -11.145 2.727 1.00 95.25 386 SER A CA 1
ATOM 2941 C C . SER A 1 386 ? 2.934 -9.911 3.576 1.00 95.25 386 SER A C 1
ATOM 2943 O O . SER A 1 386 ? 2.647 -10.041 4.765 1.00 95.25 386 SER A O 1
ATOM 2945 N N . ASN A 1 387 ? 2.894 -8.728 2.955 1.00 91.38 387 ASN A N 1
ATOM 2946 C CA . ASN A 1 387 ? 2.551 -7.478 3.636 1.00 91.38 387 ASN A CA 1
ATOM 2947 C C . ASN A 1 387 ? 1.168 -7.540 4.300 1.00 91.38 387 ASN A C 1
ATOM 2949 O O . ASN A 1 387 ? 1.025 -7.129 5.453 1.00 91.38 387 ASN A O 1
ATOM 2953 N N . ILE A 1 388 ? 0.167 -8.110 3.616 1.00 91.56 388 ILE A N 1
ATOM 2954 C CA . ILE A 1 388 ? -1.165 -8.328 4.200 1.00 91.56 388 ILE A CA 1
ATOM 2955 C C . ILE A 1 388 ? -1.072 -9.187 5.462 1.00 91.56 388 ILE A C 1
ATOM 2957 O O . ILE A 1 388 ? -1.596 -8.811 6.511 1.00 91.56 388 ILE A O 1
ATOM 2961 N N . TYR A 1 389 ? -0.383 -10.325 5.385 1.00 91.88 389 TYR A N 1
ATOM 2962 C CA . TYR A 1 389 ? -0.243 -11.226 6.524 1.00 91.88 389 TYR A CA 1
ATOM 2963 C C . TYR A 1 389 ? 0.560 -10.619 7.677 1.00 91.88 389 TYR A C 1
ATOM 2965 O O . TYR A 1 389 ? 0.201 -10.853 8.829 1.00 91.88 389 TYR A O 1
ATOM 2973 N N . LEU A 1 390 ? 1.590 -9.814 7.402 1.00 87.81 390 LEU A N 1
ATOM 2974 C CA . LEU A 1 390 ? 2.366 -9.137 8.446 1.00 87.81 390 LEU A CA 1
ATOM 2975 C C . LEU A 1 390 ? 1.512 -8.179 9.253 1.00 87.81 390 LEU A C 1
ATOM 2977 O O . LEU A 1 390 ? 1.525 -8.212 10.481 1.00 87.81 390 LEU A O 1
ATOM 2981 N N . VAL A 1 391 ? 0.750 -7.349 8.552 1.00 83.88 391 VAL A N 1
ATOM 2982 C CA . VAL A 1 391 ? -0.137 -6.367 9.168 1.00 83.88 391 VAL A CA 1
ATOM 2983 C C . VAL A 1 391 ? -1.266 -7.053 9.951 1.00 83.88 391 VAL A C 1
ATOM 2985 O O . VAL A 1 391 ? -1.666 -6.565 11.004 1.00 83.88 391 VAL A O 1
ATOM 2988 N N . GLN A 1 392 ? -1.713 -8.231 9.504 1.00 84.44 392 GLN A N 1
ATOM 2989 C CA . GLN A 1 392 ? -2.649 -9.103 10.229 1.00 84.44 392 GLN A CA 1
ATOM 2990 C C . GLN A 1 392 ? -1.991 -9.934 11.351 1.00 84.44 392 GLN A C 1
ATOM 2992 O O . GLN A 1 392 ? -2.649 -10.790 11.937 1.00 84.44 392 GLN A O 1
ATOM 2997 N N . ASN A 1 393 ? -0.698 -9.738 11.637 1.00 83.00 393 ASN A N 1
ATOM 2998 C CA . ASN A 1 393 ? 0.074 -10.505 12.622 1.00 83.00 393 ASN A CA 1
ATOM 2999 C C . ASN A 1 393 ? 0.086 -12.036 12.374 1.00 83.00 393 ASN A C 1
ATOM 3001 O O . ASN A 1 393 ? 0.267 -12.830 13.294 1.00 83.00 393 ASN A O 1
ATOM 3005 N N . ARG A 1 394 ? -0.079 -12.469 11.118 1.00 89.31 394 ARG A N 1
ATOM 3006 C CA . ARG A 1 394 ? -0.000 -13.872 10.665 1.00 89.31 394 ARG A CA 1
ATOM 3007 C C . ARG A 1 394 ? 1.413 -14.170 10.162 1.00 89.31 394 ARG A C 1
ATOM 3009 O O . ARG A 1 394 ? 1.641 -14.352 8.965 1.00 89.31 394 ARG A O 1
ATOM 3016 N N . LYS A 1 395 ? 2.369 -14.146 11.085 1.00 90.75 395 LYS A N 1
ATOM 3017 C CA . LYS A 1 395 ? 3.806 -14.046 10.799 1.00 90.75 395 LYS A CA 1
ATOM 3018 C C . LYS A 1 395 ? 4.373 -15.233 10.011 1.00 90.75 395 LYS A C 1
ATOM 3020 O O . LYS A 1 395 ? 5.116 -15.020 9.054 1.00 90.75 395 LYS A O 1
ATOM 3025 N N . GLU A 1 396 ? 3.931 -16.459 10.288 1.00 95.19 396 GLU A N 1
ATOM 3026 C CA . GLU A 1 396 ? 4.402 -17.646 9.564 1.00 95.19 396 GLU A CA 1
ATOM 3027 C C . GLU A 1 396 ? 3.931 -17.632 8.103 1.00 95.19 396 GLU A C 1
ATOM 3029 O O . GLU A 1 396 ? 4.682 -17.974 7.187 1.00 95.19 396 GLU A O 1
ATOM 3034 N N . ARG A 1 397 ? 2.688 -17.185 7.863 1.00 96.62 397 ARG A N 1
ATOM 3035 C CA . ARG A 1 397 ? 2.142 -17.038 6.503 1.00 96.62 397 ARG A CA 1
ATOM 3036 C C . ARG A 1 397 ? 2.827 -15.911 5.745 1.00 96.62 397 ARG A C 1
ATOM 3038 O O . ARG A 1 397 ? 3.087 -16.058 4.554 1.00 96.62 397 ARG A O 1
ATOM 3045 N N . ALA A 1 398 ? 3.128 -14.809 6.429 1.00 96.00 398 ALA A N 1
ATOM 3046 C CA . ALA A 1 398 ? 3.910 -13.725 5.859 1.00 96.00 398 ALA A CA 1
ATOM 3047 C C . ALA A 1 398 ? 5.294 -14.203 5.411 1.00 96.00 398 ALA A C 1
ATOM 3049 O O . ALA A 1 398 ? 5.674 -13.991 4.262 1.00 96.00 398 ALA A O 1
ATOM 3050 N N . LEU A 1 399 ? 6.017 -14.911 6.284 1.00 97.94 399 LEU A N 1
ATOM 3051 C CA . LEU A 1 399 ? 7.335 -15.450 5.962 1.00 97.94 399 LEU A CA 1
ATOM 3052 C C . LEU A 1 399 ? 7.283 -16.388 4.751 1.00 97.94 399 LEU A C 1
ATOM 3054 O O . LEU A 1 399 ? 8.097 -16.242 3.840 1.00 97.94 399 LEU A O 1
ATOM 3058 N N . ALA A 1 400 ? 6.306 -17.298 4.704 1.00 98.25 400 ALA A N 1
ATOM 3059 C CA . ALA A 1 400 ? 6.126 -18.202 3.571 1.00 98.25 400 ALA A CA 1
ATOM 3060 C C . ALA A 1 400 ? 5.855 -17.445 2.257 1.00 98.25 400 ALA A C 1
ATOM 3062 O O . ALA A 1 400 ? 6.486 -17.732 1.240 1.00 98.25 400 ALA A O 1
ATOM 3063 N N . ALA A 1 401 ? 4.970 -16.444 2.277 1.00 97.88 401 ALA A N 1
ATOM 3064 C CA . ALA A 1 401 ? 4.668 -15.628 1.101 1.00 97.88 401 ALA A CA 1
ATOM 3065 C C . ALA A 1 401 ? 5.888 -14.805 0.642 1.00 97.88 401 ALA A C 1
ATOM 3067 O O . ALA A 1 401 ? 6.195 -14.763 -0.547 1.00 97.88 401 ALA A O 1
ATOM 3068 N N . ALA A 1 402 ? 6.653 -14.216 1.565 1.00 97.56 402 ALA A N 1
ATOM 3069 C CA . ALA A 1 402 ? 7.873 -13.489 1.216 1.00 97.56 402 ALA A CA 1
ATOM 3070 C C . ALA A 1 402 ? 8.954 -14.404 0.613 1.00 97.56 402 ALA A C 1
ATOM 3072 O O . ALA A 1 402 ? 9.626 -14.039 -0.351 1.00 97.56 402 ALA A O 1
ATOM 3073 N N . GLN A 1 403 ? 9.101 -15.624 1.137 1.00 98.56 403 GLN A N 1
ATOM 3074 C CA . GLN A 1 403 ? 9.995 -16.631 0.559 1.00 98.56 403 GLN A CA 1
ATOM 3075 C C . GLN A 1 403 ? 9.563 -17.025 -0.859 1.00 98.56 403 GLN A C 1
ATOM 3077 O O . GLN A 1 403 ? 10.414 -17.158 -1.739 1.00 98.56 403 GLN A O 1
ATOM 3082 N N . GLN A 1 404 ? 8.256 -17.166 -1.104 1.00 98.50 404 GLN A N 1
ATOM 3083 C CA . GLN A 1 404 ? 7.716 -17.404 -2.445 1.00 98.50 404 GLN A CA 1
ATOM 3084 C C . GLN A 1 404 ? 8.005 -16.235 -3.393 1.00 98.50 404 GLN A C 1
ATOM 3086 O O . GLN A 1 404 ? 8.381 -16.481 -4.537 1.00 98.50 404 GLN A O 1
ATOM 3091 N N . ALA A 1 405 ? 7.901 -14.988 -2.925 1.00 97.75 405 ALA A N 1
ATOM 3092 C CA . ALA A 1 405 ? 8.241 -13.804 -3.714 1.00 97.75 405 ALA A CA 1
ATOM 3093 C C . ALA A 1 405 ? 9.715 -13.814 -4.160 1.00 97.75 405 ALA A C 1
ATOM 3095 O O . ALA A 1 405 ? 10.003 -13.640 -5.344 1.00 97.75 405 ALA A O 1
ATOM 3096 N N . VAL A 1 406 ? 10.645 -14.104 -3.242 1.00 98.25 406 VAL A N 1
ATOM 3097 C CA . VAL A 1 406 ? 12.085 -14.190 -3.557 1.00 98.25 406 VAL A CA 1
ATOM 3098 C C . VAL A 1 406 ? 12.391 -15.369 -4.483 1.00 98.25 406 VAL A C 1
ATOM 3100 O O . VAL A 1 406 ? 13.160 -15.229 -5.428 1.00 98.25 406 VAL A O 1
ATOM 3103 N N . ALA A 1 407 ? 11.773 -16.533 -4.261 1.00 98.06 407 ALA A N 1
ATOM 3104 C CA . ALA A 1 407 ? 11.953 -17.698 -5.131 1.00 98.06 407 ALA A CA 1
ATOM 3105 C C . ALA A 1 407 ? 11.389 -17.476 -6.548 1.00 98.06 407 ALA A C 1
ATOM 3107 O O . ALA A 1 407 ? 11.895 -18.031 -7.527 1.00 98.06 407 ALA A O 1
ATOM 3108 N N . ALA A 1 408 ? 10.328 -16.677 -6.660 1.00 96.88 408 ALA A N 1
ATOM 3109 C CA . ALA A 1 408 ? 9.740 -16.266 -7.924 1.00 96.88 408 ALA A CA 1
ATOM 3110 C C . ALA A 1 408 ? 10.653 -15.308 -8.701 1.00 96.88 408 ALA A C 1
ATOM 3112 O O . ALA A 1 408 ? 10.867 -15.525 -9.893 1.00 96.88 408 ALA A O 1
ATOM 3113 N N . ASN A 1 409 ? 11.212 -14.294 -8.034 1.00 95.31 409 ASN A N 1
ATOM 3114 C CA . ASN A 1 409 ? 12.147 -13.348 -8.636 1.00 95.31 409 ASN A CA 1
ATOM 3115 C C . ASN A 1 409 ? 13.312 -13.013 -7.680 1.00 95.31 409 ASN A C 1
ATOM 3117 O O . ASN A 1 409 ? 13.203 -12.078 -6.883 1.00 95.31 409 ASN A O 1
ATOM 3121 N N . PRO A 1 410 ? 14.461 -13.705 -7.804 1.00 96.25 410 PRO A N 1
ATOM 3122 C CA . PRO A 1 410 ? 15.660 -13.433 -7.004 1.00 96.25 410 PRO A CA 1
ATOM 3123 C C . PRO A 1 410 ? 16.342 -12.089 -7.301 1.00 96.25 410 PRO A C 1
ATOM 3125 O O . PRO A 1 410 ? 17.324 -11.744 -6.650 1.00 96.25 410 PRO A O 1
ATOM 3128 N N . SER A 1 411 ? 15.868 -11.339 -8.295 1.00 93.38 411 SER A N 1
ATOM 3129 C CA . SER A 1 411 ? 16.357 -9.997 -8.621 1.00 93.38 411 SER A CA 1
ATOM 3130 C C . SER A 1 411 ? 15.390 -8.896 -8.180 1.00 93.38 411 SER A C 1
ATOM 3132 O O . SER A 1 411 ? 15.652 -7.735 -8.467 1.00 93.38 411 SER A O 1
ATOM 3134 N N . SER A 1 412 ? 14.298 -9.233 -7.480 1.00 94.19 412 SER A N 1
ATOM 3135 C CA . SER A 1 412 ? 13.317 -8.265 -6.971 1.00 94.19 412 SER A CA 1
ATOM 3136 C C . SER A 1 412 ? 13.787 -7.623 -5.659 1.00 94.19 412 SER A C 1
ATOM 3138 O O . SER A 1 412 ? 13.858 -8.321 -4.639 1.00 94.19 412 SER A O 1
ATOM 3140 N N . PRO A 1 413 ? 14.058 -6.303 -5.619 1.00 94.50 413 PRO A N 1
ATOM 3141 C CA . PRO A 1 413 ? 14.370 -5.620 -4.366 1.00 94.50 413 PRO A CA 1
ATOM 3142 C C . PRO A 1 413 ? 13.188 -5.655 -3.390 1.00 94.50 413 PRO A C 1
ATOM 3144 O O . PRO A 1 413 ? 13.391 -5.890 -2.197 1.00 94.50 413 PRO A O 1
ATOM 3147 N N . SER A 1 414 ? 11.951 -5.484 -3.883 1.00 94.44 414 SER A N 1
ATOM 3148 C CA . SER A 1 414 ? 10.752 -5.558 -3.041 1.00 94.44 414 SER A CA 1
ATOM 3149 C C . SER A 1 414 ? 10.589 -6.911 -2.365 1.00 94.44 414 SER A C 1
ATOM 3151 O O . SER A 1 414 ? 10.319 -6.952 -1.169 1.00 94.44 414 SER A O 1
ATOM 3153 N N . ALA A 1 415 ? 10.823 -8.021 -3.072 1.00 96.12 415 ALA A N 1
ATOM 3154 C CA . ALA A 1 415 ? 10.693 -9.349 -2.477 1.00 96.12 415 ALA A CA 1
ATOM 3155 C C . ALA A 1 415 ? 11.662 -9.558 -1.298 1.00 96.12 415 ALA A C 1
ATOM 3157 O O . ALA A 1 415 ? 11.289 -10.132 -0.272 1.00 96.12 415 ALA A O 1
ATOM 3158 N N . TYR A 1 416 ? 12.899 -9.060 -1.408 1.00 98.19 416 TYR A N 1
ATOM 3159 C CA . TYR A 1 416 ? 13.860 -9.106 -0.303 1.00 98.19 416 TYR A CA 1
ATOM 3160 C C . TYR A 1 416 ? 13.491 -8.166 0.846 1.00 98.19 416 TYR A C 1
ATOM 3162 O O . TYR A 1 416 ? 13.703 -8.513 2.010 1.00 98.19 416 TYR A O 1
ATOM 3170 N N . LEU A 1 417 ? 12.903 -7.009 0.550 1.00 96.31 417 LEU A N 1
ATOM 3171 C CA . LEU A 1 417 ? 12.398 -6.099 1.572 1.00 96.31 417 LEU A CA 1
ATOM 3172 C C . LEU A 1 417 ? 11.212 -6.710 2.341 1.00 96.31 417 LEU A C 1
ATOM 3174 O O . LEU A 1 417 ? 11.198 -6.677 3.574 1.00 96.31 417 LEU A O 1
ATOM 3178 N N . ASP A 1 418 ? 10.283 -7.361 1.642 1.00 95.56 418 ASP A N 1
ATOM 3179 C CA . ASP A 1 418 ? 9.170 -8.107 2.241 1.00 95.56 418 ASP A CA 1
ATOM 3180 C C . ASP A 1 418 ? 9.673 -9.276 3.100 1.00 95.56 418 ASP A C 1
ATOM 3182 O O . ASP A 1 418 ? 9.165 -9.518 4.198 1.00 95.56 418 ASP A O 1
ATOM 3186 N N . LEU A 1 419 ? 10.719 -9.977 2.645 1.00 97.88 419 LEU A N 1
ATOM 3187 C CA . LEU A 1 419 ? 11.370 -11.040 3.412 1.00 97.88 419 LEU A CA 1
ATOM 3188 C C . LEU A 1 419 ? 12.049 -10.501 4.673 1.00 97.88 419 LEU A C 1
ATOM 3190 O O . LEU A 1 419 ? 11.943 -11.119 5.734 1.00 97.88 419 LEU A O 1
ATOM 3194 N N . SER A 1 420 ? 12.713 -9.349 4.580 1.00 97.50 420 SER A N 1
ATOM 3195 C CA . SER A 1 420 ? 13.301 -8.666 5.733 1.00 97.50 420 SER A CA 1
ATOM 3196 C C . SER A 1 420 ? 12.239 -8.328 6.777 1.00 97.50 420 SER A C 1
ATOM 3198 O O . SER A 1 420 ? 12.402 -8.646 7.954 1.00 97.50 420 SER A O 1
ATOM 3200 N N . LEU A 1 421 ? 11.132 -7.716 6.349 1.00 95.00 421 LEU A N 1
ATOM 3201 C CA . LEU A 1 421 ? 10.006 -7.368 7.215 1.00 95.00 421 LEU A CA 1
ATOM 3202 C C . LEU A 1 421 ? 9.409 -8.609 7.897 1.00 95.00 421 LEU A C 1
ATOM 3204 O O . LEU A 1 421 ? 9.197 -8.601 9.111 1.00 95.00 421 LEU A O 1
ATOM 3208 N N . ALA A 1 422 ? 9.203 -9.692 7.144 1.00 95.31 422 ALA A N 1
ATOM 3209 C CA . ALA A 1 422 ? 8.657 -10.930 7.687 1.00 95.31 422 ALA A CA 1
ATOM 3210 C C . ALA A 1 422 ? 9.589 -11.598 8.705 1.00 95.31 422 ALA A C 1
ATOM 3212 O O . ALA A 1 422 ? 9.156 -11.991 9.787 1.00 95.31 422 ALA A O 1
ATOM 3213 N N . LYS A 1 423 ? 10.891 -11.655 8.409 1.00 96.94 423 LYS A N 1
ATOM 3214 C CA . LYS A 1 423 ? 11.902 -12.185 9.332 1.00 96.94 423 LYS A CA 1
ATOM 3215 C C . LYS A 1 423 ? 12.054 -11.337 10.590 1.00 96.94 423 LYS A C 1
ATOM 3217 O O . LYS A 1 423 ? 12.230 -11.886 11.675 1.00 96.94 423 LYS A O 1
ATOM 3222 N N . GLN A 1 424 ? 11.945 -10.014 10.469 1.00 94.69 424 GLN A N 1
ATOM 3223 C CA . GLN A 1 424 ? 11.953 -9.122 11.625 1.00 94.69 424 GLN A CA 1
ATOM 3224 C C . GLN A 1 424 ? 10.758 -9.397 12.549 1.00 94.69 424 GLN A C 1
ATOM 3226 O O . GLN A 1 424 ? 10.937 -9.427 13.765 1.00 94.69 424 GLN A O 1
ATOM 3231 N N . ALA A 1 425 ? 9.560 -9.623 11.998 1.00 90.00 425 ALA A N 1
ATOM 3232 C CA . ALA A 1 425 ? 8.366 -9.934 12.789 1.00 90.00 425 ALA A CA 1
ATOM 3233 C C . ALA A 1 425 ? 8.501 -11.247 13.592 1.00 90.00 425 ALA A C 1
ATOM 3235 O O . ALA A 1 425 ? 7.928 -11.365 14.681 1.00 90.00 425 ALA A O 1
ATOM 3236 N N . GLU A 1 426 ? 9.294 -12.190 13.079 1.00 92.00 426 GLU A N 1
ATOM 3237 C CA . GLU A 1 426 ? 9.701 -13.455 13.714 1.00 92.00 426 GLU A CA 1
ATOM 3238 C C . GLU A 1 426 ? 10.960 -13.328 14.599 1.00 92.00 426 GLU A C 1
ATOM 3240 O O . GLU A 1 426 ? 11.526 -14.329 15.031 1.00 92.00 426 GLU A O 1
ATOM 3245 N N . PHE A 1 427 ? 11.441 -12.106 14.860 1.00 90.88 427 PHE A N 1
ATOM 3246 C CA . PHE A 1 427 ? 12.661 -11.826 15.632 1.00 90.88 427 PHE A CA 1
ATOM 3247 C C . PHE A 1 427 ? 13.952 -12.457 15.070 1.00 90.88 427 PHE A C 1
ATOM 3249 O O . PHE A 1 427 ? 14.972 -12.529 15.755 1.00 90.88 427 PHE A O 1
ATOM 3256 N N . GLN A 1 428 ? 13.967 -12.836 13.790 1.00 95.38 428 GLN A N 1
ATOM 3257 C CA . GLN A 1 428 ? 15.156 -13.319 13.080 1.00 95.38 428 GLN A CA 1
ATOM 3258 C C . GLN A 1 428 ? 15.997 -12.130 12.580 1.00 95.38 428 GLN A C 1
ATOM 3260 O O . GLN A 1 428 ? 16.174 -11.941 11.377 1.00 95.38 428 GLN A O 1
ATOM 3265 N N . LEU A 1 429 ? 16.479 -11.286 13.500 1.00 94.06 429 LEU A N 1
ATOM 3266 C CA . LEU A 1 429 ? 16.998 -9.945 13.184 1.00 94.06 429 LEU A CA 1
ATOM 3267 C C . LEU A 1 429 ? 18.224 -9.940 12.256 1.00 94.06 429 LEU A C 1
ATOM 3269 O O . LEU A 1 429 ? 18.297 -9.109 11.354 1.00 94.06 429 LEU A O 1
ATOM 3273 N N . GLU A 1 430 ? 19.164 -10.874 12.424 1.00 96.00 430 GLU A N 1
ATOM 3274 C CA . GLU A 1 430 ? 20.331 -10.962 11.531 1.00 96.00 430 GLU A CA 1
ATOM 3275 C C . GLU A 1 430 ? 19.947 -11.428 10.122 1.00 96.00 430 GLU A C 1
ATOM 3277 O O . GLU A 1 430 ? 20.460 -10.910 9.130 1.00 96.00 430 GLU A O 1
ATOM 3282 N N . ASP A 1 431 ? 19.003 -12.364 10.001 1.00 97.81 431 ASP A N 1
ATOM 3283 C CA . ASP A 1 431 ? 18.502 -12.782 8.693 1.00 97.81 431 ASP A CA 1
ATOM 3284 C C . ASP A 1 431 ? 17.702 -11.672 8.012 1.00 97.81 431 ASP A C 1
ATOM 3286 O O . ASP A 1 431 ? 17.800 -11.506 6.796 1.00 97.81 431 ASP A O 1
ATOM 3290 N N . ALA A 1 432 ? 16.917 -10.925 8.792 1.00 97.69 432 ALA A N 1
ATOM 3291 C CA . ALA A 1 432 ? 16.200 -9.756 8.313 1.00 97.69 432 ALA A CA 1
ATOM 3292 C C . ALA A 1 432 ? 17.187 -8.728 7.754 1.00 97.69 432 ALA A C 1
ATOM 3294 O O . ALA A 1 432 ? 17.033 -8.291 6.618 1.00 97.69 432 ALA A O 1
ATOM 3295 N N . LEU A 1 433 ? 18.265 -8.425 8.489 1.00 97.56 433 LEU A N 1
ATOM 3296 C CA . LEU A 1 433 ? 19.280 -7.484 8.021 1.00 97.56 433 LEU A CA 1
ATOM 3297 C C . LEU A 1 433 ? 19.959 -7.962 6.733 1.00 97.56 433 LEU A C 1
ATOM 3299 O O . LEU A 1 433 ? 20.192 -7.158 5.833 1.00 97.56 433 LEU A O 1
ATOM 3303 N N . ARG A 1 434 ? 20.254 -9.263 6.608 1.00 98.25 434 ARG A N 1
ATOM 3304 C CA . ARG A 1 434 ? 20.791 -9.824 5.356 1.00 98.25 434 ARG A CA 1
ATOM 3305 C C . ARG A 1 434 ? 19.838 -9.617 4.182 1.00 98.25 434 ARG A C 1
ATOM 3307 O O . ARG A 1 434 ? 20.290 -9.244 3.104 1.00 98.25 434 ARG A O 1
ATOM 3314 N N . ALA A 1 435 ? 18.540 -9.826 4.388 1.00 98.25 435 ALA A N 1
ATOM 3315 C CA . ALA A 1 435 ? 17.537 -9.583 3.358 1.00 98.25 435 ALA A CA 1
ATOM 3316 C C . ALA A 1 435 ? 17.414 -8.084 3.016 1.00 98.25 435 ALA A C 1
ATOM 3318 O O . ALA A 1 435 ? 17.410 -7.740 1.838 1.00 98.25 435 ALA A O 1
ATOM 3319 N N . ALA A 1 436 ? 17.420 -7.185 4.008 1.00 97.25 436 ALA A N 1
ATOM 3320 C CA . ALA A 1 436 ? 17.422 -5.737 3.776 1.00 97.25 436 ALA A CA 1
ATOM 3321 C C . ALA A 1 436 ? 18.648 -5.286 2.966 1.00 97.25 436 ALA A C 1
ATOM 3323 O O . ALA A 1 436 ? 18.503 -4.573 1.977 1.00 97.25 436 ALA A O 1
ATOM 3324 N N . ARG A 1 437 ? 19.843 -5.776 3.316 1.00 97.56 437 ARG A N 1
ATOM 3325 C CA . ARG A 1 437 ? 21.085 -5.521 2.567 1.00 97.56 437 ARG A CA 1
ATOM 3326 C C . ARG A 1 437 ? 21.014 -6.010 1.131 1.00 97.56 437 ARG A C 1
ATOM 3328 O O . ARG A 1 437 ? 21.515 -5.339 0.238 1.00 97.56 437 ARG A O 1
ATOM 3335 N N . GLN A 1 438 ? 20.384 -7.158 0.896 1.00 98.25 438 GLN A N 1
ATOM 3336 C CA . GLN A 1 438 ? 20.178 -7.658 -0.458 1.00 98.25 438 GLN A CA 1
ATOM 3337 C C . GLN A 1 438 ? 19.214 -6.764 -1.251 1.00 98.25 438 GLN A C 1
ATOM 3339 O O . GLN A 1 438 ? 19.475 -6.488 -2.419 1.00 98.25 438 GLN A O 1
ATOM 3344 N N . ALA A 1 439 ? 18.145 -6.263 -0.623 1.00 96.81 439 ALA A N 1
ATOM 3345 C CA . ALA A 1 439 ? 17.255 -5.287 -1.250 1.00 96.81 439 ALA A CA 1
ATOM 3346 C C . ALA A 1 439 ? 18.005 -3.991 -1.617 1.00 96.81 439 ALA A C 1
ATOM 3348 O O . ALA A 1 439 ? 17.881 -3.526 -2.747 1.00 96.81 439 ALA A O 1
ATOM 3349 N N . VAL A 1 440 ? 18.840 -3.463 -0.712 1.00 95.69 440 VAL A N 1
ATOM 3350 C CA . VAL A 1 440 ? 19.702 -2.291 -0.972 1.00 95.69 440 VAL A CA 1
ATOM 3351 C C . VAL A 1 440 ? 20.734 -2.582 -2.065 1.00 95.69 440 VAL A C 1
ATOM 3353 O O . VAL A 1 440 ? 20.988 -1.736 -2.909 1.00 95.69 440 VAL A O 1
ATOM 3356 N N . ALA A 1 441 ? 21.315 -3.780 -2.112 1.00 95.88 441 ALA A N 1
ATOM 3357 C CA . ALA A 1 441 ? 22.266 -4.139 -3.163 1.00 95.88 441 ALA A CA 1
ATOM 3358 C C . ALA A 1 441 ? 21.616 -4.181 -4.559 1.00 95.88 441 ALA A C 1
ATOM 3360 O O . ALA A 1 441 ? 22.263 -3.827 -5.544 1.00 95.88 441 ALA A O 1
ATOM 3361 N N . LEU A 1 442 ? 20.353 -4.615 -4.647 1.00 93.50 442 LEU A N 1
ATOM 3362 C CA . LEU A 1 442 ? 19.593 -4.669 -5.900 1.00 93.50 442 LEU A CA 1
ATOM 3363 C C . LEU A 1 442 ? 19.045 -3.295 -6.320 1.00 93.50 442 LEU A C 1
ATOM 3365 O O . LEU A 1 442 ? 18.947 -3.019 -7.515 1.00 93.50 442 LEU A O 1
ATOM 3369 N N . ASP A 1 443 ? 18.706 -2.435 -5.359 1.00 91.81 443 ASP A N 1
ATOM 3370 C CA . ASP A 1 443 ? 18.275 -1.055 -5.599 1.00 91.81 443 ASP A CA 1
ATOM 3371 C C . ASP A 1 443 ? 18.836 -0.109 -4.519 1.00 91.81 443 ASP A C 1
ATOM 3373 O O . ASP A 1 443 ? 18.172 0.150 -3.509 1.00 91.81 443 ASP A O 1
ATOM 3377 N N . PRO A 1 444 ? 20.060 0.421 -4.723 1.00 91.38 444 PRO A N 1
ATOM 3378 C CA . PRO A 1 444 ? 20.753 1.243 -3.726 1.00 91.38 444 PRO A CA 1
ATOM 3379 C C . PRO A 1 444 ? 20.059 2.562 -3.396 1.00 91.38 444 PRO A C 1
ATOM 3381 O O . PRO A 1 444 ? 20.347 3.164 -2.367 1.00 91.38 444 PRO A O 1
ATOM 3384 N N . GLU A 1 445 ? 19.157 3.021 -4.263 1.00 87.38 445 GLU A N 1
ATOM 3385 C CA . GLU A 1 445 ? 18.404 4.260 -4.076 1.00 87.38 445 GLU A CA 1
ATOM 3386 C C . GLU A 1 445 ? 17.007 4.017 -3.490 1.00 87.38 445 GLU A C 1
ATOM 3388 O O . GLU A 1 445 ? 16.242 4.966 -3.326 1.00 87.38 445 GLU A O 1
ATOM 3393 N N . ASN A 1 446 ? 16.645 2.769 -3.159 1.00 87.38 446 ASN A N 1
ATOM 3394 C CA . ASN A 1 446 ? 15.338 2.467 -2.589 1.00 87.38 446 ASN A CA 1
ATOM 3395 C C . ASN A 1 446 ? 15.242 2.985 -1.143 1.00 87.38 446 ASN A C 1
ATOM 3397 O O . ASN A 1 446 ? 15.828 2.383 -0.233 1.00 87.38 446 ASN A O 1
ATOM 3401 N N . PRO A 1 447 ? 14.440 4.032 -0.872 1.00 88.50 447 PRO A N 1
ATOM 3402 C CA . PRO A 1 447 ? 14.379 4.620 0.459 1.00 88.50 447 PRO A CA 1
ATOM 3403 C C . PRO A 1 447 ? 13.821 3.641 1.496 1.00 88.50 447 PRO A C 1
ATOM 3405 O O . PRO A 1 447 ? 14.253 3.655 2.643 1.00 88.50 447 PRO A O 1
ATOM 3408 N N . GLN A 1 448 ? 12.891 2.757 1.118 1.00 89.25 448 GLN A N 1
ATOM 3409 C CA . GLN A 1 448 ? 12.311 1.797 2.059 1.00 89.25 448 GLN A CA 1
ATOM 3410 C C . GLN A 1 448 ? 13.304 0.698 2.440 1.00 89.25 448 GLN A C 1
ATOM 3412 O O . GLN A 1 448 ? 13.322 0.273 3.596 1.00 89.25 448 GLN A O 1
ATOM 3417 N N . ALA A 1 449 ? 14.156 0.273 1.502 1.00 92.25 449 ALA A N 1
ATOM 3418 C CA . ALA A 1 449 ? 15.209 -0.698 1.782 1.00 92.25 449 ALA A CA 1
ATOM 3419 C C . ALA A 1 449 ? 16.278 -0.103 2.713 1.00 92.25 449 ALA A C 1
ATOM 3421 O O . ALA A 1 449 ? 16.605 -0.719 3.728 1.00 92.25 449 ALA A O 1
ATOM 3422 N N . LEU A 1 450 ? 16.731 1.127 2.437 1.00 93.56 450 LEU A N 1
ATOM 3423 C CA . LEU A 1 450 ? 17.690 1.858 3.277 1.00 93.56 450 LEU A CA 1
ATOM 3424 C C . LEU A 1 450 ? 17.142 2.111 4.689 1.00 93.56 450 LEU A C 1
ATOM 3426 O O . LEU A 1 450 ? 17.824 1.855 5.683 1.00 93.56 450 LEU A O 1
ATOM 3430 N N . ILE A 1 451 ? 15.881 2.552 4.792 1.00 91.69 451 ILE A N 1
ATOM 3431 C CA . ILE A 1 451 ? 15.197 2.736 6.079 1.00 91.69 451 ILE A CA 1
ATOM 3432 C C . ILE A 1 451 ? 15.141 1.415 6.842 1.00 91.69 451 ILE A C 1
ATOM 3434 O O . ILE A 1 451 ? 15.356 1.412 8.056 1.00 91.69 451 ILE A O 1
ATOM 3438 N N . GLN A 1 452 ? 14.849 0.297 6.166 1.00 92.62 452 GLN A N 1
ATOM 3439 C CA . GLN A 1 452 ? 14.795 -0.980 6.861 1.00 92.62 452 GLN A CA 1
ATOM 3440 C C . GLN A 1 452 ? 16.158 -1.464 7.336 1.00 92.62 452 GLN A C 1
ATOM 3442 O O . GLN A 1 452 ? 16.276 -1.923 8.472 1.00 92.62 452 GLN A O 1
ATOM 3447 N N . GLU A 1 453 ? 17.191 -1.328 6.506 1.00 95.31 453 GLU A N 1
ATOM 3448 C CA . GLU A 1 453 ? 18.553 -1.664 6.909 1.00 95.31 453 GLU A CA 1
ATOM 3449 C C . GLU A 1 453 ? 18.972 -0.834 8.131 1.00 95.31 453 GLU A C 1
ATOM 3451 O O . GLU A 1 453 ? 19.376 -1.391 9.154 1.00 95.31 453 GLU A O 1
ATOM 3456 N N . SER A 1 454 ? 18.791 0.489 8.067 1.00 93.88 454 SER A N 1
ATOM 3457 C CA . SER A 1 454 ? 19.120 1.407 9.160 1.00 93.88 454 SER A CA 1
ATOM 3458 C C . SER A 1 454 ? 18.358 1.070 10.449 1.00 93.88 454 SER A C 1
ATOM 3460 O O . SER A 1 454 ? 18.955 0.985 11.527 1.00 93.88 454 SER A O 1
ATOM 3462 N N . ARG A 1 455 ? 17.054 0.771 10.353 1.00 91.19 455 ARG A N 1
ATOM 3463 C CA . ARG A 1 455 ? 16.223 0.374 11.502 1.00 91.19 455 ARG A CA 1
ATOM 3464 C C . ARG A 1 455 ? 16.718 -0.913 12.159 1.00 91.19 455 ARG A C 1
ATOM 3466 O O . ARG A 1 455 ? 16.769 -0.987 13.387 1.00 91.19 455 ARG A O 1
ATOM 3473 N N . LEU A 1 456 ? 17.082 -1.920 11.367 1.00 94.56 456 LEU A N 1
ATOM 3474 C CA . LEU A 1 456 ? 17.591 -3.196 11.873 1.00 94.56 456 LEU A CA 1
ATOM 3475 C C . LEU A 1 456 ? 18.977 -3.043 12.508 1.00 94.56 456 LEU A C 1
ATOM 3477 O O . LEU A 1 456 ? 19.227 -3.610 13.573 1.00 94.56 456 LEU A O 1
ATOM 3481 N N . LEU A 1 457 ? 19.859 -2.235 11.915 1.00 94.12 457 LEU A N 1
ATOM 3482 C CA . LEU A 1 457 ? 21.162 -1.900 12.497 1.00 94.12 457 LEU A CA 1
ATOM 3483 C C . LEU A 1 457 ? 21.007 -1.189 13.843 1.00 94.12 457 LEU A C 1
ATOM 3485 O O . LEU A 1 457 ? 21.641 -1.583 14.821 1.00 94.12 457 LEU A O 1
ATOM 3489 N N . PHE A 1 458 ? 20.115 -0.200 13.924 1.00 90.12 458 PHE A N 1
ATOM 3490 C CA . PHE A 1 458 ? 19.817 0.491 15.176 1.00 90.12 458 PHE A CA 1
ATOM 3491 C C . PHE A 1 458 ? 19.260 -0.472 16.235 1.00 90.12 458 PHE A C 1
ATOM 3493 O O . PHE A 1 458 ? 19.773 -0.531 17.351 1.00 90.12 458 PHE A O 1
ATOM 3500 N N . GLY A 1 459 ? 18.267 -1.290 15.870 1.00 86.38 459 GLY A N 1
ATOM 3501 C CA . GLY A 1 459 ? 17.636 -2.259 16.774 1.00 86.38 459 GLY A CA 1
ATOM 3502 C C . GLY A 1 459 ? 18.564 -3.374 17.273 1.00 86.38 459 GLY A C 1
ATOM 3503 O O . GLY A 1 459 ? 18.267 -4.010 18.278 1.00 86.38 459 GLY A O 1
ATOM 3504 N N . THR A 1 460 ? 19.699 -3.591 16.606 1.00 90.69 460 THR A N 1
ATOM 3505 C CA . THR A 1 460 ? 20.726 -4.581 16.984 1.00 90.69 460 THR A CA 1
ATOM 3506 C C . THR A 1 460 ? 21.968 -3.945 17.621 1.00 90.69 460 THR A C 1
ATOM 3508 O O . THR A 1 460 ? 22.978 -4.616 17.812 1.00 90.69 460 THR A O 1
ATOM 3511 N N . GLY A 1 461 ? 21.917 -2.650 17.961 1.00 89.19 461 GLY A N 1
ATOM 3512 C CA . GLY A 1 461 ? 23.008 -1.932 18.631 1.00 89.19 461 GLY A CA 1
ATOM 3513 C C . GLY A 1 461 ? 24.156 -1.488 17.714 1.00 89.19 461 GLY A C 1
ATOM 3514 O O . GLY A 1 461 ? 25.140 -0.924 18.191 1.00 89.19 461 GLY A O 1
ATOM 3515 N N . ARG A 1 462 ? 24.040 -1.676 16.394 1.00 94.19 462 ARG A N 1
ATOM 3516 C CA . ARG A 1 462 ? 25.021 -1.248 15.379 1.00 94.19 462 ARG A CA 1
ATOM 3517 C C . ARG A 1 462 ? 24.789 0.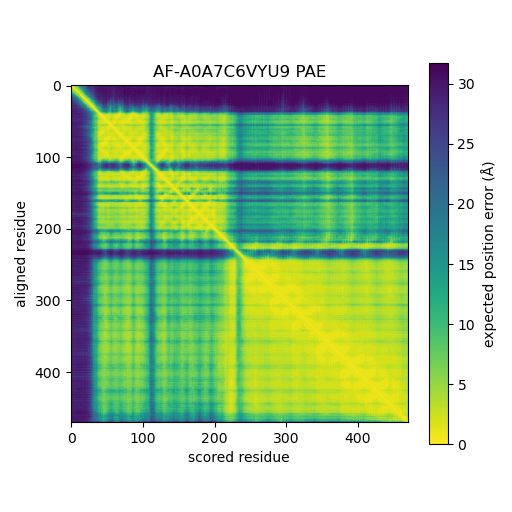202 14.941 1.00 94.19 462 ARG A C 1
ATOM 3519 O O . ARG A 1 462 ? 24.744 0.526 13.756 1.00 94.19 462 ARG A O 1
ATOM 3526 N N . THR A 1 463 ? 24.647 1.106 15.906 1.00 90.06 463 THR A N 1
ATOM 3527 C CA . THR A 1 463 ? 24.234 2.502 15.677 1.00 90.06 463 THR A CA 1
ATOM 3528 C C . THR A 1 463 ? 25.179 3.270 14.747 1.00 90.06 463 THR A C 1
ATOM 3530 O O . THR A 1 463 ? 24.725 4.063 13.928 1.00 90.06 463 THR A O 1
ATOM 3533 N N . GLN A 1 464 ? 26.490 3.011 14.810 1.00 89.75 464 GLN A N 1
ATOM 3534 C CA . GLN A 1 464 ? 27.465 3.655 13.916 1.00 89.75 464 GLN A CA 1
ATOM 3535 C C . GLN A 1 464 ? 27.344 3.206 12.451 1.00 89.75 464 GLN A C 1
ATOM 3537 O O . GLN A 1 464 ? 27.737 3.944 11.551 1.00 89.75 464 GLN A O 1
ATOM 3542 N N . GLU A 1 465 ? 26.856 1.990 12.192 1.00 89.56 465 GLU A N 1
ATOM 3543 C CA . GLU A 1 465 ? 26.529 1.547 10.831 1.00 89.56 465 GLU A CA 1
ATOM 3544 C C . GLU A 1 465 ? 25.222 2.197 10.369 1.00 89.56 465 GLU A C 1
ATOM 3546 O O . GLU 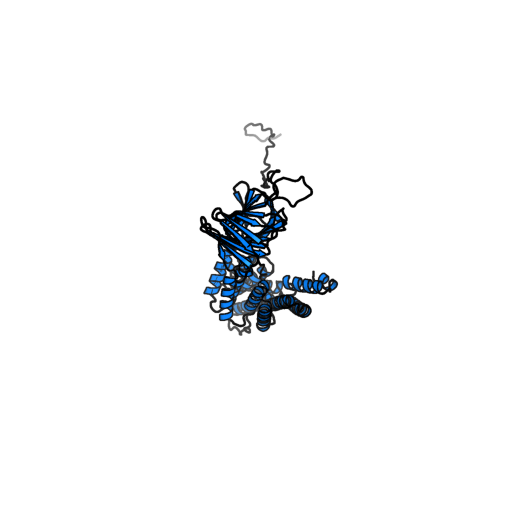A 1 465 ? 25.177 2.731 9.267 1.00 89.56 465 GLU A O 1
ATOM 3551 N N . ALA A 1 466 ? 24.199 2.241 11.232 1.00 86.19 466 ALA A N 1
ATOM 3552 C CA . ALA A 1 466 ? 22.906 2.855 10.916 1.00 86.19 466 ALA A CA 1
ATOM 3553 C C . ALA A 1 466 ? 23.033 4.336 10.508 1.00 86.19 466 ALA A C 1
ATOM 3555 O O . ALA A 1 466 ? 22.433 4.760 9.523 1.00 86.19 466 ALA A O 1
ATOM 3556 N N . LEU A 1 467 ? 23.864 5.105 11.225 1.00 83.50 467 LEU A N 1
ATOM 3557 C CA . LEU A 1 467 ? 24.119 6.529 10.957 1.00 83.50 467 LEU A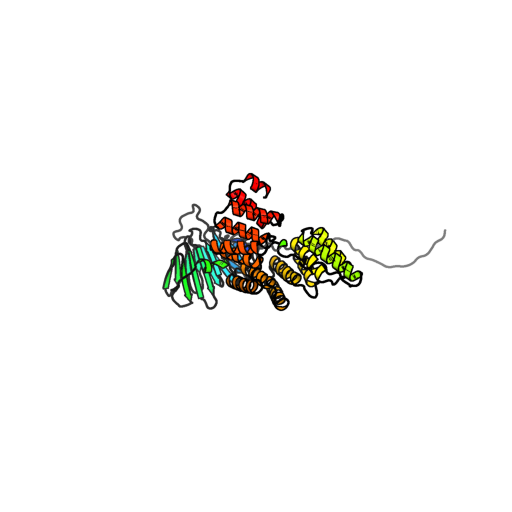 CA 1
ATOM 3558 C C . LEU A 1 467 ? 24.878 6.805 9.652 1.00 83.50 467 LEU A C 1
ATOM 3560 O O . LEU A 1 467 ? 24.949 7.952 9.238 1.00 83.50 467 LEU A O 1
ATOM 3564 N N . ARG A 1 468 ? 25.490 5.791 9.030 1.00 87.00 468 ARG A N 1
ATOM 3565 C CA . ARG A 1 468 ? 26.128 5.943 7.712 1.00 87.00 468 ARG A CA 1
ATOM 3566 C C . ARG A 1 468 ? 25.147 5.755 6.554 1.00 87.00 468 ARG A C 1
ATOM 3568 O O . ARG A 1 468 ? 25.495 6.090 5.428 1.00 87.00 468 ARG A O 1
ATOM 3575 N N . ILE A 1 469 ? 23.984 5.166 6.833 1.00 81.62 469 ILE A N 1
ATOM 3576 C CA . ILE A 1 469 ? 22.916 4.892 5.863 1.00 81.62 469 ILE A CA 1
ATOM 3577 C C . ILE A 1 469 ? 21.840 5.986 5.909 1.00 81.62 469 ILE A C 1
ATOM 3579 O O . ILE A 1 469 ? 21.249 6.291 4.876 1.00 81.62 469 ILE A O 1
ATOM 3583 N N . ALA A 1 470 ? 21.574 6.528 7.105 1.00 60.06 470 ALA A N 1
ATOM 3584 C CA . ALA A 1 470 ? 20.699 7.682 7.326 1.00 60.06 470 ALA A CA 1
ATOM 3585 C C . ALA A 1 470 ? 21.337 8.973 6.801 1.00 60.06 470 ALA A C 1
ATOM 3587 O O . ALA A 1 470 ? 20.568 9.815 6.284 1.00 60.06 470 ALA A O 1
#

Sequence (470 aa):
MAKPMARGGSTGRLHFPWLVCLYLLSLTVFIPIRPALAQDAGEIVSVLGTVEVRREGRWQPVGVGETLAVGEAARTAEGSRAAIQLANGSQLKLNANTQLELKRIAPREGLGPASTQPLQSILRVLGGEIWVRGNGEPLEIQTLPVVATIRGTEFNLAVGPSDFARLAVLDGLVEFRNPQGSVLVAANEQATAKLGEPPRKTVLLDPLDAVQWSLYYPGIVSYRDYPLASSTSPQRSDAPPSQAAVQALLDQGEASFDLGKRQEARQAFTRALQLDPRDPRAHTGLGWVHLEAGEMEAALGEFRQARPPTLMTLVGMANALYRLNRLAEADQVIAEAKRRFPHSPMPWTQAALNDLIRGRVAEAQQALDQALALDPRYALAHGLRSNIYLVQNRKERALAAAQQAVAANPSSPSAYLDLSLAKQAEFQLEDALRAARQAVALDPENPQALIQESRLLFGTGRTQEALRIA

Solvent-accessible surface area (backbone atoms only — not comparable to full-atom values): 24350 Å² total; per-residue (Å²): 139,88,86,82,84,88,86,88,80,87,83,89,80,88,80,87,91,84,77,94,73,88,84,79,77,82,79,74,73,81,68,84,78,70,65,95,77,61,52,70,29,24,33,25,74,38,72,41,57,51,35,30,36,34,54,97,89,39,78,41,79,60,59,64,76,41,71,39,39,48,70,29,31,42,35,22,37,78,73,4,30,38,28,36,43,31,54,49,62,29,40,36,36,37,36,42,49,16,32,39,32,37,66,34,58,37,67,57,88,64,104,64,83,86,62,96,59,84,74,56,20,33,37,35,47,80,31,26,31,37,39,40,39,45,67,52,57,53,36,35,40,37,41,87,35,36,39,36,45,38,46,44,25,30,37,30,43,37,34,49,86,83,42,28,36,38,40,39,24,64,36,49,52,34,43,39,29,42,99,70,32,70,40,79,36,38,50,51,28,22,34,39,28,36,61,95,46,52,46,41,79,45,92,44,92,56,58,60,73,72,43,50,54,80,49,87,52,79,77,75,70,48,72,72,69,58,62,68,55,66,93,68,72,87,70,88,69,92,53,58,73,70,57,48,50,34,49,53,24,41,54,48,12,24,50,27,43,63,71,65,38,52,68,60,12,47,51,24,18,51,52,21,35,74,77,38,80,59,46,25,65,31,26,28,51,45,13,50,53,28,43,75,73,68,37,36,69,61,12,46,53,29,29,73,55,13,60,73,65,48,75,66,22,34,53,47,41,26,53,31,26,46,79,68,55,38,54,73,60,20,52,54,36,36,54,48,35,39,71,78,42,70,79,50,30,61,41,28,35,52,48,15,47,57,24,32,69,56,24,38,53,70,63,14,50,53,23,31,52,54,14,38,71,62,34,80,59,44,25,70,41,28,20,54,49,12,53,53,24,48,77,70,67,37,45,72,61,6,37,53,25,6,50,49,4,29,73,44,31,84,76,32,30,37,16,25,35,39,32,12,54,24,28,42,74,69,68,39,50,70,62,11,37,53,25,12,50,49,10,25,72,66,35,77,81,38,64,68,27,46,52,47,33,27,50,46,28,45,76,70,71,39,46,79,61,18,65,74,68,106